Protein AF-A0A2P4YLP7-F1 (afdb_monomer_lite)

Structure (mmCIF, N/CA/C/O backbone):
data_AF-A0A2P4YLP7-F1
#
_entry.id   AF-A0A2P4YLP7-F1
#
loop_
_atom_site.group_PDB
_atom_site.id
_atom_site.type_symbol
_atom_site.label_atom_id
_atom_site.label_alt_id
_atom_site.label_comp_id
_atom_site.label_asym_id
_atom_site.label_entity_id
_atom_site.label_seq_id
_atom_site.pdbx_PDB_ins_code
_atom_site.Cartn_x
_atom_site.Cartn_y
_atom_site.Cartn_z
_atom_site.occupancy
_atom_site.B_iso_or_equiv
_atom_site.auth_seq_id
_atom_site.auth_comp_id
_atom_site.auth_asym_id
_atom_site.auth_atom_id
_atom_site.pdbx_PDB_model_num
ATOM 1 N N . MET A 1 1 ? -19.459 24.178 24.112 1.00 40.03 1 MET A N 1
ATOM 2 C CA . MET A 1 1 ? -19.740 24.256 22.656 1.00 40.03 1 MET A CA 1
ATOM 3 C C . MET A 1 1 ? -18.778 25.191 21.904 1.00 40.03 1 MET A C 1
ATOM 5 O O . MET A 1 1 ? -17.962 24.708 21.128 1.00 40.03 1 MET A O 1
ATOM 9 N N . THR A 1 2 ? -18.791 26.507 22.143 1.00 37.97 2 THR A N 1
ATOM 10 C CA . THR A 1 2 ? -17.991 27.512 21.397 1.00 37.97 2 THR A CA 1
ATOM 11 C C . THR A 1 2 ? -16.474 27.406 21.594 1.00 37.97 2 THR A C 1
ATOM 13 O O . THR A 1 2 ? -15.724 27.592 20.638 1.00 37.97 2 THR A O 1
ATOM 16 N N . LEU A 1 3 ? -16.001 27.043 22.791 1.00 30.91 3 LEU A N 1
ATOM 17 C CA . LEU A 1 3 ? -14.569 26.846 23.063 1.00 30.91 3 LEU A CA 1
ATOM 18 C C . LEU A 1 3 ? -14.007 25.616 22.324 1.00 30.91 3 LEU A C 1
ATOM 20 O O . LEU A 1 3 ? -12.950 25.696 21.702 1.00 30.91 3 LEU A O 1
ATOM 24 N N . LEU A 1 4 ? -14.764 24.510 22.305 1.00 38.56 4 LEU A N 1
ATOM 25 C CA . LEU A 1 4 ? -14.400 23.274 21.602 1.00 38.56 4 LEU A CA 1
ATOM 26 C C . LEU A 1 4 ? -14.321 23.509 20.085 1.00 38.56 4 LEU A C 1
ATOM 28 O O . LEU A 1 4 ? -13.333 23.154 19.451 1.00 38.56 4 LEU A O 1
ATOM 32 N N . ALA A 1 5 ? -15.305 24.220 19.520 1.00 44.72 5 ALA A N 1
ATOM 33 C CA . ALA A 1 5 ? -15.317 24.605 18.107 1.00 44.72 5 ALA A CA 1
ATOM 34 C C . ALA A 1 5 ? -14.184 25.584 17.726 1.00 44.72 5 ALA A C 1
ATOM 36 O O . ALA A 1 5 ? -13.808 25.677 16.552 1.00 44.72 5 ALA A O 1
ATOM 37 N N . THR A 1 6 ? -13.648 26.334 18.694 1.00 41.00 6 THR A N 1
ATOM 38 C CA . THR A 1 6 ? -12.513 27.252 18.500 1.00 41.00 6 THR A CA 1
ATOM 39 C C . THR A 1 6 ? -11.175 26.506 18.575 1.00 41.00 6 THR A C 1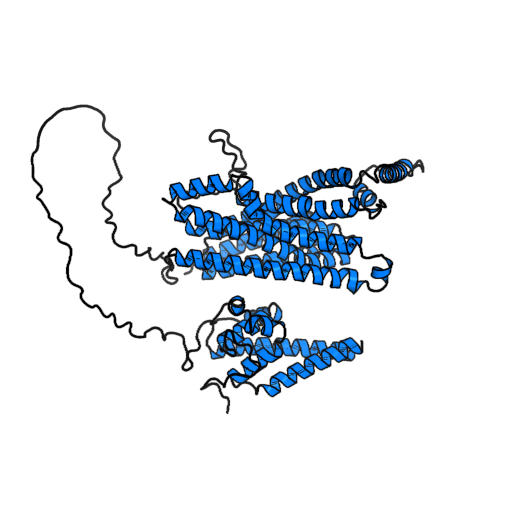
ATOM 41 O O . THR A 1 6 ? -10.332 26.694 17.698 1.00 41.00 6 THR A O 1
ATOM 44 N N . LEU A 1 7 ? -11.008 25.585 19.533 1.00 38.47 7 LEU A N 1
ATOM 45 C CA . LEU A 1 7 ? -9.829 24.711 19.643 1.00 38.47 7 LEU A CA 1
ATOM 46 C C . LEU A 1 7 ? -9.700 23.767 18.435 1.00 38.47 7 LEU A C 1
ATOM 48 O O . LEU A 1 7 ? -8.624 23.632 17.852 1.00 38.47 7 LEU A O 1
ATOM 52 N N . GLN A 1 8 ? -10.822 23.215 17.968 1.00 48.97 8 GLN A N 1
ATOM 53 C CA . GLN A 1 8 ? -10.882 22.345 16.791 1.00 48.97 8 GLN A CA 1
ATOM 54 C C . GLN A 1 8 ? -10.522 23.091 15.490 1.00 48.97 8 GLN A C 1
ATOM 56 O O . GLN A 1 8 ? -9.858 22.540 14.609 1.00 48.97 8 GLN A O 1
ATOM 61 N N . ARG A 1 9 ? -10.879 24.382 15.389 1.00 55.72 9 ARG A N 1
ATOM 62 C CA . ARG A 1 9 ? -10.437 25.268 14.296 1.00 55.72 9 ARG A CA 1
ATOM 63 C C . ARG A 1 9 ? -8.947 25.600 14.369 1.00 55.72 9 ARG A C 1
ATOM 65 O O . ARG A 1 9 ? -8.321 25.768 13.323 1.00 55.72 9 ARG A O 1
ATOM 72 N N . TYR A 1 10 ? -8.381 25.696 15.569 1.00 48.25 10 TYR A N 1
ATOM 73 C CA . TYR A 1 10 ? -6.971 26.028 15.764 1.00 48.25 10 TYR A CA 1
ATOM 74 C C . TYR A 1 10 ? -6.051 24.877 15.326 1.00 48.25 10 TYR A C 1
ATOM 76 O O . TYR A 1 10 ? -5.113 25.096 14.561 1.00 48.25 10 TYR A O 1
ATOM 84 N N . SER A 1 11 ? -6.399 23.643 15.704 1.00 58.81 11 SER A N 1
ATOM 85 C CA . SER A 1 11 ? -5.712 22.410 15.292 1.00 58.81 11 SER A CA 1
ATOM 86 C C . SER A 1 11 ? -5.705 22.237 13.766 1.00 58.81 11 SER A C 1
ATOM 88 O O . SER A 1 11 ? -4.642 22.155 13.150 1.00 58.81 11 SER A O 1
ATOM 90 N N . SER A 1 12 ? -6.874 22.308 13.115 1.00 61.22 12 SER A N 1
ATOM 91 C CA . SER A 1 12 ? -6.985 22.154 11.655 1.00 61.22 12 SER A CA 1
ATOM 92 C C . SER A 1 12 ? -6.167 23.195 10.871 1.00 61.22 12 SER A C 1
ATOM 94 O O . SER A 1 12 ? -5.523 22.853 9.876 1.00 61.22 12 SER A O 1
ATOM 96 N N . ARG A 1 13 ? -6.115 24.450 11.346 1.00 68.62 13 ARG A N 1
ATOM 97 C CA . ARG A 1 13 ? -5.306 25.514 10.728 1.00 68.62 13 ARG A CA 1
ATOM 98 C C . ARG A 1 13 ? -3.809 25.247 10.836 1.00 68.62 13 ARG A C 1
ATOM 100 O O . ARG A 1 13 ? -3.103 25.460 9.857 1.00 68.62 13 ARG A O 1
ATOM 107 N N . GLN A 1 14 ? -3.321 24.757 11.975 1.00 66.19 14 GLN A N 1
ATOM 108 C CA . GLN A 1 14 ? -1.901 24.432 12.125 1.00 66.19 14 GLN A CA 1
ATOM 109 C C . GLN A 1 14 ? -1.471 23.285 11.199 1.00 66.19 14 GLN A C 1
ATOM 111 O O . GLN A 1 14 ? -0.403 23.370 10.598 1.00 66.19 14 GLN A O 1
ATOM 116 N N . TYR A 1 15 ? -2.322 22.273 10.994 1.00 63.59 15 TYR A N 1
ATOM 117 C CA . TYR A 1 15 ? -2.045 21.192 10.039 1.00 63.59 15 TYR A CA 1
ATOM 118 C C . TYR A 1 15 ? -2.042 21.664 8.589 1.00 63.59 15 TYR A C 1
ATOM 120 O O . TYR A 1 15 ? -1.117 21.342 7.843 1.00 63.59 15 TYR A O 1
ATOM 128 N N . ALA A 1 16 ? -3.048 22.448 8.193 1.00 70.38 16 ALA A N 1
ATOM 129 C CA . ALA A 1 16 ? -3.103 23.025 6.856 1.00 70.38 16 ALA A CA 1
ATOM 130 C C . ALA A 1 16 ? -1.876 23.908 6.589 1.00 70.38 16 ALA A C 1
ATOM 132 O O . ALA A 1 16 ? -1.252 23.782 5.540 1.00 70.38 16 ALA A O 1
ATOM 133 N N . MET A 1 17 ? -1.474 24.729 7.565 1.00 70.88 17 MET A N 1
ATOM 134 C CA . MET A 1 17 ? -0.272 25.555 7.466 1.00 70.88 17 MET A CA 1
ATOM 135 C C . MET A 1 17 ? 1.005 24.719 7.410 1.00 70.88 17 MET A C 1
ATOM 137 O O . MET A 1 17 ? 1.876 25.027 6.610 1.00 70.88 17 MET A O 1
ATOM 141 N N . ALA A 1 18 ? 1.127 23.644 8.188 1.00 66.56 18 ALA A N 1
ATOM 142 C CA . ALA A 1 18 ? 2.305 22.783 8.143 1.00 66.56 18 ALA A CA 1
ATOM 143 C C . ALA A 1 18 ? 2.440 22.045 6.799 1.00 66.56 18 ALA A C 1
ATOM 145 O O . ALA A 1 18 ? 3.536 21.976 6.247 1.00 66.56 18 ALA A O 1
ATOM 146 N N . LEU A 1 19 ? 1.333 21.547 6.237 1.00 66.81 19 LEU A N 1
ATOM 147 C CA . LEU A 1 19 ? 1.300 20.938 4.901 1.00 66.81 19 LEU A CA 1
ATOM 148 C C . LEU A 1 19 ? 1.576 21.959 3.797 1.00 66.81 19 LEU A C 1
ATOM 150 O O . LEU A 1 19 ? 2.290 21.652 2.842 1.00 66.81 19 LEU A O 1
ATOM 154 N N . LEU A 1 20 ? 1.052 23.174 3.939 1.00 71.69 20 LEU A N 1
ATOM 155 C CA . LEU A 1 20 ? 1.299 24.273 3.015 1.00 71.69 20 LEU A CA 1
ATOM 156 C C . LEU A 1 20 ? 2.765 24.710 3.069 1.00 71.69 20 LEU A C 1
ATOM 158 O O . LEU A 1 20 ? 3.380 24.828 2.019 1.00 71.69 20 LEU A O 1
ATOM 162 N N . VAL A 1 21 ? 3.353 24.857 4.259 1.00 70.75 21 VAL A N 1
ATOM 163 C CA . VAL A 1 21 ? 4.778 25.170 4.456 1.00 70.75 21 VAL A CA 1
ATOM 164 C C . VAL A 1 21 ? 5.664 24.045 3.931 1.00 70.75 21 VAL A C 1
ATOM 166 O O . VAL A 1 21 ? 6.662 24.327 3.282 1.00 70.75 21 VAL A O 1
ATOM 169 N N . PHE A 1 22 ? 5.299 22.780 4.145 1.00 69.81 22 PHE A N 1
ATOM 170 C CA . PHE A 1 22 ? 6.021 21.637 3.582 1.00 69.81 22 PHE A CA 1
ATOM 171 C C . PHE A 1 22 ? 5.955 21.622 2.048 1.00 69.81 22 PHE A C 1
ATOM 173 O O . PHE A 1 22 ? 6.973 21.440 1.384 1.00 69.81 22 PHE A O 1
ATOM 180 N N . SER A 1 23 ? 4.779 21.891 1.476 1.00 66.81 23 SER A N 1
ATOM 181 C CA . SER A 1 23 ? 4.594 21.999 0.024 1.00 66.81 23 SER A CA 1
ATOM 182 C C . SER A 1 23 ? 5.355 23.192 -0.553 1.00 66.81 23 SER A C 1
ATOM 184 O O . SER A 1 23 ? 5.984 23.059 -1.596 1.00 66.81 23 SER A O 1
ATOM 186 N N . LEU A 1 24 ? 5.364 24.334 0.144 1.00 69.69 24 LEU A N 1
ATOM 187 C CA . LEU A 1 24 ? 6.155 25.512 -0.213 1.00 69.69 24 LEU A CA 1
ATOM 188 C C . LEU A 1 24 ? 7.651 25.239 -0.101 1.00 69.69 24 LEU A C 1
ATOM 190 O O . LEU A 1 24 ? 8.385 25.626 -0.991 1.00 69.69 24 LEU A O 1
ATOM 194 N N . PHE A 1 25 ? 8.111 24.543 0.935 1.00 71.75 25 PHE A N 1
ATOM 195 C CA . PHE A 1 25 ? 9.509 24.145 1.084 1.00 71.75 25 PHE A CA 1
ATOM 196 C C . PHE A 1 25 ? 9.959 23.263 -0.087 1.00 71.75 25 PHE A C 1
ATOM 198 O O . PHE A 1 25 ? 10.986 23.528 -0.707 1.00 71.75 25 PHE A O 1
ATOM 205 N N . LEU A 1 26 ? 9.151 22.267 -0.456 1.00 64.31 26 LEU A N 1
ATOM 206 C CA . LEU A 1 26 ? 9.416 21.422 -1.620 1.00 64.31 26 LEU A CA 1
ATOM 207 C C . LEU A 1 26 ? 9.331 22.205 -2.942 1.00 64.31 26 LEU A C 1
ATOM 209 O O . LEU A 1 26 ? 10.111 21.947 -3.856 1.00 64.31 26 LEU A O 1
ATOM 213 N N . ALA A 1 27 ? 8.433 23.188 -3.032 1.00 64.00 27 ALA A N 1
ATOM 214 C CA . ALA A 1 27 ? 8.314 24.086 -4.179 1.00 64.00 27 ALA A CA 1
ATOM 215 C C . ALA A 1 27 ? 9.422 25.148 -4.249 1.00 64.00 27 ALA A C 1
ATOM 217 O O . ALA A 1 27 ? 9.698 25.638 -5.329 1.00 64.00 27 ALA A O 1
ATOM 218 N N . ILE A 1 28 ? 10.065 25.502 -3.134 1.00 65.44 28 ILE A N 1
ATOM 219 C CA . ILE A 1 28 ? 11.239 26.388 -3.093 1.00 65.44 28 ILE A CA 1
ATOM 220 C C . ILE A 1 28 ? 12.489 25.612 -3.531 1.00 65.44 28 ILE A C 1
ATOM 222 O O . ILE A 1 28 ? 13.374 26.171 -4.171 1.00 65.44 28 ILE A O 1
ATOM 226 N N . ILE A 1 29 ? 12.547 24.311 -3.229 1.00 62.66 29 ILE A N 1
ATOM 227 C CA . ILE A 1 29 ? 13.614 23.411 -3.691 1.00 62.66 29 ILE A CA 1
ATOM 228 C C . ILE A 1 29 ? 13.438 23.034 -5.177 1.00 62.66 29 ILE A C 1
ATOM 230 O O . ILE A 1 29 ? 14.417 22.721 -5.855 1.00 62.66 29 ILE A O 1
ATOM 234 N N . GLY A 1 30 ? 12.210 23.066 -5.706 1.00 56.38 30 GLY A N 1
ATOM 235 C CA . GLY A 1 30 ? 11.883 22.702 -7.087 1.00 56.38 30 GLY A CA 1
ATOM 236 C C . GLY A 1 30 ? 11.562 23.894 -7.996 1.00 56.38 30 GLY A C 1
ATOM 237 O O . GLY A 1 30 ? 11.069 24.925 -7.568 1.00 56.38 30 GLY A O 1
ATOM 238 N N . GLN A 1 31 ? 11.770 23.749 -9.305 1.00 72.12 31 GLN A N 1
ATOM 239 C CA . GLN A 1 31 ? 11.147 24.650 -10.286 1.00 72.12 31 GLN A CA 1
ATOM 240 C C . GLN A 1 31 ? 9.612 24.592 -10.142 1.00 72.12 31 GLN A C 1
ATOM 242 O O . GLN A 1 31 ? 9.082 23.523 -9.856 1.00 72.12 31 GLN A O 1
ATOM 247 N N . ILE A 1 32 ? 8.878 25.681 -10.422 1.00 75.38 32 ILE A N 1
ATOM 248 C CA . ILE A 1 32 ? 7.391 25.748 -10.381 1.00 75.38 32 ILE A CA 1
ATOM 249 C C . ILE A 1 32 ? 6.717 24.551 -11.082 1.00 75.38 32 ILE A C 1
ATOM 251 O O . ILE A 1 32 ? 5.667 24.073 -10.655 1.00 75.38 32 ILE A O 1
ATOM 255 N N . GLN A 1 33 ? 7.361 24.006 -12.117 1.00 76.44 33 GLN A N 1
ATOM 256 C CA . GLN A 1 33 ? 6.935 22.809 -12.848 1.00 76.44 33 GLN A CA 1
ATOM 257 C C . GLN A 1 33 ? 6.807 21.547 -11.977 1.00 76.44 33 GLN A C 1
ATOM 259 O O . GLN A 1 33 ? 6.192 20.579 -12.394 1.00 76.44 33 GLN A O 1
ATOM 264 N N . VAL A 1 34 ? 7.371 21.523 -10.773 1.00 81.81 34 VAL A N 1
ATOM 265 C CA . VAL A 1 34 ? 7.334 20.386 -9.848 1.00 81.81 34 VAL A CA 1
ATOM 266 C C . VAL A 1 34 ? 6.050 20.365 -9.005 1.00 81.81 34 VAL A C 1
ATOM 268 O O . VAL A 1 34 ? 5.662 19.306 -8.515 1.00 81.81 34 VAL A O 1
ATOM 271 N N . LEU A 1 35 ? 5.336 21.491 -8.881 1.00 84.31 35 LEU A N 1
ATOM 272 C CA . LEU A 1 35 ? 4.122 21.596 -8.059 1.00 84.31 35 LEU A CA 1
ATOM 273 C C . LEU A 1 35 ? 3.062 20.518 -8.364 1.00 84.31 35 LEU A C 1
ATOM 275 O O . LEU A 1 35 ? 2.576 19.908 -7.411 1.00 84.31 35 LEU A O 1
ATOM 279 N N . PRO A 1 36 ? 2.726 20.200 -9.633 1.00 87.56 36 PRO A N 1
ATOM 280 C CA . PRO A 1 36 ? 1.746 19.152 -9.920 1.00 87.56 36 PRO A CA 1
ATOM 281 C C . PRO A 1 36 ? 2.220 17.755 -9.491 1.00 87.56 36 PRO A C 1
ATOM 283 O O . PRO A 1 36 ? 1.418 16.951 -9.023 1.00 87.56 36 PRO A O 1
ATOM 286 N N . VAL A 1 37 ? 3.526 17.477 -9.584 1.00 87.50 37 VAL A N 1
ATOM 287 C CA . VAL A 1 37 ? 4.128 16.212 -9.123 1.00 87.50 37 VAL A CA 1
ATOM 288 C C . VAL A 1 37 ? 3.967 16.091 -7.606 1.00 87.50 37 VAL A C 1
ATOM 290 O O . VAL A 1 37 ? 3.495 15.074 -7.106 1.00 87.50 37 VAL A O 1
ATOM 293 N N . LEU A 1 38 ? 4.284 17.159 -6.870 1.00 85.31 38 LEU A N 1
ATOM 294 C CA . LEU A 1 38 ? 4.134 17.200 -5.412 1.00 85.31 38 LEU A CA 1
ATOM 295 C C . LEU A 1 38 ? 2.672 17.115 -4.972 1.00 85.31 38 LEU A C 1
ATOM 297 O O . LEU A 1 38 ? 2.370 16.494 -3.954 1.00 85.31 38 LEU A O 1
ATOM 301 N N . PHE A 1 39 ? 1.751 17.700 -5.736 1.00 87.38 39 PHE A N 1
ATOM 302 C CA . PHE A 1 39 ? 0.320 17.582 -5.476 1.00 87.38 39 PHE A CA 1
ATOM 303 C C . PHE A 1 39 ? -0.145 16.119 -5.562 1.00 87.38 39 PHE A C 1
ATOM 305 O O . PHE A 1 39 ? -0.780 15.616 -4.637 1.00 87.38 39 PHE A O 1
ATOM 312 N N . VAL A 1 40 ? 0.250 15.396 -6.616 1.00 89.44 40 VAL A N 1
ATOM 313 C CA . VAL A 1 40 ? -0.066 13.963 -6.766 1.00 89.44 40 VAL A CA 1
ATOM 314 C C . VAL A 1 40 ? 0.525 13.127 -5.625 1.00 89.44 40 VAL A C 1
ATOM 316 O O . VAL A 1 40 ? -0.134 12.219 -5.117 1.00 89.44 40 VAL A O 1
ATOM 319 N N . LEU A 1 41 ? 1.751 13.435 -5.195 1.00 88.00 41 LEU A N 1
ATOM 320 C CA . LEU A 1 41 ? 2.435 12.716 -4.114 1.00 88.00 41 LEU A CA 1
ATOM 321 C C . LEU A 1 41 ? 1.879 13.037 -2.721 1.00 88.00 41 LEU A C 1
ATOM 323 O O . LEU A 1 41 ? 1.944 12.206 -1.817 1.00 88.00 41 LEU A O 1
ATOM 327 N N . SER A 1 42 ? 1.324 14.234 -2.535 1.00 84.31 42 SER A N 1
ATOM 328 C CA . SER A 1 42 ? 0.729 14.661 -1.266 1.00 84.31 42 SER A CA 1
ATOM 329 C C . SER A 1 42 ? -0.731 14.234 -1.119 1.00 84.31 42 SER A C 1
ATOM 331 O O . SER A 1 42 ? -1.214 14.141 0.008 1.00 84.31 42 SER A O 1
ATOM 333 N N . LEU A 1 43 ? -1.435 13.900 -2.206 1.00 87.25 43 LEU A N 1
ATOM 334 C CA . LEU A 1 43 ? -2.836 13.472 -2.151 1.00 87.25 43 LEU A CA 1
ATOM 335 C C . LEU A 1 43 ? -3.079 12.295 -1.176 1.00 87.25 43 LEU A C 1
ATOM 337 O O . LEU A 1 43 ? -3.974 12.424 -0.335 1.00 87.25 43 LEU A O 1
ATOM 341 N N . PRO A 1 44 ? -2.290 11.196 -1.173 1.00 83.19 44 PRO A N 1
ATOM 342 C CA . PRO A 1 44 ? -2.445 10.132 -0.177 1.00 83.19 44 PRO A CA 1
ATOM 343 C C . PRO A 1 44 ? -2.269 10.623 1.266 1.00 83.19 44 PRO A C 1
ATOM 345 O O . PRO A 1 44 ? -2.974 10.168 2.166 1.00 83.19 44 PRO A O 1
ATOM 348 N N . VAL A 1 45 ? -1.364 11.581 1.488 1.00 78.44 45 VAL A N 1
ATOM 349 C CA . VAL A 1 45 ? -1.108 12.191 2.800 1.00 78.44 45 VAL A CA 1
ATOM 350 C C . VAL A 1 45 ? -2.323 12.983 3.259 1.00 78.44 45 VAL A C 1
ATOM 352 O O . VAL A 1 45 ? -2.797 12.781 4.376 1.00 78.44 45 VAL A O 1
ATOM 355 N N . PHE A 1 46 ? -2.870 13.835 2.389 1.00 80.88 46 PHE A N 1
ATOM 356 C CA . PHE A 1 46 ? -4.075 14.607 2.680 1.00 80.88 46 PHE A CA 1
ATOM 357 C C . PHE A 1 46 ? -5.261 13.701 3.001 1.00 80.88 46 PHE A C 1
ATOM 359 O O . PHE A 1 46 ? -5.915 13.901 4.023 1.00 80.88 46 PHE A O 1
ATOM 366 N N . LEU A 1 47 ? -5.511 12.679 2.178 1.00 81.56 47 LEU A N 1
ATOM 367 C CA . LEU A 1 47 ? -6.598 11.723 2.403 1.00 81.56 47 LEU A CA 1
ATOM 368 C C . LEU A 1 47 ? -6.426 10.972 3.726 1.00 81.56 47 LEU A C 1
ATOM 370 O O . LEU A 1 47 ? -7.385 10.811 4.480 1.00 81.56 47 LEU A O 1
ATOM 374 N N . PHE A 1 48 ? -5.199 10.556 4.038 1.00 76.50 48 PHE A N 1
ATOM 375 C CA . PHE A 1 48 ? -4.895 9.856 5.275 1.00 76.50 48 PHE A CA 1
ATOM 376 C C . PHE A 1 48 ? -5.081 10.742 6.511 1.00 76.50 48 PHE A C 1
ATOM 378 O O . PHE A 1 48 ? -5.776 10.341 7.442 1.00 76.50 48 PHE A O 1
ATOM 385 N N . PHE A 1 49 ? -4.517 11.953 6.535 1.00 72.88 49 PHE A N 1
ATOM 386 C CA . PHE A 1 49 ? -4.691 12.868 7.668 1.00 72.88 49 PHE A CA 1
ATOM 387 C C . PHE A 1 49 ? -6.138 13.335 7.810 1.00 72.88 49 PHE A C 1
ATOM 389 O O . PHE A 1 49 ? -6.632 13.436 8.930 1.00 72.88 49 PHE A O 1
ATOM 396 N N . HIS A 1 50 ? -6.845 13.550 6.700 1.00 79.38 50 HIS A N 1
ATOM 397 C CA . HIS A 1 50 ? -8.276 13.825 6.726 1.00 79.38 50 HIS A CA 1
ATOM 398 C C . HIS A 1 50 ? -9.053 12.667 7.367 1.00 79.38 50 HIS A C 1
ATOM 400 O O . HIS A 1 50 ? -9.898 12.888 8.233 1.00 79.38 50 HIS A O 1
ATOM 406 N N . TRP A 1 51 ? -8.723 11.424 7.008 1.00 78.12 51 TRP A N 1
ATOM 407 C CA . TRP A 1 51 ? -9.307 10.239 7.630 1.00 78.12 51 TRP A CA 1
ATOM 408 C C . TRP A 1 51 ? -8.974 10.140 9.127 1.00 78.12 51 TRP A C 1
ATOM 410 O O . TRP A 1 51 ? -9.882 9.925 9.927 1.00 78.12 51 TRP A O 1
ATOM 420 N N . VAL A 1 52 ? -7.717 10.363 9.537 1.00 66.12 52 VAL A N 1
ATOM 421 C CA . VAL A 1 52 ? -7.309 10.390 10.959 1.00 66.12 52 VAL A CA 1
ATOM 422 C C . VAL A 1 52 ? -8.070 11.470 11.730 1.00 66.12 52 VAL A C 1
ATOM 424 O O . VAL A 1 52 ? -8.528 11.219 12.843 1.00 66.12 52 VAL A O 1
ATOM 427 N N . PHE A 1 53 ? -8.260 12.647 11.136 1.00 69.25 53 PHE A N 1
ATOM 428 C CA . PHE A 1 53 ? -9.021 13.736 11.741 1.00 69.25 53 PHE A CA 1
ATOM 429 C C . PHE A 1 53 ? -10.509 13.387 11.894 1.00 69.25 53 PHE A C 1
ATOM 431 O O . PHE A 1 53 ? -11.099 13.644 12.940 1.00 69.25 53 PHE A O 1
ATOM 438 N N . ARG A 1 54 ? -11.127 12.719 10.911 1.00 72.81 54 ARG A N 1
ATOM 439 C CA . ARG A 1 54 ? -12.497 12.198 11.080 1.00 72.81 54 ARG A CA 1
ATOM 440 C C . ARG A 1 54 ? -12.562 11.143 12.187 1.00 72.81 54 ARG A C 1
ATOM 442 O O . ARG A 1 54 ? -13.483 11.158 12.993 1.00 72.81 54 ARG A O 1
ATOM 449 N N . GLN A 1 55 ? -11.561 10.269 12.289 1.00 62.88 55 GLN A N 1
ATOM 450 C CA . GLN A 1 55 ? -11.475 9.292 13.381 1.00 62.88 55 GLN A CA 1
ATOM 451 C C . GLN A 1 55 ? -11.308 9.955 14.756 1.00 62.88 55 GLN A C 1
ATOM 453 O O . GLN A 1 55 ? -11.850 9.454 15.740 1.00 62.88 55 GLN A O 1
ATOM 458 N N . GLN A 1 56 ? -10.609 11.095 14.841 1.00 66.62 56 GLN A N 1
ATOM 459 C CA . GLN A 1 56 ? -10.520 11.887 16.072 1.00 66.62 56 GLN A CA 1
ATOM 460 C C . GLN A 1 56 ? -11.905 12.301 16.568 1.00 66.62 56 GLN A C 1
ATOM 462 O O . GLN A 1 56 ? -12.174 12.170 17.760 1.00 66.62 56 GLN A O 1
ATOM 467 N N . GLN A 1 57 ? -12.772 12.760 15.663 1.00 68.75 57 GLN A N 1
ATOM 468 C CA . GLN A 1 57 ? -14.128 13.183 16.013 1.00 68.75 57 GLN A CA 1
ATOM 469 C C . GLN A 1 57 ? -14.967 12.033 16.588 1.00 68.75 57 GLN A C 1
ATOM 471 O O . GLN A 1 57 ? -15.820 12.279 17.431 1.00 68.75 57 GLN A O 1
ATOM 476 N N . HIS A 1 58 ? -14.701 10.789 16.180 1.00 63.34 58 HIS A N 1
ATOM 477 C CA . HIS A 1 58 ? -15.449 9.618 16.645 1.00 63.34 58 HIS A CA 1
ATOM 478 C C . HIS A 1 58 ? -14.866 8.945 17.896 1.00 63.34 58 HIS A C 1
ATOM 480 O O . HIS A 1 58 ? -15.625 8.410 18.697 1.00 63.34 58 HIS A O 1
ATOM 486 N N . HIS A 1 59 ? -13.541 8.949 18.075 1.00 61.06 59 HIS A N 1
ATOM 487 C CA . HIS A 1 59 ? -12.869 8.177 19.134 1.00 61.06 59 HIS A CA 1
ATOM 488 C C . HIS A 1 59 ? -12.160 9.028 20.197 1.00 61.06 59 HIS A C 1
ATOM 490 O O . HIS A 1 59 ? -11.459 8.474 21.042 1.00 61.06 59 HIS A O 1
ATOM 496 N N . GLY A 1 60 ? -12.300 10.358 20.159 1.00 66.69 60 GLY A N 1
ATOM 497 C CA . GLY A 1 60 ? -11.731 11.245 21.177 1.00 66.69 60 GLY A CA 1
ATOM 498 C C . GLY A 1 60 ? -10.198 11.276 21.187 1.00 66.69 60 GLY A C 1
ATOM 499 O O . GLY A 1 60 ? -9.589 11.342 22.253 1.00 66.69 60 GLY A O 1
ATOM 500 N N . VAL A 1 61 ? -9.560 11.203 20.011 1.00 70.19 61 VAL A N 1
ATOM 501 C CA . VAL A 1 61 ? -8.090 11.304 19.898 1.00 70.19 61 VAL A CA 1
ATOM 502 C C . VAL A 1 61 ? -7.635 12.672 20.417 1.00 70.19 61 VAL A C 1
ATOM 504 O O . VAL A 1 61 ? -8.178 13.712 20.045 1.00 70.19 61 VAL A O 1
ATOM 507 N N . THR A 1 62 ? -6.636 12.685 21.293 1.00 76.44 62 THR A N 1
ATOM 508 C CA . THR A 1 62 ? -6.153 13.925 21.918 1.00 76.44 62 THR A CA 1
ATOM 509 C C . THR A 1 62 ? -5.256 14.711 20.959 1.00 76.44 62 THR A C 1
ATOM 511 O O . THR A 1 62 ? -4.510 14.118 20.180 1.00 76.44 62 THR A O 1
ATOM 514 N N . ASP A 1 63 ? -5.244 16.047 21.043 1.00 75.38 63 ASP A N 1
ATOM 515 C CA . ASP A 1 63 ? -4.373 16.888 20.197 1.00 75.38 63 ASP A CA 1
ATOM 516 C C . ASP A 1 63 ? -2.889 16.507 20.322 1.00 75.38 63 ASP A C 1
ATOM 518 O O . ASP A 1 63 ? -2.143 16.514 19.342 1.00 75.38 63 ASP A O 1
ATOM 522 N N . ARG A 1 64 ? -2.480 16.072 21.520 1.00 75.12 64 ARG A N 1
ATOM 523 C CA . ARG A 1 64 ? -1.133 15.567 21.800 1.00 75.12 64 ARG A CA 1
ATOM 524 C C . ARG A 1 64 ? -0.790 14.314 20.995 1.00 75.12 64 ARG A C 1
ATOM 526 O O . ARG A 1 64 ? 0.355 14.154 20.576 1.00 75.12 64 ARG A O 1
ATOM 533 N N . GLU A 1 65 ? -1.741 13.405 20.797 1.00 76.94 65 GLU A N 1
ATOM 534 C CA . GLU A 1 65 ? -1.515 12.222 19.965 1.00 76.94 65 GLU A CA 1
ATOM 535 C C . GLU A 1 65 ? -1.311 12.632 18.511 1.00 76.94 65 GLU A C 1
ATOM 537 O O . GLU A 1 65 ? -0.382 12.145 17.877 1.00 76.94 65 GLU A O 1
ATOM 542 N N . ILE A 1 66 ? -2.104 13.569 17.993 1.00 76.75 66 ILE A N 1
ATOM 543 C CA . ILE A 1 66 ? -1.961 14.032 16.606 1.00 76.75 66 ILE A CA 1
ATOM 544 C C . ILE A 1 66 ? -0.633 14.758 16.409 1.00 76.75 66 ILE A C 1
ATOM 546 O O . ILE A 1 66 ? 0.068 14.496 15.434 1.00 76.75 66 ILE A O 1
ATOM 550 N N . GLU A 1 67 ? -0.220 15.576 17.377 1.00 77.31 67 GLU A N 1
ATOM 551 C CA . GLU A 1 67 ? 1.101 16.199 17.367 1.00 77.31 67 GLU A CA 1
ATOM 552 C C . GLU A 1 67 ? 2.215 15.140 17.298 1.00 77.31 67 GLU A C 1
ATOM 554 O O . GLU A 1 67 ? 3.155 15.259 16.512 1.00 77.31 67 GLU A O 1
ATOM 559 N N . GLN A 1 68 ? 2.105 14.056 18.071 1.00 80.56 68 GLN A N 1
ATOM 560 C CA . GLN A 1 68 ? 3.063 12.950 18.012 1.00 80.56 68 GLN A CA 1
ATOM 561 C C . GLN A 1 68 ? 3.034 12.216 16.672 1.00 80.56 68 GLN A C 1
ATOM 563 O O . GLN A 1 68 ? 4.089 11.845 16.155 1.00 80.56 68 GLN A O 1
ATOM 568 N N . LEU A 1 69 ? 1.851 12.002 16.103 1.00 82.50 69 LEU A N 1
ATOM 569 C CA . LEU A 1 69 ? 1.685 11.399 14.785 1.00 82.50 69 LEU A CA 1
ATOM 570 C C . LEU A 1 69 ? 2.332 12.263 13.696 1.00 82.50 69 LEU A C 1
ATOM 572 O O . LEU A 1 69 ? 3.062 11.741 12.854 1.00 82.50 69 LEU A O 1
ATOM 576 N N . PHE A 1 70 ? 2.163 13.581 13.773 1.00 81.00 70 PHE A N 1
ATOM 577 C CA . PHE A 1 70 ? 2.786 14.540 12.870 1.00 81.00 70 PHE A CA 1
ATOM 578 C C . PHE A 1 70 ? 4.307 14.606 13.032 1.00 81.00 70 PHE A C 1
ATOM 580 O O . PHE A 1 70 ? 5.039 14.509 12.049 1.00 81.00 70 PHE A O 1
ATOM 587 N N . ARG A 1 71 ? 4.817 14.665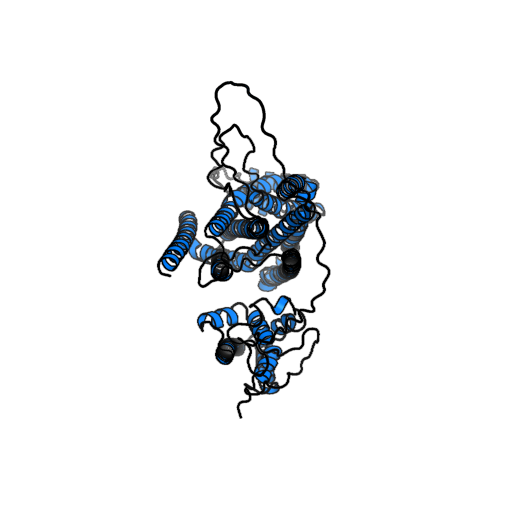 14.269 1.00 82.44 71 ARG A N 1
ATOM 588 C CA . ARG A 1 71 ? 6.262 14.569 14.538 1.00 82.44 71 ARG A CA 1
ATOM 589 C C . ARG A 1 71 ? 6.843 13.260 13.998 1.00 82.44 71 ARG A C 1
ATOM 591 O O . ARG A 1 71 ? 7.931 13.262 13.432 1.00 82.44 71 ARG A O 1
ATOM 598 N N . THR A 1 72 ? 6.116 12.149 14.123 1.00 86.19 72 THR A N 1
ATOM 599 C CA . THR A 1 72 ? 6.558 10.854 13.583 1.00 86.19 72 THR A CA 1
ATOM 600 C C . THR A 1 72 ? 6.565 10.856 12.055 1.00 86.19 72 THR A C 1
ATOM 602 O O . THR A 1 72 ? 7.507 10.343 11.457 1.00 86.19 72 THR A O 1
ATOM 605 N N . PHE A 1 73 ? 5.569 11.483 11.421 1.00 87.12 73 PHE A N 1
ATOM 606 C CA . PHE A 1 73 ? 5.552 11.713 9.975 1.00 87.12 73 PHE A CA 1
ATOM 607 C C . PHE A 1 73 ? 6.773 12.520 9.515 1.00 87.12 73 PHE A C 1
ATOM 609 O O . PHE A 1 73 ? 7.476 12.079 8.611 1.00 87.12 73 PHE A O 1
ATOM 616 N N . LEU A 1 74 ? 7.091 13.640 10.174 1.00 83.94 74 LEU A N 1
ATOM 617 C CA . LEU A 1 74 ? 8.281 14.440 9.853 1.00 83.94 74 LEU A CA 1
ATOM 618 C C . LEU A 1 74 ? 9.583 13.658 10.072 1.00 83.94 74 LEU A C 1
ATOM 620 O O . LEU A 1 74 ? 10.497 13.737 9.253 1.00 83.94 74 LEU A O 1
ATOM 624 N N . GLY A 1 75 ? 9.664 12.870 11.148 1.00 84.75 75 GLY A N 1
ATOM 625 C CA . GLY A 1 75 ? 10.788 11.966 11.387 1.00 84.75 75 GLY A CA 1
ATOM 626 C C . GLY A 1 75 ? 10.963 10.969 10.240 1.00 84.75 75 GLY A C 1
ATOM 627 O O . GLY A 1 75 ? 12.074 10.791 9.749 1.00 84.75 75 GLY A O 1
ATOM 628 N N . GLY A 1 76 ? 9.859 10.391 9.763 1.00 87.62 76 GLY A N 1
ATOM 629 C CA . GLY A 1 76 ? 9.814 9.561 8.562 1.00 87.62 76 GLY A CA 1
ATOM 630 C C . GLY A 1 76 ? 10.315 10.275 7.313 1.00 87.62 76 GLY A C 1
ATOM 631 O O . GLY A 1 76 ? 11.217 9.788 6.641 1.00 87.62 76 GLY A O 1
ATOM 632 N N . ALA A 1 77 ? 9.762 11.452 7.034 1.00 85.06 77 ALA A N 1
ATOM 633 C CA . ALA A 1 77 ? 10.081 12.226 5.843 1.00 85.06 77 ALA A CA 1
ATOM 634 C C . ALA A 1 77 ? 11.562 12.619 5.786 1.00 85.06 77 ALA A C 1
ATOM 636 O O . ALA A 1 77 ? 12.228 12.375 4.784 1.00 85.06 77 ALA A O 1
ATOM 637 N N . PHE A 1 78 ? 12.109 13.186 6.857 1.00 86.19 78 PHE A N 1
ATOM 638 C CA . PHE A 1 78 ? 13.444 13.780 6.801 1.00 86.19 78 PHE A CA 1
ATOM 639 C C . PHE A 1 78 ? 14.537 12.856 7.337 1.00 86.19 78 PHE A C 1
ATOM 641 O O . PHE A 1 78 ? 15.541 12.630 6.666 1.00 86.19 78 PHE A O 1
ATOM 648 N N . ILE A 1 79 ? 14.352 12.306 8.539 1.00 87.94 79 ILE A N 1
ATOM 649 C CA . ILE A 1 79 ? 15.413 11.563 9.233 1.00 87.94 79 ILE A CA 1
ATOM 650 C C . ILE A 1 79 ? 15.570 10.172 8.623 1.00 87.94 79 ILE A C 1
ATOM 652 O O . ILE A 1 79 ? 16.683 9.775 8.284 1.00 87.94 79 ILE A O 1
ATOM 656 N N . ILE A 1 80 ? 14.466 9.434 8.466 1.00 91.44 80 ILE A N 1
ATOM 657 C CA . ILE A 1 80 ? 14.513 8.064 7.933 1.00 91.44 80 ILE A CA 1
ATOM 658 C C . ILE A 1 80 ? 15.014 8.082 6.498 1.00 91.44 80 ILE A C 1
ATOM 660 O O . ILE A 1 80 ? 15.907 7.308 6.181 1.00 91.44 80 ILE A O 1
ATOM 664 N N . THR A 1 81 ? 14.513 8.991 5.661 1.00 89.50 81 THR A N 1
ATOM 665 C CA . THR A 1 81 ? 14.954 9.108 4.264 1.00 89.50 81 THR A CA 1
ATOM 666 C C . THR A 1 81 ? 16.448 9.401 4.157 1.00 89.50 81 THR A C 1
ATOM 668 O O . THR A 1 81 ? 17.145 8.725 3.406 1.00 89.50 81 THR A O 1
ATOM 671 N N . ALA A 1 82 ? 16.974 10.347 4.944 1.00 86.06 82 ALA A N 1
ATOM 672 C CA . ALA A 1 82 ? 18.404 10.656 4.932 1.00 86.06 82 ALA A CA 1
ATOM 673 C C . ALA A 1 82 ? 19.259 9.455 5.375 1.00 86.06 82 ALA A C 1
ATOM 675 O O . ALA A 1 82 ? 20.246 9.118 4.721 1.00 86.06 82 ALA A O 1
ATOM 676 N N . LEU A 1 83 ? 18.867 8.774 6.457 1.00 90.31 83 LEU A N 1
ATOM 677 C CA . LEU A 1 83 ? 19.581 7.591 6.950 1.00 90.31 83 LEU A CA 1
ATOM 678 C C . LEU A 1 83 ? 19.486 6.406 5.983 1.00 90.31 83 LEU A C 1
ATOM 680 O O . LEU A 1 83 ? 20.478 5.708 5.782 1.00 90.31 83 LEU A O 1
ATOM 684 N N . ALA A 1 84 ? 18.322 6.190 5.370 1.00 91.81 84 ALA A N 1
ATOM 685 C CA . ALA A 1 84 ? 18.120 5.153 4.367 1.00 91.81 84 ALA A CA 1
ATOM 686 C C . ALA A 1 84 ? 19.007 5.412 3.150 1.00 91.81 84 ALA A C 1
ATOM 688 O O . ALA A 1 84 ? 19.702 4.504 2.713 1.00 91.81 84 ALA A O 1
ATOM 689 N N . MET A 1 85 ? 19.084 6.659 2.678 1.00 87.56 85 MET A N 1
ATOM 690 C CA . MET A 1 85 ? 19.960 7.034 1.570 1.00 87.56 85 MET A CA 1
ATOM 691 C C . MET A 1 85 ? 21.434 6.748 1.892 1.00 87.56 85 MET A C 1
ATOM 693 O O . MET A 1 85 ? 22.134 6.165 1.071 1.00 87.56 85 MET A O 1
ATOM 697 N N . VAL A 1 86 ? 21.910 7.072 3.101 1.00 85.25 86 VAL A N 1
ATOM 698 C CA . VAL A 1 86 ? 23.277 6.716 3.535 1.00 85.25 86 VAL A CA 1
ATOM 699 C C . VAL A 1 86 ? 23.474 5.196 3.564 1.00 85.25 86 VAL A C 1
ATOM 701 O O . VAL A 1 86 ? 24.483 4.694 3.066 1.00 85.25 86 VAL A O 1
ATOM 704 N N . GLY A 1 87 ? 22.509 4.448 4.106 1.00 87.56 87 GLY A N 1
ATOM 705 C CA . GLY A 1 87 ? 22.541 2.983 4.128 1.00 87.56 87 GLY A CA 1
ATOM 706 C C . GLY A 1 87 ? 22.593 2.373 2.725 1.00 87.56 87 GLY A C 1
ATOM 707 O O . GLY A 1 87 ? 23.416 1.504 2.456 1.00 87.56 87 GLY A O 1
ATOM 708 N N . GLN A 1 88 ? 21.780 2.875 1.799 1.00 88.69 88 GLN A N 1
ATOM 709 C CA . GLN A 1 88 ? 21.732 2.414 0.412 1.00 88.69 88 GLN A CA 1
ATOM 710 C C . GLN A 1 88 ? 23.019 2.751 -0.351 1.00 88.69 88 GLN A C 1
ATOM 712 O O . GLN A 1 88 ? 23.570 1.893 -1.042 1.00 88.69 88 GLN A O 1
ATOM 717 N N . MET A 1 89 ? 23.550 3.964 -0.170 1.00 85.62 89 MET A N 1
ATOM 718 C CA . MET A 1 89 ? 24.792 4.412 -0.811 1.00 85.62 89 MET A CA 1
ATOM 719 C C . MET A 1 89 ? 26.039 3.685 -0.296 1.00 85.62 89 MET A C 1
ATOM 721 O O . MET A 1 89 ? 27.056 3.670 -0.983 1.00 85.62 89 MET A O 1
ATOM 725 N N . THR A 1 90 ? 25.976 3.079 0.891 1.00 84.69 90 THR A N 1
ATOM 726 C CA . THR A 1 90 ? 27.081 2.297 1.465 1.00 84.69 90 THR A CA 1
ATOM 727 C C . THR A 1 90 ? 26.939 0.808 1.161 1.00 84.69 90 THR A C 1
ATOM 729 O O . THR A 1 90 ? 27.870 0.196 0.640 1.00 84.69 90 THR A O 1
ATOM 732 N N . LEU A 1 91 ? 25.772 0.216 1.426 1.00 88.75 91 LEU A N 1
ATOM 733 C CA . LEU A 1 91 ? 25.541 -1.219 1.246 1.00 88.75 91 LEU A CA 1
ATOM 734 C C . LEU A 1 91 ? 25.390 -1.626 -0.221 1.00 88.75 91 LEU A C 1
ATOM 736 O O . LEU A 1 91 ? 25.833 -2.713 -0.580 1.00 88.75 91 LEU A O 1
ATOM 740 N N . GLY A 1 92 ? 24.807 -0.777 -1.071 1.00 88.69 92 GLY A N 1
ATOM 741 C CA . GLY A 1 92 ? 24.624 -1.069 -2.495 1.00 88.69 92 GLY A CA 1
ATOM 742 C C . GLY A 1 92 ? 25.949 -1.360 -3.213 1.00 88.69 92 GLY A C 1
ATOM 743 O O . GLY A 1 92 ? 26.091 -2.440 -3.785 1.00 88.69 92 GLY A O 1
ATOM 744 N N . PRO A 1 93 ? 26.954 -0.464 -3.146 1.00 87.56 93 PRO A N 1
ATOM 745 C CA . PRO A 1 93 ? 28.266 -0.708 -3.745 1.00 87.56 93 PRO A CA 1
ATOM 746 C C . PRO A 1 93 ? 29.010 -1.906 -3.147 1.00 87.56 93 PRO A C 1
ATOM 748 O O . PRO A 1 93 ? 29.645 -2.652 -3.888 1.00 87.56 93 PRO A O 1
ATOM 751 N N . LEU A 1 94 ? 28.917 -2.122 -1.829 1.00 87.25 94 LEU A N 1
ATOM 752 C CA . LEU A 1 94 ? 29.525 -3.290 -1.180 1.00 87.25 94 LEU A CA 1
ATOM 753 C C . LEU A 1 94 ? 28.906 -4.593 -1.691 1.00 87.25 94 LEU A C 1
ATOM 755 O O . LEU A 1 94 ? 29.624 -5.529 -2.034 1.00 87.25 94 LEU A O 1
ATOM 759 N N . LEU A 1 95 ? 27.578 -4.637 -1.794 1.00 91.38 95 LEU A N 1
ATOM 760 C CA . LEU A 1 95 ? 26.864 -5.780 -2.342 1.00 91.38 95 LEU A CA 1
ATOM 761 C C . LEU A 1 95 ? 27.215 -5.997 -3.819 1.00 91.38 95 LEU A C 1
ATOM 763 O O . LEU A 1 95 ? 27.455 -7.129 -4.221 1.00 91.38 95 LEU A O 1
ATOM 767 N N . ALA A 1 96 ? 27.311 -4.928 -4.613 1.00 90.50 96 ALA A N 1
ATOM 768 C CA . ALA A 1 96 ? 27.739 -5.007 -6.007 1.00 90.50 96 ALA A CA 1
ATOM 769 C C . ALA A 1 96 ? 29.158 -5.586 -6.130 1.00 90.50 96 ALA A C 1
ATOM 771 O O . ALA A 1 96 ? 29.386 -6.474 -6.945 1.00 90.50 96 ALA A O 1
ATOM 772 N N . ALA A 1 97 ? 30.097 -5.138 -5.291 1.00 89.44 97 ALA A N 1
ATOM 773 C CA . ALA A 1 97 ? 31.471 -5.639 -5.288 1.00 89.44 97 ALA A CA 1
ATOM 774 C C . ALA A 1 97 ? 31.557 -7.134 -4.935 1.00 89.44 97 ALA A C 1
ATOM 776 O O . ALA A 1 97 ? 32.386 -7.847 -5.496 1.00 89.44 97 ALA A O 1
ATOM 777 N N . LEU A 1 98 ? 30.693 -7.613 -4.033 1.00 92.88 98 LEU A N 1
ATOM 778 C CA . LEU A 1 98 ? 30.609 -9.030 -3.670 1.00 92.88 98 LEU A CA 1
ATOM 779 C C . LEU A 1 98 ? 29.949 -9.869 -4.771 1.00 92.88 98 LEU A C 1
ATOM 781 O O . LEU A 1 98 ? 30.433 -10.948 -5.102 1.00 92.88 98 LEU A O 1
ATOM 785 N N . CYS A 1 99 ? 28.841 -9.387 -5.332 1.00 94.06 99 CYS A N 1
ATOM 786 C CA . CYS A 1 99 ? 28.028 -10.147 -6.276 1.00 94.06 99 CYS A CA 1
ATOM 787 C C . CYS A 1 99 ? 28.577 -10.150 -7.707 1.00 94.06 99 CYS A C 1
ATOM 789 O O . CYS A 1 99 ? 28.330 -11.110 -8.425 1.00 94.06 99 CYS A O 1
ATOM 791 N N . PHE A 1 100 ? 29.313 -9.114 -8.117 1.00 95.12 100 PHE A N 1
ATOM 792 C CA . PHE A 1 100 ? 29.926 -9.009 -9.448 1.00 95.12 100 PHE A CA 1
ATOM 793 C C . PHE A 1 100 ? 31.416 -9.355 -9.448 1.00 95.12 100 PHE A C 1
ATOM 795 O O . PHE A 1 100 ? 32.164 -8.898 -10.315 1.00 95.12 100 PHE A O 1
ATOM 802 N N . PHE A 1 101 ? 31.870 -10.138 -8.468 1.00 93.94 101 PHE A N 1
ATOM 803 C CA . PHE A 1 101 ? 33.272 -10.538 -8.370 1.00 93.94 101 PHE A CA 1
ATOM 804 C C . PHE A 1 101 ? 33.739 -11.318 -9.613 1.00 93.94 101 PHE A C 1
ATOM 806 O O . PHE A 1 101 ? 34.857 -11.117 -10.079 1.00 93.94 101 PHE A O 1
ATOM 813 N N . ASP A 1 102 ? 32.857 -12.135 -10.195 1.00 91.94 102 ASP A N 1
ATOM 814 C CA . ASP A 1 102 ? 33.066 -12.881 -11.444 1.00 91.94 102 ASP A CA 1
ATOM 815 C C . ASP A 1 102 ? 33.204 -11.979 -12.683 1.00 91.94 102 ASP A C 1
ATOM 817 O O . ASP A 1 102 ? 33.850 -12.359 -13.655 1.00 91.94 102 ASP A O 1
ATOM 821 N N . GLN A 1 103 ? 32.627 -10.774 -12.651 1.00 94.31 103 GLN A N 1
ATOM 822 C CA . GLN A 1 103 ? 32.622 -9.816 -13.764 1.00 94.31 103 GLN A CA 1
ATOM 823 C C . GLN A 1 103 ? 33.550 -8.614 -13.544 1.00 94.31 103 GLN A C 1
ATOM 825 O O . GLN A 1 103 ? 33.523 -7.656 -14.326 1.00 94.31 103 GLN A O 1
ATOM 830 N N . ARG A 1 104 ? 34.375 -8.642 -12.491 1.00 94.12 104 ARG A N 1
ATOM 831 C CA . ARG A 1 104 ? 35.198 -7.505 -12.066 1.00 94.12 104 ARG A CA 1
ATOM 832 C C . ARG A 1 104 ? 36.050 -6.937 -13.201 1.00 94.12 104 ARG A C 1
ATOM 834 O O . ARG A 1 104 ? 36.012 -5.730 -13.421 1.00 94.12 104 ARG A O 1
ATOM 841 N N . ASP A 1 105 ? 36.762 -7.781 -13.943 1.00 95.81 105 ASP A N 1
ATOM 842 C CA . ASP A 1 105 ? 37.681 -7.329 -14.998 1.00 95.81 105 ASP A CA 1
ATOM 843 C C . ASP A 1 105 ? 36.945 -6.657 -16.168 1.00 95.81 105 ASP A C 1
ATOM 845 O O . ASP A 1 105 ? 37.406 -5.645 -16.709 1.00 95.81 105 ASP A O 1
ATOM 849 N N . SER A 1 106 ? 35.764 -7.171 -16.531 1.00 94.00 106 SER A N 1
ATOM 850 C CA . SER A 1 106 ? 34.898 -6.573 -17.558 1.00 94.00 106 SER A CA 1
ATOM 851 C C . SER A 1 106 ? 34.393 -5.200 -17.114 1.00 94.00 106 SER A C 1
ATOM 853 O O . SER A 1 106 ? 34.504 -4.221 -17.858 1.00 94.00 106 SER A O 1
ATOM 855 N N . ILE A 1 107 ? 33.903 -5.101 -15.875 1.00 92.25 107 ILE A N 1
ATOM 856 C CA . ILE A 1 107 ? 33.415 -3.847 -15.290 1.00 92.25 107 ILE A CA 1
ATOM 857 C C . ILE A 1 107 ? 34.555 -2.824 -15.182 1.00 92.25 107 ILE A C 1
ATOM 859 O O . ILE A 1 107 ? 34.390 -1.671 -15.584 1.00 92.25 107 ILE A O 1
ATOM 863 N N . GLU A 1 108 ? 35.732 -3.240 -14.712 1.00 92.94 108 GLU A N 1
ATOM 864 C CA . GLU A 1 108 ? 36.918 -2.389 -14.582 1.00 92.94 108 GLU A CA 1
ATOM 865 C C . GLU A 1 108 ? 37.395 -1.877 -15.949 1.00 92.94 108 GLU A C 1
ATOM 867 O O . GLU A 1 108 ? 37.745 -0.705 -16.098 1.00 92.94 108 GLU A O 1
ATOM 872 N N . THR A 1 109 ? 37.332 -2.721 -16.981 1.00 94.50 109 THR A N 1
ATOM 873 C CA . THR A 1 109 ? 37.658 -2.338 -18.361 1.00 94.50 109 THR A CA 1
ATOM 874 C C . THR A 1 109 ? 36.658 -1.324 -18.924 1.00 94.50 109 THR A C 1
ATOM 876 O O . THR A 1 109 ? 37.067 -0.334 -19.538 1.00 94.50 109 THR A O 1
ATOM 879 N N . GLN A 1 110 ? 35.355 -1.510 -18.682 1.00 91.88 110 GLN A N 1
ATOM 880 C CA . GLN A 1 110 ? 34.314 -0.556 -19.086 1.00 91.88 110 GLN A CA 1
ATOM 881 C C . GLN A 1 110 ? 34.467 0.796 -18.369 1.00 91.88 110 GLN A C 1
ATOM 883 O O . GLN A 1 110 ? 34.399 1.844 -19.018 1.00 91.88 110 GLN A O 1
ATOM 888 N N . LEU A 1 111 ? 34.746 0.781 -17.061 1.00 89.06 111 LEU A N 1
ATOM 889 C CA . LEU A 1 111 ? 35.032 1.980 -16.265 1.00 89.06 111 LEU A CA 1
ATOM 890 C C . LEU A 1 111 ? 36.275 2.709 -16.785 1.00 89.06 111 LEU A C 1
ATOM 892 O O . LEU A 1 111 ? 36.203 3.908 -17.053 1.00 89.06 111 LEU A O 1
ATOM 896 N N . ARG A 1 112 ? 37.391 1.999 -17.006 1.00 90.12 112 ARG A N 1
ATOM 897 C CA . ARG A 1 112 ? 38.617 2.582 -17.578 1.00 90.12 112 ARG A CA 1
ATOM 898 C C . ARG A 1 112 ? 38.360 3.229 -18.932 1.00 90.12 112 ARG A C 1
ATOM 900 O O . ARG A 1 112 ? 38.803 4.351 -19.156 1.00 90.12 112 ARG A O 1
ATOM 907 N N . LYS A 1 113 ? 37.617 2.564 -19.821 1.00 88.19 113 LYS A N 1
ATOM 908 C CA . LYS A 1 113 ? 37.257 3.126 -21.131 1.00 88.19 113 LYS A CA 1
ATOM 909 C C . LYS A 1 113 ? 36.441 4.411 -20.992 1.00 88.19 113 LYS A C 1
ATOM 911 O O . LYS A 1 113 ? 36.648 5.340 -21.765 1.00 88.19 113 LYS A O 1
ATOM 916 N N . TYR A 1 114 ? 35.546 4.485 -20.008 1.00 84.25 114 TYR A N 1
ATOM 917 C CA . TYR A 1 114 ? 34.757 5.687 -19.759 1.00 84.25 114 TYR A CA 1
ATOM 918 C C . TYR A 1 114 ? 35.616 6.851 -19.237 1.00 84.25 114 TYR A C 1
ATOM 920 O O . TYR A 1 114 ? 35.470 7.976 -19.713 1.00 84.25 114 TYR A O 1
ATOM 928 N N . PHE A 1 115 ? 36.528 6.588 -18.295 1.00 84.94 115 PHE A N 1
ATOM 929 C CA . PHE A 1 115 ? 37.403 7.620 -17.726 1.00 84.94 115 PHE A CA 1
ATOM 930 C C . PHE A 1 115 ? 38.499 8.082 -18.696 1.00 84.94 115 PHE A C 1
ATOM 932 O O . PHE A 1 115 ? 38.760 9.279 -18.784 1.00 84.94 115 PHE A O 1
ATOM 939 N N . ASN A 1 116 ? 39.090 7.167 -19.468 1.00 86.25 116 ASN A N 1
ATOM 940 C CA . ASN A 1 116 ? 40.191 7.477 -20.386 1.00 86.25 116 ASN A CA 1
ATOM 941 C C . ASN A 1 116 ? 39.710 7.916 -21.781 1.00 86.25 116 ASN A C 1
ATOM 943 O O . ASN A 1 116 ? 40.454 8.553 -22.517 1.00 86.25 116 ASN A O 1
ATOM 947 N N . GLY A 1 117 ? 38.473 7.584 -22.165 1.00 71.94 117 GLY A N 1
ATOM 948 C CA . GLY A 1 117 ? 37.922 7.850 -23.499 1.00 71.94 117 GLY A CA 1
ATOM 949 C C . GLY A 1 117 ? 37.502 9.298 -23.769 1.00 71.94 117 GLY A C 1
ATOM 950 O O . GLY A 1 117 ? 37.103 9.603 -24.886 1.00 71.94 117 GLY A O 1
ATOM 951 N N . SER A 1 118 ? 37.593 10.205 -22.791 1.00 63.09 118 SER A N 1
ATOM 952 C CA . SER A 1 118 ? 37.321 11.645 -22.980 1.00 63.09 118 SER A CA 1
ATOM 953 C C . SER A 1 118 ? 38.559 12.425 -23.460 1.00 63.09 118 SER A C 1
ATOM 955 O O . SER A 1 118 ? 38.755 13.570 -23.074 1.00 63.09 118 SER A O 1
ATOM 957 N N . GLY A 1 119 ? 39.405 11.791 -24.281 1.00 57.72 119 GLY A N 1
ATOM 958 C CA . GLY A 1 119 ? 40.701 12.298 -24.750 1.00 57.72 119 GLY A CA 1
ATOM 959 C C . GLY A 1 119 ? 40.664 13.390 -25.828 1.00 57.72 119 GLY A C 1
ATOM 960 O O . GLY A 1 119 ? 41.728 13.803 -26.280 1.00 57.72 119 GLY A O 1
ATOM 961 N N . ASP A 1 120 ? 39.494 13.900 -26.224 1.00 59.97 120 ASP A N 1
ATOM 962 C CA . ASP A 1 120 ? 39.446 15.188 -26.923 1.00 59.97 120 ASP A CA 1
ATOM 963 C C . ASP A 1 120 ? 39.850 16.248 -25.900 1.00 59.97 120 ASP A C 1
ATOM 965 O O . ASP A 1 120 ? 39.070 16.538 -24.999 1.00 59.97 120 ASP A O 1
ATOM 969 N N . GLY A 1 121 ? 41.072 16.782 -26.005 1.00 61.00 121 GLY A N 1
ATOM 970 C CA . GLY A 1 121 ? 41.784 17.618 -25.020 1.00 61.00 121 GLY A CA 1
ATOM 971 C C . GLY A 1 121 ? 41.125 18.931 -24.561 1.00 61.00 121 GLY A C 1
ATOM 972 O O . GLY A 1 121 ? 41.811 19.857 -24.138 1.00 61.00 121 GLY A O 1
ATOM 973 N N . ARG A 1 122 ? 39.800 19.047 -24.615 1.00 61.47 122 ARG A N 1
ATOM 974 C CA . ARG A 1 122 ? 39.018 20.035 -23.884 1.00 61.47 122 ARG A CA 1
ATOM 975 C C . ARG A 1 122 ? 38.729 19.484 -22.495 1.00 61.47 122 ARG A C 1
ATOM 977 O O . ARG A 1 122 ? 37.985 18.519 -22.347 1.00 61.47 122 ARG A O 1
ATOM 984 N N . ALA A 1 123 ? 39.300 20.129 -21.480 1.00 52.44 123 ALA A N 1
ATOM 985 C CA . ALA A 1 123 ? 38.989 19.871 -20.080 1.00 52.44 123 ALA A CA 1
ATOM 986 C C . ALA A 1 123 ? 37.463 19.835 -19.884 1.00 52.44 123 ALA A C 1
ATOM 988 O O . ALA A 1 123 ? 36.782 20.859 -19.971 1.00 52.44 123 ALA A O 1
ATOM 989 N N . ALA A 1 124 ? 36.911 18.638 -19.681 1.00 51.56 124 ALA A N 1
ATOM 990 C CA . ALA A 1 124 ? 35.492 18.484 -19.423 1.00 51.56 124 ALA A CA 1
ATOM 991 C C . ALA A 1 124 ? 35.174 19.154 -18.074 1.00 51.56 124 ALA A C 1
ATOM 993 O O . ALA A 1 124 ? 35.893 18.911 -17.100 1.00 51.56 124 ALA A O 1
ATOM 994 N N . PRO A 1 125 ? 34.122 19.986 -17.981 1.00 49.94 125 PRO A N 1
ATOM 995 C CA . PRO A 1 125 ? 33.794 20.678 -16.744 1.00 49.94 125 PRO A CA 1
ATOM 996 C C . PRO A 1 125 ? 33.553 19.656 -15.626 1.00 49.94 125 PRO A C 1
ATOM 998 O O . PRO A 1 125 ? 32.713 18.762 -15.747 1.00 49.94 125 PRO A O 1
ATOM 1001 N N . ALA A 1 126 ? 34.317 19.794 -14.542 1.00 49.03 126 ALA A N 1
ATOM 1002 C CA . ALA A 1 126 ? 34.420 18.855 -13.424 1.00 49.03 126 ALA A CA 1
ATOM 1003 C C . ALA A 1 126 ? 33.182 18.809 -12.501 1.00 49.03 126 ALA A C 1
ATOM 1005 O O . ALA A 1 126 ? 33.272 18.367 -11.356 1.00 49.03 126 ALA A O 1
ATOM 1006 N N . HIS A 1 127 ? 32.008 19.247 -12.955 1.00 47.56 127 HIS A N 1
ATOM 1007 C CA . HIS A 1 127 ? 30.843 19.373 -12.085 1.00 47.56 127 HIS A CA 1
ATOM 1008 C C . HIS A 1 127 ? 29.732 18.371 -12.389 1.00 47.56 127 HIS A C 1
ATOM 1010 O O . HIS A 1 127 ? 28.971 18.513 -13.338 1.00 47.56 127 HIS A O 1
ATOM 1016 N N . GLY A 1 128 ? 29.636 17.393 -11.481 1.00 49.91 128 GLY A N 1
ATOM 1017 C CA . GLY A 1 128 ? 28.373 16.944 -10.898 1.00 49.91 128 GLY A CA 1
ATOM 1018 C C . GLY A 1 128 ? 27.567 15.928 -11.706 1.00 49.91 128 GLY A C 1
ATOM 1019 O O . GLY A 1 128 ? 27.174 16.159 -12.838 1.00 49.91 128 GLY A O 1
ATOM 1020 N N . MET A 1 129 ? 27.233 14.805 -11.067 1.00 49.47 129 MET A N 1
ATOM 1021 C CA . MET A 1 129 ? 26.155 13.874 -11.455 1.00 49.47 129 MET A CA 1
ATOM 1022 C C . MET A 1 129 ? 26.380 12.890 -12.621 1.00 49.47 129 MET A C 1
ATOM 1024 O O . MET A 1 129 ? 25.472 12.113 -12.921 1.00 49.47 129 MET A O 1
ATOM 1028 N N . LYS A 1 130 ? 27.567 12.788 -13.237 1.00 60.81 130 LYS A N 1
ATOM 1029 C CA . LYS A 1 130 ? 27.796 11.745 -14.267 1.00 60.81 130 LYS A CA 1
ATOM 1030 C C . LYS A 1 130 ? 27.872 10.309 -13.726 1.00 60.81 130 LYS A C 1
ATOM 1032 O O . LYS A 1 130 ? 27.634 9.389 -14.500 1.00 60.81 130 LYS A O 1
ATOM 1037 N N . LEU A 1 131 ? 28.122 10.092 -12.430 1.00 61.41 131 LEU A N 1
ATOM 1038 C CA . LEU A 1 131 ? 28.308 8.741 -11.876 1.00 61.41 131 LEU A CA 1
ATOM 1039 C C . LEU A 1 131 ? 27.073 7.840 -12.044 1.00 61.41 131 LEU A C 1
ATOM 1041 O O . LEU A 1 131 ? 27.215 6.686 -12.427 1.00 61.41 131 LEU A O 1
ATOM 1045 N N . GLY A 1 132 ? 25.863 8.373 -11.849 1.00 63.75 132 GLY A N 1
ATOM 1046 C CA . GLY A 1 132 ? 24.633 7.597 -12.043 1.00 63.75 132 GLY A CA 1
ATOM 1047 C C . GLY A 1 132 ? 24.441 7.148 -13.495 1.00 63.75 132 GLY A C 1
ATOM 1048 O O . GLY A 1 132 ? 24.095 5.999 -13.746 1.00 63.75 132 GLY A O 1
ATOM 1049 N N . LYS A 1 133 ? 24.746 8.020 -14.467 1.00 67.50 133 LYS A N 1
ATOM 1050 C CA . LYS A 1 133 ? 24.701 7.664 -15.896 1.00 67.50 133 LYS A CA 1
ATOM 1051 C C . LYS A 1 133 ? 25.772 6.643 -16.277 1.00 67.50 133 LYS A C 1
ATOM 1053 O O . LYS A 1 133 ? 25.503 5.803 -17.124 1.00 67.50 133 LYS A O 1
ATOM 1058 N N . ILE A 1 134 ? 26.952 6.721 -15.657 1.00 74.56 134 ILE A N 1
ATOM 1059 C CA . ILE A 1 134 ? 28.035 5.744 -15.838 1.00 74.56 134 ILE A CA 1
ATOM 1060 C C . ILE A 1 134 ? 27.598 4.379 -15.317 1.00 74.56 134 ILE A C 1
ATOM 1062 O O . ILE A 1 134 ? 27.689 3.394 -16.033 1.00 74.56 134 ILE A O 1
ATOM 1066 N N . LEU A 1 135 ? 27.072 4.322 -14.093 1.00 71.81 135 LEU A N 1
ATOM 1067 C CA . LEU A 1 135 ? 26.613 3.069 -13.496 1.00 71.81 135 LEU A CA 1
ATOM 1068 C C . LEU A 1 135 ? 25.460 2.446 -14.296 1.00 71.81 135 LEU A C 1
ATOM 1070 O O . LEU A 1 135 ? 25.461 1.242 -14.520 1.00 71.81 135 LEU A O 1
ATOM 1074 N N . MET A 1 136 ? 24.529 3.264 -14.797 1.00 70.88 136 MET A N 1
ATOM 1075 C CA . MET A 1 136 ? 23.422 2.806 -15.648 1.00 70.88 136 MET A CA 1
ATOM 1076 C C . MET A 1 136 ? 23.855 2.374 -17.059 1.00 70.88 136 MET A C 1
ATOM 1078 O O . MET A 1 136 ? 23.089 1.698 -17.743 1.00 70.88 136 MET A O 1
ATOM 1082 N N . SER A 1 137 ? 25.042 2.778 -17.530 1.00 80.38 137 SER A N 1
ATOM 1083 C CA . SER A 1 137 ? 25.553 2.398 -18.853 1.00 80.38 137 SER A CA 1
ATOM 1084 C C . SER A 1 137 ? 26.453 1.163 -18.832 1.00 80.38 137 SER A C 1
ATOM 1086 O O . SER A 1 137 ? 26.775 0.644 -19.906 1.00 80.38 137 SER A O 1
ATOM 1088 N N . LEU A 1 138 ? 26.830 0.674 -17.644 1.00 86.75 138 LEU A N 1
ATOM 1089 C CA . LEU A 1 138 ? 27.596 -0.558 -17.499 1.00 86.75 138 LEU A CA 1
ATOM 1090 C C . LEU A 1 138 ? 26.785 -1.742 -18.024 1.00 86.75 138 LEU A C 1
ATOM 1092 O O . LEU A 1 138 ? 25.668 -2.017 -17.583 1.00 86.75 138 LEU A O 1
ATOM 1096 N N . LYS A 1 139 ? 27.371 -2.462 -18.980 1.00 90.19 139 LYS A N 1
ATOM 1097 C CA . LYS A 1 139 ? 26.833 -3.730 -19.464 1.00 90.19 139 LYS A CA 1
ATOM 1098 C C . LYS A 1 139 ? 27.277 -4.812 -18.495 1.00 90.19 139 LYS A C 1
ATOM 1100 O O . LYS A 1 139 ? 28.429 -5.239 -18.539 1.00 90.19 139 LYS A O 1
ATOM 1105 N N . VAL A 1 140 ? 26.366 -5.193 -17.611 1.00 92.50 140 VAL A N 1
ATOM 1106 C CA . VAL A 1 140 ? 26.542 -6.303 -16.675 1.00 92.50 140 VAL A CA 1
ATOM 1107 C C . VAL A 1 140 ? 25.831 -7.516 -17.258 1.00 92.50 140 VAL A C 1
ATOM 1109 O O . VAL A 1 140 ? 24.656 -7.433 -17.631 1.00 92.50 140 VAL A O 1
ATOM 1112 N N . ASP A 1 141 ? 26.544 -8.632 -17.360 1.00 93.50 141 ASP A N 1
ATOM 1113 C CA . ASP A 1 141 ? 25.962 -9.878 -17.837 1.00 93.50 141 ASP A CA 1
ATOM 1114 C C . ASP A 1 141 ? 25.011 -10.439 -16.775 1.00 93.50 141 ASP A C 1
ATOM 1116 O O . ASP A 1 141 ? 25.242 -10.317 -15.569 1.00 93.50 141 ASP A O 1
ATOM 1120 N N . LYS A 1 142 ? 23.915 -11.067 -17.209 1.00 94.62 142 LYS A N 1
ATOM 1121 C CA . LYS A 1 142 ? 22.889 -11.620 -16.308 1.00 94.62 142 LYS A CA 1
ATOM 1122 C C . LYS A 1 142 ? 23.340 -12.960 -15.705 1.00 94.62 142 LYS A C 1
ATOM 1124 O O . LYS A 1 142 ? 22.693 -13.983 -15.920 1.00 94.62 142 LYS A O 1
ATOM 1129 N N . THR A 1 143 ? 24.470 -12.971 -14.996 1.00 95.44 143 THR A N 1
ATOM 1130 C CA . THR A 1 143 ? 24.989 -14.153 -14.288 1.00 95.44 143 THR A CA 1
ATOM 1131 C C . THR A 1 143 ? 24.207 -14.408 -12.995 1.00 95.44 143 THR A C 1
ATOM 1133 O O . THR A 1 143 ? 23.359 -13.610 -12.591 1.00 95.44 143 THR A O 1
ATOM 1136 N N . LEU A 1 144 ? 24.488 -15.520 -12.306 1.00 94.50 144 LEU A N 1
ATOM 1137 C CA . LEU A 1 144 ? 23.923 -15.784 -10.976 1.00 94.50 144 LEU A CA 1
ATOM 1138 C C . LEU A 1 144 ? 24.207 -14.624 -10.004 1.00 94.50 144 LEU A C 1
ATOM 1140 O O . LEU A 1 144 ? 23.317 -14.220 -9.256 1.00 94.50 144 LEU A O 1
ATOM 1144 N N . GLY A 1 145 ? 25.414 -14.051 -10.070 1.00 94.44 145 GLY A N 1
ATOM 1145 C CA . GLY A 1 145 ? 25.817 -12.885 -9.285 1.00 94.44 145 GLY A CA 1
ATOM 1146 C C . GLY A 1 145 ? 24.882 -11.690 -9.472 1.00 94.44 145 GLY A C 1
ATOM 1147 O O . GLY A 1 145 ? 24.474 -11.069 -8.494 1.00 94.44 145 GLY A O 1
ATOM 1148 N N . TYR A 1 146 ? 24.426 -11.434 -10.701 1.00 95.00 146 TYR A N 1
ATOM 1149 C CA . TYR A 1 146 ? 23.457 -10.375 -10.992 1.00 95.00 146 TYR A CA 1
ATOM 1150 C C . TYR A 1 146 ? 22.113 -10.577 -10.289 1.00 95.00 146 TYR A C 1
ATOM 1152 O O . TYR A 1 146 ? 21.596 -9.650 -9.666 1.00 95.00 146 TYR A O 1
ATOM 1160 N N . PHE A 1 147 ? 21.553 -11.786 -10.315 1.00 95.44 147 PHE A N 1
ATOM 1161 C CA . PHE A 1 147 ? 20.286 -12.049 -9.627 1.00 95.44 147 PHE A CA 1
ATOM 1162 C C . PHE A 1 147 ? 20.436 -12.054 -8.100 1.00 95.44 147 PHE A C 1
ATOM 1164 O O . PHE A 1 147 ? 19.533 -11.590 -7.404 1.00 95.44 147 PHE A O 1
ATOM 1171 N N . LEU A 1 148 ? 21.583 -12.502 -7.573 1.00 94.75 148 LEU A N 1
ATOM 1172 C CA . LEU A 1 148 ? 21.915 -12.373 -6.150 1.00 94.75 148 LEU A CA 1
ATOM 1173 C C . LEU A 1 148 ? 22.053 -10.905 -5.728 1.00 94.75 148 LEU A C 1
ATOM 1175 O O . LEU A 1 148 ? 21.584 -10.537 -4.651 1.00 94.75 148 LEU A O 1
ATOM 1179 N N . PHE A 1 149 ? 22.630 -10.061 -6.586 1.00 95.12 149 PHE A N 1
ATOM 1180 C CA . PHE A 1 149 ? 22.700 -8.620 -6.368 1.00 95.12 149 PHE A CA 1
ATOM 1181 C C . PHE A 1 149 ? 21.301 -8.000 -6.299 1.00 95.12 149 PHE A C 1
ATOM 1183 O O . PHE A 1 149 ? 21.009 -7.291 -5.341 1.00 95.12 149 PHE A O 1
ATOM 1190 N N . LEU A 1 150 ? 20.411 -8.307 -7.253 1.00 95.06 150 LEU A N 1
ATOM 1191 C CA . LEU A 1 150 ? 19.025 -7.815 -7.228 1.00 95.06 150 LEU A CA 1
ATOM 1192 C C . LEU A 1 150 ? 18.271 -8.280 -5.976 1.00 95.06 150 LEU A C 1
ATOM 1194 O O . LEU A 1 150 ? 17.588 -7.481 -5.336 1.00 95.06 150 LEU A O 1
ATOM 1198 N N . PHE A 1 151 ? 18.439 -9.548 -5.590 1.00 96.50 151 PHE A N 1
ATOM 1199 C CA . PHE A 1 151 ? 17.849 -10.093 -4.370 1.00 96.50 151 PHE A CA 1
ATOM 1200 C C . PHE A 1 151 ? 18.354 -9.363 -3.119 1.00 96.50 151 PHE A C 1
ATOM 1202 O O . PHE A 1 151 ? 17.558 -8.956 -2.272 1.00 96.50 151 PHE A O 1
ATOM 1209 N N . GLY A 1 152 ? 19.668 -9.163 -2.998 1.00 94.75 152 GLY A N 1
ATOM 1210 C CA . GLY A 1 152 ? 20.246 -8.439 -1.870 1.00 94.75 152 GLY A CA 1
ATOM 1211 C C . GLY A 1 152 ? 19.845 -6.960 -1.861 1.00 94.75 152 GLY A C 1
ATOM 1212 O O . GLY A 1 152 ? 19.564 -6.416 -0.793 1.00 94.75 152 GLY A O 1
ATOM 1213 N N . LEU A 1 153 ? 19.733 -6.319 -3.028 1.00 94.31 153 LEU A N 1
ATOM 1214 C CA . LEU A 1 153 ? 19.263 -4.940 -3.139 1.00 94.31 153 LEU A CA 1
ATOM 1215 C C . LEU A 1 153 ? 17.819 -4.817 -2.629 1.00 94.31 153 LEU A C 1
ATOM 1217 O O . LEU A 1 153 ? 17.528 -3.923 -1.842 1.00 94.31 153 LEU A O 1
ATOM 1221 N N . ALA A 1 154 ? 16.948 -5.758 -3.000 1.00 94.88 154 ALA A N 1
ATOM 1222 C CA . ALA A 1 154 ? 15.555 -5.778 -2.563 1.00 94.88 154 ALA A CA 1
ATOM 1223 C C . ALA A 1 154 ? 15.399 -6.096 -1.066 1.00 94.88 154 ALA A C 1
ATOM 1225 O O . ALA A 1 154 ? 14.785 -5.338 -0.320 1.00 94.88 154 ALA A O 1
ATOM 1226 N N . PHE A 1 155 ? 15.954 -7.214 -0.589 1.00 96.75 155 PHE A N 1
ATOM 1227 C CA . PHE A 1 155 ? 15.672 -7.699 0.768 1.00 96.75 155 PHE A CA 1
ATOM 1228 C C . PHE A 1 155 ? 16.577 -7.101 1.847 1.00 96.75 155 PHE A C 1
ATOM 1230 O O . PHE A 1 155 ? 16.135 -6.923 2.982 1.00 96.75 155 PHE A O 1
ATOM 1237 N N . ILE A 1 156 ? 17.838 -6.806 1.526 1.00 93.25 156 ILE A N 1
ATOM 1238 C CA . ILE A 1 156 ? 18.809 -6.301 2.505 1.00 93.25 156 ILE A CA 1
ATOM 1239 C C . ILE A 1 156 ? 18.841 -4.777 2.454 1.00 93.25 156 ILE A C 1
ATOM 1241 O O . ILE A 1 156 ? 18.652 -4.125 3.477 1.00 93.25 156 ILE A O 1
ATOM 1245 N N . VAL A 1 157 ? 19.081 -4.210 1.273 1.00 91.00 157 VAL A N 1
ATOM 1246 C CA . VAL A 1 157 ? 19.372 -2.779 1.139 1.00 91.00 157 VAL A CA 1
ATOM 1247 C C . VAL A 1 157 ? 18.107 -1.926 1.208 1.00 91.00 157 VAL A C 1
ATOM 1249 O O . VAL A 1 157 ? 18.091 -0.961 1.965 1.00 91.00 157 VAL A O 1
ATOM 1252 N N . ALA A 1 158 ? 17.056 -2.280 0.469 1.00 90.69 158 ALA A N 1
ATOM 1253 C CA . ALA A 1 158 ? 15.778 -1.577 0.525 1.00 90.69 158 ALA A CA 1
ATOM 1254 C C . ALA A 1 158 ? 14.967 -2.034 1.748 1.00 90.69 158 ALA A C 1
ATOM 1256 O O . ALA A 1 158 ? 14.833 -1.304 2.730 1.00 90.69 158 ALA A O 1
ATOM 1257 N N . ALA A 1 159 ? 14.515 -3.288 1.770 1.00 94.00 159 ALA A N 1
ATOM 1258 C CA . ALA A 1 159 ? 13.554 -3.733 2.772 1.00 94.00 159 ALA A CA 1
ATOM 1259 C C . ALA A 1 159 ? 14.097 -3.745 4.214 1.00 94.00 159 ALA A C 1
ATOM 1261 O O . ALA A 1 159 ? 13.498 -3.139 5.104 1.00 94.00 159 ALA A O 1
ATOM 1262 N N . LEU A 1 160 ? 15.214 -4.429 4.490 1.00 95.31 160 LEU A N 1
ATOM 1263 C CA . LEU A 1 160 ? 15.699 -4.577 5.869 1.00 95.31 160 LEU A CA 1
ATOM 1264 C C . LEU A 1 160 ? 16.135 -3.242 6.481 1.00 95.31 160 LEU A C 1
ATOM 1266 O O . LEU A 1 160 ? 15.730 -2.942 7.606 1.00 95.31 160 LEU A O 1
ATOM 1270 N N . VAL A 1 161 ? 16.941 -2.449 5.768 1.00 95.25 161 VAL A N 1
ATOM 1271 C CA . VAL A 1 161 ? 17.414 -1.146 6.266 1.00 95.25 161 VAL A CA 1
ATOM 1272 C C . VAL A 1 161 ? 16.236 -0.221 6.537 1.00 95.25 161 VAL A C 1
ATOM 1274 O O . VAL A 1 161 ? 16.134 0.339 7.629 1.00 95.25 161 VAL A O 1
ATOM 1277 N N . GLU A 1 162 ? 15.317 -0.079 5.586 1.00 95.94 162 GLU A N 1
ATOM 1278 C CA . GLU A 1 162 ? 14.220 0.870 5.730 1.00 95.94 162 GLU A CA 1
ATOM 1279 C C . GLU A 1 162 ? 13.223 0.458 6.810 1.00 95.94 162 GLU A C 1
ATOM 1281 O O . GLU A 1 162 ? 12.825 1.292 7.625 1.00 95.94 162 GLU A O 1
ATOM 1286 N N . GLU A 1 163 ? 12.825 -0.816 6.868 1.00 96.50 163 GLU A N 1
ATOM 1287 C CA . GLU A 1 163 ? 11.915 -1.289 7.917 1.00 96.50 163 GLU A CA 1
ATOM 1288 C C . GLU A 1 163 ? 12.560 -1.216 9.305 1.00 96.50 163 GLU A C 1
ATOM 1290 O O . GLU A 1 163 ? 11.889 -0.877 10.288 1.00 96.50 163 GLU A O 1
ATOM 1295 N N . PHE A 1 164 ? 13.872 -1.451 9.400 1.00 95.50 164 PHE A N 1
ATOM 1296 C CA . PHE A 1 164 ? 14.608 -1.269 10.646 1.00 95.50 164 PHE A CA 1
ATOM 1297 C C . PHE A 1 164 ? 14.652 0.201 11.079 1.00 95.50 164 PHE A C 1
ATOM 1299 O O . PHE A 1 164 ? 14.401 0.493 12.250 1.00 95.50 164 PHE A O 1
ATOM 1306 N N . LEU A 1 165 ? 14.917 1.137 10.162 1.00 94.50 165 LEU A N 1
ATOM 1307 C CA . LEU A 1 165 ? 14.923 2.571 10.466 1.00 94.50 165 LEU A CA 1
ATOM 1308 C C . LEU A 1 165 ? 13.528 3.075 10.870 1.00 94.50 165 LEU A C 1
ATOM 1310 O O . LEU A 1 165 ? 13.411 3.822 11.845 1.00 94.50 165 LEU A O 1
ATOM 1314 N N . LYS A 1 166 ? 12.463 2.608 10.199 1.00 93.81 166 LYS A N 1
ATOM 1315 C CA . LYS A 1 166 ? 11.060 2.861 10.586 1.00 93.81 166 LYS A CA 1
ATOM 1316 C C . LYS A 1 166 ? 10.798 2.396 12.013 1.00 93.81 166 LYS A C 1
ATOM 1318 O O . LYS A 1 166 ? 10.333 3.180 12.840 1.00 93.81 166 LYS A O 1
ATOM 1323 N N . TYR A 1 167 ? 11.148 1.147 12.324 1.00 92.69 167 TYR A N 1
ATOM 1324 C CA . TYR A 1 167 ? 11.044 0.604 13.680 1.00 92.69 167 TYR A CA 1
ATOM 1325 C C . TYR A 1 167 ? 11.843 1.432 14.702 1.00 92.69 167 TYR A C 1
ATOM 1327 O O . TYR A 1 167 ? 11.337 1.751 15.779 1.00 92.69 167 TYR A O 1
ATOM 1335 N N . TRP A 1 168 ? 13.075 1.820 14.365 1.00 89.88 168 TRP A N 1
ATOM 1336 C CA . TRP A 1 168 ? 13.966 2.564 15.254 1.00 89.88 168 TRP A CA 1
ATOM 1337 C C . TRP A 1 168 ? 13.431 3.958 15.608 1.00 89.88 168 TRP A C 1
ATOM 1339 O O . TRP A 1 168 ? 13.451 4.336 16.785 1.00 89.88 168 TRP A O 1
ATOM 1349 N N . VAL A 1 169 ? 12.897 4.698 14.629 1.00 85.81 169 VAL A N 1
ATOM 1350 C CA . VAL A 1 169 ? 12.294 6.020 14.869 1.00 85.81 169 VAL A CA 1
ATOM 1351 C C . VAL A 1 169 ? 11.106 5.916 15.818 1.00 85.81 169 VAL A C 1
ATOM 1353 O O . VAL A 1 169 ? 11.004 6.697 16.764 1.00 85.81 169 VAL A O 1
ATOM 1356 N N . VAL A 1 170 ? 10.247 4.911 15.645 1.00 83.62 170 VAL A N 1
ATOM 1357 C CA . VAL A 1 170 ? 9.083 4.737 16.523 1.00 83.62 170 VAL A CA 1
ATOM 1358 C C . VAL A 1 170 ? 9.453 4.201 17.895 1.00 83.62 170 VAL A C 1
ATOM 1360 O O . VAL A 1 170 ? 8.813 4.573 18.883 1.00 83.62 170 VAL A O 1
ATOM 1363 N N . GLN A 1 171 ? 10.506 3.392 18.017 1.00 83.38 171 GLN A N 1
ATOM 1364 C CA . GLN A 1 171 ? 11.005 2.975 19.327 1.00 83.38 171 GLN A CA 1
ATOM 1365 C C . GLN A 1 171 ? 11.532 4.174 20.146 1.00 83.38 171 GLN A C 1
ATOM 1367 O O . GLN A 1 171 ? 11.579 4.102 21.375 1.00 83.38 171 GLN A O 1
ATOM 1372 N N . GLY A 1 172 ? 11.865 5.302 19.504 1.00 67.00 172 GLY A N 1
ATOM 1373 C CA . GLY A 1 172 ? 12.310 6.521 20.186 1.00 67.00 172 GLY A CA 1
ATOM 1374 C C . GLY A 1 172 ? 13.706 6.389 20.803 1.00 67.00 172 GLY A C 1
ATOM 1375 O O . GLY A 1 172 ? 14.070 7.139 21.709 1.00 67.00 172 GLY A O 1
ATOM 1376 N N . THR A 1 173 ? 14.513 5.439 20.325 1.00 48.44 173 THR A N 1
ATOM 1377 C CA . THR A 1 173 ? 15.875 5.176 20.819 1.00 48.44 173 THR A CA 1
ATOM 1378 C C . THR A 1 173 ? 16.888 6.276 20.502 1.00 48.44 173 THR A C 1
ATOM 1380 O O . THR A 1 173 ? 18.023 6.189 20.955 1.00 48.44 173 THR A O 1
ATOM 1383 N N . CYS A 1 174 ? 16.483 7.354 19.825 1.00 40.50 174 CYS A N 1
ATOM 1384 C CA . CYS A 1 174 ? 17.289 8.571 19.706 1.00 40.50 174 CYS A CA 1
ATOM 1385 C C . CYS A 1 174 ? 17.357 9.385 21.017 1.00 40.50 174 CYS A C 1
ATOM 1387 O O . CYS A 1 174 ? 18.081 10.373 21.109 1.00 40.50 174 CYS A O 1
ATOM 1389 N N . CYS A 1 175 ? 16.632 8.970 22.061 1.00 38.72 175 CYS A N 1
ATOM 1390 C CA . CYS A 1 175 ? 16.863 9.451 23.416 1.00 38.72 175 CYS A CA 1
ATOM 1391 C C . CYS A 1 175 ? 18.097 8.735 24.005 1.00 38.72 175 CYS A C 1
ATOM 1393 O O . CYS A 1 175 ? 17.969 7.726 24.703 1.00 38.72 175 CYS A O 1
ATOM 1395 N N . CYS A 1 176 ? 19.292 9.264 23.711 1.00 37.94 176 CYS A N 1
ATOM 1396 C CA . CYS A 1 176 ? 20.545 8.911 24.376 1.00 37.94 176 CYS A CA 1
ATOM 1397 C C . CYS A 1 176 ? 20.311 8.839 25.890 1.00 37.94 176 CYS A C 1
ATOM 1399 O O . CYS A 1 176 ? 20.000 9.833 26.549 1.00 37.94 176 CYS A O 1
ATOM 1401 N N . ARG A 1 177 ? 20.412 7.626 26.435 1.00 38.53 177 ARG A N 1
ATOM 1402 C CA . ARG A 1 177 ? 20.176 7.286 27.841 1.00 38.53 177 ARG A CA 1
ATOM 1403 C C . ARG A 1 177 ? 21.377 7.689 28.698 1.00 38.53 177 ARG A C 1
ATOM 1405 O O . ARG A 1 177 ? 21.878 6.878 29.465 1.00 38.53 177 ARG A O 1
ATOM 1412 N N . SER A 1 178 ? 21.844 8.927 28.562 1.00 42.06 178 SER A N 1
ATOM 1413 C CA . SER A 1 178 ? 22.770 9.507 29.525 1.00 42.06 178 SER A CA 1
ATOM 1414 C C . SER A 1 178 ? 21.971 10.423 30.450 1.00 42.06 178 SER A C 1
ATOM 1416 O O . SER A 1 178 ? 21.455 11.444 29.993 1.00 42.06 178 SER A O 1
ATOM 1418 N N . PRO A 1 179 ? 21.822 10.086 31.743 1.00 48.25 179 PRO A N 1
ATOM 1419 C CA . PRO A 1 179 ? 21.195 10.972 32.720 1.00 48.25 179 PRO A CA 1
ATOM 1420 C C . PRO A 1 179 ? 21.967 12.284 32.923 1.00 48.25 179 PRO A C 1
ATOM 1422 O O . PRO A 1 179 ? 21.443 13.183 33.571 1.00 48.25 179 PRO A O 1
ATOM 1425 N N . ARG A 1 180 ? 23.200 12.391 32.398 1.00 52.91 180 ARG A N 1
ATOM 1426 C CA . ARG A 1 180 ? 24.141 13.471 32.726 1.00 52.91 180 ARG A CA 1
ATOM 1427 C C . ARG A 1 180 ? 24.641 14.311 31.551 1.00 52.91 180 ARG A C 1
ATOM 1429 O O . ARG A 1 180 ? 25.234 15.347 31.810 1.00 52.91 180 ARG A O 1
ATOM 1436 N N . SER A 1 181 ? 24.391 13.946 30.290 1.00 46.94 181 SER A N 1
ATOM 1437 C CA . SER A 1 181 ? 24.756 14.814 29.160 1.00 46.94 181 SER A CA 1
ATOM 1438 C C . SER A 1 181 ? 23.512 15.355 28.464 1.00 46.94 181 SER A C 1
ATOM 1440 O O . SER A 1 181 ? 22.695 14.612 27.916 1.00 46.94 181 SER A O 1
ATOM 1442 N N . GLY A 1 182 ? 23.346 16.677 28.521 1.00 42.78 182 GLY A N 1
ATOM 1443 C CA . GLY A 1 182 ? 22.323 17.406 27.784 1.00 42.78 182 GLY A CA 1
ATOM 1444 C C . GLY A 1 182 ? 22.543 17.260 26.282 1.00 42.78 182 GLY A C 1
ATOM 1445 O O . GLY A 1 182 ? 23.199 18.083 25.662 1.00 42.78 182 GLY A O 1
ATOM 1446 N N . CYS A 1 183 ? 22.014 16.198 25.679 1.00 42.09 183 CYS A N 1
ATOM 1447 C CA . CYS A 1 183 ? 21.947 16.098 24.229 1.00 42.09 183 CYS A CA 1
ATOM 1448 C C . CYS A 1 183 ? 20.779 16.971 23.738 1.00 42.09 183 CYS A C 1
ATOM 1450 O O . CYS A 1 183 ? 19.614 16.701 24.052 1.00 42.09 183 CYS A O 1
ATOM 1452 N N . CYS A 1 184 ? 21.097 18.023 22.977 1.00 42.59 184 CYS A N 1
ATOM 1453 C CA . CYS A 1 184 ? 20.185 19.094 22.552 1.00 42.59 184 CYS A CA 1
ATOM 1454 C C . CYS A 1 184 ? 18.977 18.638 21.705 1.00 42.59 184 CYS A C 1
ATOM 1456 O O . CYS A 1 184 ? 18.038 19.405 21.514 1.00 42.59 184 CYS A O 1
ATOM 1458 N N . ILE A 1 185 ? 18.935 17.385 21.237 1.00 52.44 185 ILE A N 1
ATOM 1459 C CA . ILE A 1 185 ? 17.858 16.873 20.364 1.00 52.44 185 ILE A CA 1
ATOM 1460 C C . ILE A 1 185 ? 16.637 16.366 21.167 1.00 52.44 185 ILE A C 1
ATOM 1462 O O . ILE A 1 185 ? 15.602 16.000 20.610 1.00 52.44 185 ILE A O 1
ATOM 1466 N N . ARG A 1 186 ? 16.691 16.394 22.507 1.00 46.16 186 ARG A N 1
ATOM 1467 C CA . ARG A 1 186 ? 15.613 15.871 23.366 1.00 46.16 186 ARG A CA 1
ATOM 1468 C C . ARG A 1 186 ? 14.275 16.614 23.212 1.00 46.16 186 ARG A C 1
ATOM 1470 O O . ARG A 1 186 ? 13.229 15.982 23.356 1.00 46.16 186 ARG A O 1
ATOM 1477 N N . ASN A 1 187 ? 14.297 17.908 22.876 1.00 50.50 187 ASN A N 1
ATOM 1478 C CA . ASN A 1 187 ? 13.085 18.734 22.784 1.00 50.50 187 ASN A CA 1
ATOM 1479 C C . ASN A 1 187 ? 12.254 18.494 21.514 1.00 50.50 187 ASN A C 1
ATOM 1481 O O . ASN A 1 187 ? 11.038 18.699 21.538 1.00 50.50 187 ASN A O 1
ATOM 1485 N N . LEU A 1 188 ? 12.858 18.011 20.422 1.00 52.94 188 LEU A N 1
ATOM 1486 C CA . LEU A 1 188 ? 12.128 17.885 19.158 1.00 52.94 188 LEU A CA 1
ATOM 1487 C C . LEU A 1 188 ? 11.246 16.621 19.090 1.00 52.94 188 LEU A C 1
ATOM 1489 O O . LEU A 1 188 ? 10.170 16.670 18.496 1.00 52.94 188 LEU A O 1
ATOM 1493 N N . PHE A 1 189 ? 11.622 15.510 19.746 1.00 50.84 189 PHE A N 1
ATOM 1494 C CA . PHE A 1 189 ? 10.936 14.216 19.534 1.00 50.84 189 PHE A CA 1
ATOM 1495 C C . PHE A 1 189 ? 10.609 13.374 20.783 1.00 50.84 189 PHE A C 1
ATOM 1497 O O . PHE A 1 189 ? 9.829 12.430 20.672 1.00 50.84 189 PHE A O 1
ATOM 1504 N N . CYS A 1 190 ? 11.128 13.683 21.979 1.00 46.59 190 CYS A N 1
ATOM 1505 C CA . CYS A 1 190 ? 10.858 12.871 23.176 1.00 46.59 190 CYS A CA 1
ATOM 1506 C C . CYS A 1 190 ? 9.805 13.524 24.089 1.00 46.59 190 CYS A C 1
ATOM 1508 O O . CYS A 1 190 ? 10.127 14.260 25.021 1.00 46.59 190 CYS A O 1
ATOM 1510 N N . CYS A 1 191 ? 8.526 13.197 23.882 1.00 47.41 191 CYS A N 1
ATOM 1511 C CA . CYS A 1 191 ? 7.466 13.560 24.824 1.00 47.41 191 CYS A CA 1
ATOM 1512 C C . CYS A 1 191 ? 7.575 12.710 26.101 1.00 47.41 191 CYS A C 1
ATOM 1514 O O . CYS A 1 191 ? 7.144 11.558 26.129 1.00 47.41 191 CYS A O 1
ATOM 1516 N N . LYS A 1 192 ? 8.097 13.283 27.191 1.00 48.47 192 LYS A N 1
ATOM 1517 C CA . LYS A 1 192 ? 7.959 12.705 28.536 1.00 48.47 192 LYS A CA 1
ATOM 1518 C C . LYS A 1 192 ? 6.480 12.836 28.940 1.00 48.47 192 LYS A C 1
ATOM 1520 O O . LYS A 1 192 ? 6.043 13.892 29.388 1.00 48.47 192 LYS A O 1
ATOM 1525 N N . SER A 1 193 ? 5.661 11.814 28.690 1.00 47.28 193 SER A N 1
ATOM 1526 C CA . SER A 1 193 ? 4.318 11.762 29.278 1.00 47.28 193 SER A CA 1
ATOM 1527 C C . SER A 1 193 ? 4.481 11.327 30.725 1.00 47.28 193 SER A C 1
ATOM 1529 O O . SER A 1 193 ? 4.888 10.196 30.965 1.00 47.28 193 SER A O 1
ATOM 1531 N N . LYS A 1 194 ? 4.273 12.246 31.675 1.00 47.38 194 LYS A N 1
ATOM 1532 C CA . LYS A 1 194 ? 4.428 11.926 33.097 1.00 47.38 194 LYS A CA 1
ATOM 1533 C C . LYS A 1 194 ? 3.312 10.994 33.598 1.00 47.38 194 LYS A C 1
ATOM 1535 O O . LYS A 1 194 ? 3.645 10.100 34.352 1.00 47.38 194 LYS A O 1
ATOM 1540 N N . ASN A 1 195 ? 2.068 11.092 33.102 1.00 45.88 195 ASN A N 1
ATOM 1541 C CA . ASN A 1 195 ? 0.908 10.396 33.701 1.00 45.88 195 ASN A CA 1
ATOM 1542 C C . ASN A 1 195 ? -0.092 9.798 32.670 1.00 45.88 195 ASN A C 1
ATOM 1544 O O . ASN A 1 195 ? -1.302 9.863 32.859 1.00 45.88 195 ASN A O 1
ATOM 1548 N N . GLY A 1 196 ? 0.360 9.284 31.520 1.00 47.06 196 GLY A N 1
ATOM 1549 C CA . GLY A 1 196 ? -0.556 8.803 30.468 1.00 47.06 196 GLY A CA 1
ATOM 1550 C C . GLY A 1 196 ? -1.061 7.371 30.681 1.00 47.06 196 GLY A C 1
ATOM 1551 O O . GLY A 1 196 ? -0.249 6.452 30.744 1.00 47.06 196 GLY A O 1
ATOM 1552 N N . SER A 1 197 ? -2.384 7.173 30.696 1.00 46.53 197 SER A N 1
ATOM 1553 C CA . SER A 1 197 ? -3.038 5.855 30.716 1.00 46.53 197 SER A CA 1
ATOM 1554 C C . SER A 1 197 ? -2.540 4.947 29.577 1.00 46.53 197 SER A C 1
ATOM 1556 O O . SER A 1 197 ? -2.667 5.270 28.394 1.00 46.53 197 SER A O 1
ATOM 1558 N N . VAL A 1 198 ? -2.001 3.790 29.955 1.00 50.09 198 VAL A N 1
ATOM 1559 C CA . VAL A 1 198 ? -1.201 2.849 29.150 1.00 50.09 198 VAL A CA 1
ATOM 1560 C C . VAL A 1 198 ? -1.913 2.154 27.961 1.00 50.09 198 VAL A C 1
ATOM 1562 O O . VAL A 1 198 ? -1.225 1.861 26.982 1.00 50.09 198 VAL A O 1
ATOM 1565 N N . PRO A 1 199 ? -3.248 1.931 27.924 1.00 47.88 199 PRO A N 1
ATOM 1566 C CA . PRO A 1 199 ? -3.921 1.318 26.766 1.00 47.88 199 PRO A CA 1
ATOM 1567 C C . PRO A 1 199 ? -3.883 2.173 25.487 1.00 47.88 199 PRO A C 1
ATOM 1569 O O . PRO A 1 199 ? -3.925 1.640 24.379 1.00 47.88 199 PRO A O 1
ATOM 1572 N N . ALA A 1 200 ? -3.752 3.497 25.621 1.00 56.28 200 ALA A N 1
ATOM 1573 C CA . ALA A 1 200 ? -3.548 4.393 24.483 1.00 56.28 200 ALA A CA 1
ATOM 1574 C C . ALA A 1 200 ? -2.173 4.167 23.828 1.00 56.28 200 ALA A C 1
ATOM 1576 O O . ALA A 1 200 ? -2.000 4.404 22.637 1.00 56.28 200 ALA A O 1
ATOM 1577 N N . PHE A 1 201 ? -1.190 3.653 24.575 1.00 61.28 201 PHE A N 1
ATOM 1578 C CA . PHE A 1 201 ? 0.197 3.562 24.128 1.00 61.28 201 PHE A CA 1
ATOM 1579 C C . PHE A 1 201 ? 0.424 2.514 23.026 1.00 61.28 201 PHE A C 1
ATOM 1581 O O . PHE A 1 201 ? 1.190 2.776 22.100 1.00 61.28 201 PHE A O 1
ATOM 1588 N N . SER A 1 202 ? -0.234 1.349 23.076 1.00 63.16 202 SER A N 1
ATOM 1589 C CA . SER A 1 202 ? -0.087 0.290 22.058 1.00 63.16 202 SER A CA 1
ATOM 1590 C C . SER A 1 202 ? -0.697 0.704 20.713 1.00 63.16 202 SER A C 1
ATOM 1592 O O . SER A 1 202 ? -0.032 0.624 19.676 1.00 63.16 202 SER A O 1
ATOM 1594 N N . VAL A 1 203 ? -1.922 1.234 20.740 1.00 68.62 203 VAL A N 1
ATOM 1595 C CA . VAL A 1 203 ? -2.625 1.771 19.563 1.00 68.62 203 VAL A CA 1
ATOM 1596 C C . VAL A 1 203 ? -1.869 2.964 18.983 1.00 68.62 203 VAL A C 1
ATOM 1598 O O . VAL A 1 203 ? -1.670 3.060 17.771 1.00 68.62 203 VAL A O 1
ATOM 1601 N N . LEU A 1 204 ? -1.378 3.857 19.842 1.00 73.50 204 LEU A N 1
ATOM 1602 C CA . LEU A 1 204 ? -0.570 4.998 19.434 1.00 73.50 204 LEU A CA 1
ATOM 1603 C C . LEU A 1 204 ? 0.732 4.556 18.763 1.00 73.50 204 LEU A C 1
ATOM 1605 O O . LEU A 1 204 ? 1.087 5.111 17.729 1.00 73.50 204 LEU A O 1
ATOM 1609 N N . LYS A 1 205 ? 1.426 3.540 19.286 1.00 75.44 205 LYS A N 1
ATOM 1610 C CA . LYS A 1 205 ? 2.660 3.006 18.685 1.00 75.44 205 LYS A CA 1
ATOM 1611 C C . LYS A 1 205 ? 2.425 2.412 17.299 1.00 75.44 205 LYS A C 1
ATOM 1613 O O . LYS A 1 205 ? 3.209 2.660 16.383 1.00 75.44 205 LYS A O 1
ATOM 1618 N N . GLN A 1 206 ? 1.321 1.692 17.119 1.00 79.44 206 GLN A N 1
ATOM 1619 C CA . GLN A 1 206 ? 0.905 1.219 15.802 1.00 79.44 206 GLN A CA 1
ATOM 1620 C C . GLN A 1 206 ? 0.637 2.391 14.843 1.00 79.44 206 GLN A C 1
ATOM 1622 O O . GLN A 1 206 ? 1.097 2.376 13.698 1.00 79.44 206 GLN A O 1
ATOM 1627 N N . ARG A 1 207 ? -0.088 3.421 15.300 1.00 78.69 207 ARG A N 1
ATOM 1628 C CA . ARG A 1 207 ? -0.376 4.616 14.494 1.00 78.69 207 ARG A CA 1
ATOM 1629 C C . ARG A 1 207 ? 0.912 5.366 14.145 1.00 78.69 207 ARG A C 1
ATOM 1631 O O . ARG A 1 207 ? 1.105 5.681 12.975 1.00 78.69 207 ARG A O 1
ATOM 1638 N N . GLN A 1 208 ? 1.821 5.565 15.098 1.00 80.31 208 GLN A N 1
ATOM 1639 C CA . GLN A 1 208 ? 3.134 6.188 14.895 1.00 80.31 208 GLN A CA 1
ATOM 1640 C C . GLN A 1 208 ? 3.920 5.487 13.777 1.00 80.31 208 GLN A C 1
ATOM 1642 O O . GLN A 1 208 ? 4.383 6.153 12.855 1.00 80.31 208 GLN A O 1
ATOM 1647 N N . GLN A 1 209 ? 3.983 4.150 13.779 1.00 84.44 209 GLN A N 1
ATOM 1648 C CA . GLN A 1 209 ? 4.686 3.389 12.734 1.00 84.44 209 GLN A CA 1
ATOM 1649 C C . GLN A 1 209 ? 4.118 3.628 11.335 1.00 84.44 209 GLN A C 1
ATOM 1651 O O . GLN A 1 209 ? 4.883 3.816 10.390 1.00 84.44 209 GLN A O 1
ATOM 1656 N N . ARG A 1 210 ? 2.790 3.702 11.195 1.00 81.88 210 ARG A N 1
ATOM 1657 C CA . ARG A 1 210 ? 2.165 4.047 9.908 1.00 81.88 210 ARG A CA 1
ATOM 1658 C C . ARG A 1 210 ? 2.510 5.465 9.453 1.00 81.88 210 ARG A C 1
ATOM 1660 O O . ARG A 1 210 ? 2.743 5.665 8.268 1.00 81.88 210 ARG A O 1
ATOM 1667 N N . HIS A 1 211 ? 2.575 6.427 10.373 1.00 83.75 211 HIS A N 1
ATOM 1668 C CA . HIS A 1 211 ? 2.876 7.823 10.035 1.00 83.75 211 HIS A CA 1
ATOM 1669 C C . HIS A 1 211 ? 4.339 8.015 9.647 1.00 83.75 211 HIS A C 1
ATOM 1671 O O . HIS A 1 211 ? 4.618 8.690 8.661 1.00 83.75 211 HIS A O 1
ATOM 1677 N N . GLY A 1 212 ? 5.265 7.377 10.368 1.00 84.44 212 GLY A N 1
ATOM 1678 C CA . GLY A 1 212 ? 6.679 7.370 9.994 1.00 84.44 212 GLY A CA 1
ATOM 1679 C C . GLY A 1 212 ? 6.898 6.730 8.625 1.00 84.44 212 GLY A C 1
ATOM 1680 O O . GLY A 1 212 ? 7.616 7.279 7.795 1.00 84.44 212 GLY A O 1
ATOM 1681 N N . ALA A 1 213 ? 6.215 5.617 8.345 1.00 90.12 213 ALA A N 1
ATOM 1682 C CA . ALA A 1 213 ? 6.285 4.972 7.038 1.00 90.12 213 ALA A CA 1
ATOM 1683 C C . ALA A 1 213 ? 5.666 5.822 5.912 1.00 90.12 213 ALA A C 1
ATOM 1685 O O . ALA A 1 213 ? 6.223 5.873 4.818 1.00 90.12 213 ALA A O 1
ATOM 1686 N N . LEU A 1 214 ? 4.557 6.521 6.180 1.00 90.25 214 LEU A N 1
ATOM 1687 C CA . LEU A 1 214 ? 3.939 7.445 5.226 1.00 90.25 214 LEU A CA 1
ATOM 1688 C C . LEU A 1 214 ? 4.868 8.624 4.906 1.00 90.25 214 LEU A C 1
ATOM 1690 O O . LEU A 1 214 ? 5.070 8.934 3.738 1.00 90.25 214 LEU A O 1
ATOM 1694 N N . GLY A 1 215 ? 5.464 9.249 5.926 1.00 88.25 215 GLY A N 1
ATOM 1695 C CA . GLY A 1 215 ? 6.418 10.343 5.734 1.00 88.25 215 GLY A CA 1
ATOM 1696 C C . GLY A 1 215 ? 7.625 9.916 4.904 1.00 88.25 215 GLY A C 1
ATOM 1697 O O . GLY A 1 215 ? 7.983 10.601 3.948 1.00 88.25 215 GLY A O 1
ATOM 1698 N N . PHE A 1 216 ? 8.196 8.752 5.224 1.00 92.88 216 PHE A N 1
ATOM 1699 C CA . PHE A 1 216 ? 9.286 8.154 4.453 1.00 92.88 216 PHE A CA 1
ATOM 1700 C C . PHE A 1 216 ? 8.897 7.954 2.980 1.00 92.88 216 PHE A C 1
ATOM 1702 O O . PHE A 1 216 ? 9.585 8.449 2.090 1.00 92.88 216 PHE A O 1
ATOM 1709 N N . SER A 1 217 ? 7.746 7.321 2.723 1.00 94.06 217 SER A N 1
ATOM 1710 C CA . SER A 1 217 ? 7.273 7.059 1.360 1.00 94.06 217 SER A CA 1
ATOM 1711 C C . SER A 1 217 ? 7.096 8.330 0.533 1.00 94.06 217 SER A C 1
ATOM 1713 O O . SER A 1 217 ? 7.439 8.343 -0.644 1.00 94.06 217 SER A O 1
ATOM 1715 N N . VAL A 1 218 ? 6.580 9.410 1.124 1.00 89.81 218 VAL A N 1
ATOM 1716 C CA . VAL A 1 218 ? 6.390 10.684 0.412 1.00 89.81 218 VAL A CA 1
ATOM 1717 C C . VAL A 1 218 ? 7.719 11.221 -0.100 1.00 89.81 218 VAL A C 1
ATOM 1719 O O . VAL A 1 218 ? 7.816 11.626 -1.258 1.00 89.81 218 VAL A O 1
ATOM 1722 N N . MET A 1 219 ? 8.746 11.214 0.747 1.00 90.25 219 MET A N 1
ATOM 1723 C CA . MET A 1 219 ? 10.053 11.758 0.388 1.00 90.25 219 MET A CA 1
ATOM 1724 C C . MET A 1 219 ? 10.798 10.860 -0.591 1.00 90.25 219 MET A C 1
ATOM 1726 O O . MET A 1 219 ? 11.370 11.360 -1.559 1.00 90.25 219 MET A O 1
ATOM 1730 N N . GLU A 1 220 ? 10.716 9.547 -0.409 1.00 93.00 220 GLU A N 1
ATOM 1731 C CA . GLU A 1 220 ? 11.257 8.581 -1.359 1.00 93.00 220 GLU A CA 1
ATOM 1732 C C . GLU A 1 220 ? 10.586 8.720 -2.738 1.00 93.00 220 GLU A C 1
ATOM 1734 O O . GLU A 1 220 ? 11.255 8.889 -3.758 1.00 93.00 220 GLU A O 1
ATOM 1739 N N . ASN A 1 221 ? 9.251 8.756 -2.782 1.00 93.56 221 ASN A N 1
ATOM 1740 C CA . ASN A 1 221 ? 8.494 8.911 -4.024 1.00 93.56 221 ASN A CA 1
ATOM 1741 C C . ASN A 1 221 ? 8.757 10.255 -4.696 1.00 93.56 221 ASN A C 1
ATOM 1743 O O . ASN A 1 221 ? 8.803 10.323 -5.926 1.00 93.56 221 ASN A O 1
ATOM 1747 N N . THR A 1 222 ? 8.974 11.306 -3.905 1.00 89.88 222 THR A N 1
ATOM 1748 C CA . THR A 1 222 ? 9.406 12.610 -4.410 1.00 89.88 222 THR A CA 1
ATOM 1749 C C . THR A 1 222 ? 10.765 12.489 -5.085 1.00 89.88 222 THR A C 1
ATOM 1751 O O . THR A 1 222 ? 10.891 12.897 -6.235 1.00 89.88 222 THR A O 1
ATOM 1754 N N . ALA A 1 223 ? 11.755 11.862 -4.444 1.00 89.44 223 ALA A N 1
ATOM 1755 C CA . ALA A 1 223 ? 13.078 11.676 -5.035 1.00 89.44 223 ALA A CA 1
ATOM 1756 C C . ALA A 1 223 ? 13.007 10.928 -6.379 1.00 89.44 223 ALA A C 1
ATOM 1758 O O . ALA A 1 223 ? 13.492 11.444 -7.388 1.00 89.44 223 ALA A O 1
ATOM 1759 N N . TYR A 1 224 ? 12.318 9.782 -6.434 1.00 91.06 224 TYR A N 1
ATOM 1760 C CA . TYR A 1 224 ? 12.152 9.020 -7.679 1.00 91.06 224 TYR A CA 1
ATOM 1761 C C . TYR A 1 224 ? 11.432 9.815 -8.772 1.00 91.06 224 TYR A C 1
ATOM 1763 O O . TYR A 1 224 ? 11.873 9.830 -9.921 1.00 91.06 224 TYR A O 1
ATOM 1771 N N . SER A 1 225 ? 10.352 10.513 -8.420 1.00 91.56 225 SER A N 1
ATOM 1772 C CA . SER A 1 225 ? 9.582 11.298 -9.389 1.00 91.56 225 SER A CA 1
ATOM 1773 C C . SER A 1 225 ? 10.378 12.491 -9.911 1.00 91.56 225 SER A C 1
ATOM 1775 O O . SER A 1 225 ? 10.243 12.848 -11.072 1.00 91.56 225 SER A O 1
ATOM 1777 N N . LEU A 1 226 ? 11.239 13.106 -9.097 1.00 88.75 226 LEU A N 1
ATOM 1778 C CA . LEU A 1 226 ? 12.087 14.218 -9.537 1.00 88.75 226 LEU A CA 1
ATOM 1779 C C . LEU A 1 226 ? 13.275 13.770 -10.390 1.00 88.75 226 LEU A C 1
ATOM 1781 O O . LEU A 1 226 ? 13.732 14.550 -11.228 1.00 88.75 226 LEU A O 1
ATOM 1785 N N . MET A 1 227 ? 13.739 12.531 -10.211 1.00 87.38 227 MET A N 1
ATOM 1786 C CA . MET A 1 227 ? 14.803 11.928 -11.018 1.00 87.38 227 MET A CA 1
ATOM 1787 C C . MET A 1 227 ? 14.349 11.512 -12.426 1.00 87.38 227 MET A C 1
ATOM 1789 O O . MET A 1 227 ? 15.201 11.268 -13.282 1.00 87.38 227 MET A O 1
ATOM 1793 N N . ALA A 1 228 ? 13.041 11.455 -12.695 1.00 88.38 228 ALA A N 1
ATOM 1794 C CA . ALA A 1 228 ? 12.522 11.187 -14.034 1.00 88.38 228 ALA A CA 1
ATOM 1795 C C . ALA A 1 228 ? 12.892 12.302 -15.035 1.00 88.38 228 ALA A C 1
ATOM 1797 O O . ALA A 1 228 ? 12.930 13.492 -14.711 1.00 88.38 228 ALA A O 1
ATOM 1798 N N . ALA A 1 229 ? 13.180 11.896 -16.276 1.00 88.38 229 ALA A N 1
ATOM 1799 C CA . ALA A 1 229 ? 13.810 12.754 -17.278 1.00 88.38 229 ALA A CA 1
ATOM 1800 C C . ALA A 1 229 ? 12.878 13.852 -17.811 1.00 88.38 229 ALA A C 1
ATOM 1802 O O . ALA A 1 229 ? 13.288 15.008 -17.925 1.00 88.38 229 ALA A O 1
ATOM 1803 N N . THR A 1 230 ? 11.631 13.505 -18.137 1.00 90.19 230 THR A N 1
ATOM 1804 C CA . THR A 1 230 ? 10.648 14.445 -18.694 1.00 90.19 230 THR A CA 1
ATOM 1805 C C . THR A 1 230 ? 9.543 14.733 -17.691 1.00 90.19 230 THR A C 1
ATOM 1807 O O . THR A 1 230 ? 9.220 13.884 -16.869 1.00 90.19 230 THR A O 1
ATOM 1810 N N . PHE A 1 231 ? 8.911 15.909 -17.766 1.00 89.56 231 PHE A N 1
ATOM 1811 C CA . PHE A 1 231 ? 7.794 16.260 -16.877 1.00 89.56 231 PHE A CA 1
ATOM 1812 C C . PHE A 1 231 ? 6.659 15.219 -16.900 1.00 89.56 231 PHE A C 1
ATOM 1814 O O . PHE A 1 231 ? 6.132 14.868 -15.845 1.00 89.56 231 PHE A O 1
ATOM 1821 N N . ARG A 1 232 ? 6.338 14.674 -18.082 1.00 89.62 232 ARG A N 1
ATOM 1822 C CA . ARG A 1 232 ? 5.363 13.584 -18.237 1.00 89.62 232 ARG A CA 1
ATOM 1823 C C . ARG A 1 232 ? 5.770 12.361 -17.416 1.00 89.62 232 ARG A C 1
ATOM 1825 O O . ARG A 1 232 ? 4.955 11.867 -16.645 1.00 89.62 232 ARG A O 1
ATOM 1832 N N . ASP A 1 233 ? 7.028 11.936 -17.518 1.00 88.56 233 ASP A N 1
ATOM 1833 C CA . ASP A 1 233 ? 7.545 10.793 -16.759 1.00 88.56 233 ASP A CA 1
ATOM 1834 C C . ASP A 1 233 ? 7.561 11.074 -15.250 1.00 88.56 233 ASP A C 1
ATOM 1836 O O . ASP A 1 233 ? 7.317 10.163 -14.463 1.00 88.56 233 ASP A O 1
ATOM 1840 N N . LYS A 1 234 ? 7.795 12.327 -14.823 1.00 91.25 234 LYS A N 1
ATOM 1841 C CA . LYS A 1 234 ? 7.713 12.719 -13.403 1.00 91.25 234 LYS A CA 1
ATOM 1842 C C . LYS A 1 234 ? 6.300 12.531 -12.856 1.00 91.25 234 LYS A C 1
ATOM 1844 O O . LYS A 1 234 ? 6.137 11.972 -11.776 1.00 91.25 234 LYS A O 1
ATOM 1849 N N . ILE A 1 235 ? 5.287 12.978 -13.601 1.00 92.44 235 ILE A N 1
ATOM 1850 C CA . ILE A 1 235 ? 3.876 12.817 -13.222 1.00 92.44 235 ILE A CA 1
ATOM 1851 C C . ILE A 1 235 ? 3.475 11.344 -13.247 1.00 92.44 235 ILE A C 1
ATOM 1853 O O . ILE A 1 235 ? 2.872 10.867 -12.292 1.00 92.44 235 ILE A O 1
ATOM 1857 N N . GLU A 1 236 ? 3.839 10.611 -14.298 1.00 90.31 236 GLU A N 1
ATOM 1858 C CA . GLU A 1 236 ? 3.540 9.182 -14.428 1.00 90.31 236 GLU A CA 1
ATOM 1859 C C . GLU A 1 236 ? 4.172 8.381 -13.278 1.00 90.31 236 GLU A C 1
ATOM 1861 O O . GLU A 1 236 ? 3.484 7.618 -12.601 1.00 90.31 236 GLU A O 1
ATOM 1866 N N . THR A 1 237 ? 5.445 8.649 -12.966 1.00 91.12 237 THR A N 1
ATOM 1867 C CA . THR A 1 237 ? 6.151 8.054 -11.821 1.00 91.12 237 THR A CA 1
ATOM 1868 C C . THR A 1 237 ? 5.472 8.413 -10.502 1.00 91.12 237 THR A C 1
ATOM 1870 O O . THR A 1 237 ? 5.251 7.530 -9.675 1.00 91.12 237 THR A O 1
ATOM 1873 N N . ALA A 1 238 ? 5.089 9.678 -10.306 1.00 93.69 238 ALA A N 1
ATOM 1874 C CA . ALA A 1 238 ? 4.395 10.109 -9.097 1.00 93.69 238 ALA A CA 1
ATOM 1875 C C . ALA A 1 238 ? 3.050 9.401 -8.920 1.00 93.69 238 ALA A C 1
ATOM 1877 O O . ALA A 1 238 ? 2.765 8.919 -7.828 1.00 93.69 238 ALA A O 1
ATOM 1878 N N . ILE A 1 239 ? 2.249 9.279 -9.983 1.00 92.31 239 ILE A N 1
ATOM 1879 C CA . ILE A 1 239 ? 0.963 8.573 -9.941 1.00 92.31 239 ILE A CA 1
ATOM 1880 C C . ILE A 1 239 ? 1.192 7.105 -9.585 1.00 92.31 239 ILE A C 1
ATOM 1882 O O . ILE A 1 239 ? 0.620 6.624 -8.607 1.00 92.31 239 ILE A O 1
ATOM 1886 N N . ILE A 1 240 ? 2.055 6.409 -10.334 1.00 91.44 240 ILE A N 1
ATOM 1887 C CA . ILE A 1 240 ? 2.321 4.979 -10.137 1.00 91.44 240 ILE A CA 1
ATOM 1888 C C . ILE A 1 240 ? 2.845 4.716 -8.721 1.00 91.44 240 ILE A C 1
ATOM 1890 O O . ILE A 1 240 ? 2.392 3.783 -8.056 1.00 91.44 240 ILE A O 1
ATOM 1894 N N . ARG A 1 241 ? 3.758 5.545 -8.209 1.00 93.50 241 ARG A N 1
ATOM 1895 C CA . ARG A 1 241 ? 4.306 5.374 -6.857 1.00 93.50 241 ARG A CA 1
ATOM 1896 C C . ARG A 1 241 ? 3.302 5.731 -5.760 1.00 93.50 241 ARG A C 1
ATOM 1898 O O . ARG A 1 241 ? 3.243 5.013 -4.762 1.00 93.50 241 ARG A O 1
ATOM 1905 N N . SER A 1 242 ? 2.463 6.750 -5.956 1.00 92.25 242 SER A N 1
ATOM 1906 C CA . SER A 1 242 ? 1.358 7.072 -5.041 1.00 92.25 242 SER A CA 1
ATOM 1907 C C . SER A 1 242 ? 0.358 5.921 -4.902 1.00 92.25 242 SER A C 1
ATOM 1909 O O . SER A 1 242 ? -0.138 5.685 -3.802 1.00 92.25 242 SER A O 1
ATOM 1911 N N . ILE A 1 243 ? 0.065 5.184 -5.982 1.00 91.94 243 ILE A N 1
ATOM 1912 C CA . ILE A 1 243 ? -0.895 4.063 -5.946 1.00 91.94 243 ILE A CA 1
ATOM 1913 C C . ILE A 1 243 ? -0.280 2.724 -5.518 1.00 91.94 243 ILE A C 1
ATOM 1915 O O . ILE A 1 243 ? -1.020 1.821 -5.136 1.00 91.94 243 ILE A O 1
ATOM 1919 N N . SER A 1 244 ? 1.046 2.568 -5.584 1.00 94.25 244 SER A N 1
ATOM 1920 C CA . SER A 1 244 ? 1.718 1.290 -5.298 1.00 94.25 244 SER A CA 1
ATOM 1921 C C . SER A 1 244 ? 2.661 1.375 -4.096 1.00 94.25 244 SER A C 1
ATOM 1923 O O . SER A 1 244 ? 2.385 0.784 -3.051 1.00 94.25 244 SER A O 1
ATOM 1925 N N . SER A 1 245 ? 3.736 2.156 -4.203 1.00 95.06 245 SER A N 1
ATOM 1926 C CA . SER A 1 245 ? 4.740 2.322 -3.146 1.00 95.06 245 SER A CA 1
ATOM 1927 C C . SER A 1 245 ? 4.135 2.916 -1.870 1.00 95.06 245 SER A C 1
ATOM 1929 O O . SER A 1 245 ? 4.324 2.351 -0.796 1.00 95.06 245 SER A O 1
ATOM 1931 N N . THR A 1 246 ? 3.339 3.991 -1.930 1.00 94.19 246 THR A N 1
ATOM 1932 C CA . THR A 1 246 ? 2.773 4.571 -0.693 1.00 94.19 246 THR A CA 1
ATOM 1933 C C . THR A 1 246 ? 1.928 3.577 0.112 1.00 94.19 246 THR A C 1
ATOM 1935 O O . THR A 1 246 ? 2.199 3.407 1.308 1.00 94.19 246 THR A O 1
ATOM 1938 N N . PRO A 1 247 ? 0.982 2.837 -0.498 1.00 93.56 247 PRO A N 1
ATOM 1939 C CA . PRO A 1 247 ? 0.312 1.730 0.174 1.00 93.56 247 PRO A CA 1
ATOM 1940 C C . PRO A 1 247 ? 1.270 0.677 0.732 1.00 93.56 247 PRO A C 1
ATOM 1942 O O . PRO A 1 247 ? 1.075 0.258 1.873 1.00 93.56 247 PRO A O 1
ATOM 1945 N N . LEU A 1 248 ? 2.312 0.283 -0.010 1.00 95.81 248 LEU A N 1
ATOM 1946 C CA . LEU A 1 248 ? 3.317 -0.677 0.457 1.00 95.81 248 LEU A CA 1
ATOM 1947 C C . LEU A 1 248 ? 3.951 -0.227 1.780 1.00 95.81 248 LEU A C 1
ATOM 1949 O O . LEU A 1 248 ? 3.872 -0.959 2.768 1.00 95.81 248 LEU A O 1
ATOM 1953 N N . HIS A 1 249 ? 4.514 0.985 1.848 1.00 95.69 249 HIS A N 1
ATOM 1954 C CA . HIS A 1 249 ? 5.149 1.471 3.080 1.00 95.69 249 HIS A CA 1
ATOM 1955 C C . HIS A 1 249 ? 4.138 1.589 4.223 1.00 95.69 249 HIS A C 1
ATOM 1957 O O . HIS A 1 249 ? 4.441 1.199 5.352 1.00 95.69 249 HIS A O 1
ATOM 1963 N N . CYS A 1 250 ? 2.920 2.071 3.960 1.00 93.69 250 CYS A N 1
ATOM 1964 C CA . CYS A 1 250 ? 1.874 2.138 4.980 1.00 93.69 250 CYS A CA 1
ATOM 1965 C C . CYS A 1 250 ? 1.470 0.750 5.505 1.00 93.69 250 CYS A C 1
ATOM 1967 O O . CYS A 1 250 ? 1.236 0.600 6.709 1.00 93.69 250 CYS A O 1
ATOM 1969 N N . ILE A 1 251 ? 1.407 -0.265 4.638 1.00 93.19 251 ILE A N 1
ATOM 1970 C CA . ILE A 1 251 ? 1.115 -1.651 5.016 1.00 93.19 251 ILE A CA 1
ATOM 1971 C C . ILE A 1 251 ? 2.270 -2.229 5.836 1.00 93.19 251 ILE A C 1
ATOM 1973 O O . ILE A 1 251 ? 2.027 -2.722 6.936 1.00 93.19 251 ILE A O 1
ATOM 1977 N N . CYS A 1 252 ? 3.514 -2.103 5.372 1.00 96.81 252 CYS A N 1
ATOM 1978 C CA . CYS A 1 252 ? 4.713 -2.553 6.086 1.00 96.81 252 CYS A CA 1
ATOM 1979 C C . CYS A 1 252 ? 4.840 -1.893 7.469 1.00 96.81 252 CYS A C 1
ATOM 1981 O O . CYS A 1 252 ? 4.983 -2.577 8.488 1.00 96.81 252 CYS A O 1
ATOM 1983 N N . GLY A 1 253 ? 4.648 -0.572 7.538 1.00 93.69 253 GLY A N 1
ATOM 1984 C CA . GLY A 1 253 ? 4.576 0.166 8.795 1.00 93.69 253 GLY A CA 1
ATOM 1985 C C . GLY A 1 253 ? 3.416 -0.303 9.679 1.00 93.69 253 GLY A C 1
ATOM 1986 O O . GLY A 1 253 ? 3.567 -0.471 10.887 1.00 93.69 253 GLY A O 1
ATOM 1987 N N . GLY A 1 254 ? 2.258 -0.601 9.092 1.00 91.31 254 GLY A N 1
ATOM 1988 C CA . GLY A 1 254 ? 1.129 -1.189 9.805 1.00 91.31 254 GLY A CA 1
ATOM 1989 C C . GLY A 1 254 ? 1.447 -2.556 10.413 1.00 91.31 254 GLY A C 1
ATOM 1990 O O . GLY A 1 254 ? 1.126 -2.778 11.579 1.00 91.31 254 GLY A O 1
ATOM 1991 N N . ILE A 1 255 ? 2.084 -3.448 9.652 1.00 95.50 255 ILE A N 1
ATOM 1992 C CA . ILE A 1 255 ? 2.453 -4.803 10.081 1.00 95.50 255 ILE A CA 1
ATOM 1993 C C . ILE A 1 255 ? 3.427 -4.725 11.255 1.00 95.50 255 ILE A C 1
ATOM 1995 O O . ILE A 1 255 ? 3.171 -5.310 12.309 1.00 95.50 255 ILE A O 1
ATOM 1999 N N . THR A 1 256 ? 4.497 -3.943 11.105 1.00 95.38 256 THR A N 1
ATOM 2000 C CA . THR A 1 256 ? 5.485 -3.706 12.164 1.00 95.38 256 THR A CA 1
ATOM 2001 C C . THR A 1 256 ? 4.827 -3.110 13.413 1.00 95.38 256 THR A C 1
ATOM 2003 O O . THR A 1 256 ? 5.086 -3.558 14.531 1.00 95.38 256 THR A O 1
ATOM 2006 N N . GLY A 1 257 ? 3.913 -2.151 13.232 1.00 91.44 257 GLY A N 1
ATOM 2007 C CA . GLY A 1 257 ? 3.167 -1.515 14.315 1.00 91.44 257 GLY A CA 1
ATOM 2008 C C . GLY A 1 257 ? 2.285 -2.486 15.104 1.00 91.44 257 GLY A C 1
ATOM 2009 O O . GLY A 1 257 ? 2.343 -2.494 16.332 1.00 91.44 257 GLY A O 1
ATOM 2010 N N . VAL A 1 258 ? 1.510 -3.336 14.418 1.00 91.81 258 VAL A N 1
ATOM 2011 C CA . VAL A 1 258 ? 0.647 -4.347 15.061 1.00 91.81 258 VAL A CA 1
ATOM 2012 C C . VAL A 1 258 ? 1.489 -5.373 15.815 1.00 91.81 258 VAL A C 1
ATOM 2014 O O . VAL A 1 258 ? 1.208 -5.670 16.969 1.00 91.81 258 VAL A O 1
ATOM 2017 N N . ARG A 1 259 ? 2.573 -5.867 15.213 1.00 94.31 259 ARG A N 1
ATOM 2018 C CA . ARG A 1 259 ? 3.472 -6.849 15.844 1.00 94.31 259 ARG A CA 1
ATOM 2019 C C . ARG A 1 259 ? 4.141 -6.298 17.101 1.00 94.31 259 ARG A C 1
ATOM 2021 O O . ARG A 1 259 ? 4.278 -7.007 18.097 1.00 94.31 259 ARG A O 1
ATOM 2028 N N . MET A 1 260 ? 4.544 -5.031 17.068 1.00 91.31 260 MET A N 1
ATOM 2029 C CA . MET A 1 260 ? 5.064 -4.336 18.241 1.00 91.31 260 MET A CA 1
ATOM 2030 C C . MET A 1 260 ? 3.985 -4.196 19.327 1.00 91.31 260 MET A C 1
ATOM 2032 O O . MET A 1 260 ? 4.265 -4.476 20.490 1.00 91.31 260 MET A O 1
ATOM 2036 N N . ALA A 1 261 ? 2.756 -3.822 18.962 1.00 88.88 261 ALA A N 1
ATOM 2037 C CA . ALA A 1 261 ? 1.637 -3.715 19.897 1.00 88.88 261 ALA A CA 1
ATOM 2038 C C . ALA A 1 261 ? 1.261 -5.070 20.530 1.00 88.88 261 ALA A C 1
ATOM 2040 O O . ALA A 1 261 ? 1.131 -5.145 21.749 1.00 88.88 261 ALA A O 1
ATOM 2041 N N . GLU A 1 262 ? 1.191 -6.155 19.749 1.00 90.94 262 GLU A N 1
ATOM 2042 C CA . GLU A 1 262 ? 0.980 -7.525 20.245 1.00 90.94 262 GLU A CA 1
ATOM 2043 C C . GLU A 1 262 ? 2.027 -7.915 21.300 1.00 90.94 262 GLU A C 1
ATOM 2045 O O . GLU A 1 262 ? 1.692 -8.470 22.346 1.00 90.94 262 GLU A O 1
ATOM 2050 N N . ARG A 1 263 ? 3.307 -7.610 21.043 1.00 90.75 263 ARG A N 1
ATOM 2051 C CA . ARG A 1 263 ? 4.401 -7.901 21.981 1.00 90.75 263 ARG A CA 1
ATOM 2052 C C . ARG A 1 263 ? 4.280 -7.092 23.269 1.00 90.75 263 ARG A C 1
ATOM 2054 O O . ARG A 1 263 ? 4.483 -7.648 24.343 1.00 90.75 263 ARG A O 1
ATOM 2061 N N . LEU A 1 264 ? 3.929 -5.809 23.171 1.00 87.00 264 LEU A N 1
ATOM 2062 C CA . LEU A 1 264 ? 3.684 -4.962 24.342 1.00 87.00 264 LEU A CA 1
ATOM 2063 C C . LEU A 1 264 ? 2.515 -5.491 25.189 1.00 87.00 264 LEU A C 1
ATOM 2065 O O . LEU A 1 264 ? 2.614 -5.501 26.413 1.00 87.00 264 LEU A O 1
ATOM 2069 N N . LEU A 1 265 ? 1.441 -5.967 24.549 1.00 85.31 265 LEU A N 1
ATOM 2070 C CA . LEU A 1 265 ? 0.286 -6.558 25.233 1.00 85.31 265 LEU A CA 1
ATOM 2071 C C . LEU A 1 265 ? 0.641 -7.877 25.936 1.00 85.31 265 LEU A C 1
ATOM 2073 O O . LEU A 1 265 ? 0.232 -8.083 27.076 1.00 85.31 265 LEU A O 1
ATOM 2077 N N . ALA A 1 266 ? 1.446 -8.738 25.307 1.00 88.62 266 ALA A N 1
ATOM 2078 C CA . ALA A 1 266 ? 1.830 -10.034 25.874 1.00 88.62 266 ALA A CA 1
ATOM 2079 C C . ALA A 1 266 ? 2.603 -9.908 27.201 1.00 88.62 266 ALA A C 1
ATOM 2081 O O . ALA A 1 266 ? 2.330 -10.639 28.148 1.00 88.62 266 ALA A O 1
ATOM 2082 N N . HIS A 1 267 ? 3.528 -8.947 27.311 1.00 86.19 267 HIS A N 1
ATOM 2083 C CA . HIS A 1 267 ? 4.273 -8.707 28.560 1.00 86.19 267 HIS A CA 1
ATOM 2084 C C . HIS A 1 267 ? 3.410 -8.135 29.689 1.00 86.19 267 HIS A C 1
ATOM 2086 O O . HIS A 1 267 ? 3.806 -8.191 30.852 1.00 86.19 267 HIS A O 1
ATOM 2092 N N . ARG A 1 268 ? 2.232 -7.591 29.368 1.00 77.56 268 ARG A N 1
ATOM 2093 C CA . ARG A 1 268 ? 1.306 -7.045 30.365 1.00 77.56 268 ARG A CA 1
ATOM 2094 C C . ARG A 1 268 ? 0.490 -8.130 31.060 1.00 77.56 268 ARG A C 1
ATOM 2096 O O . ARG A 1 268 ? 0.188 -7.987 32.236 1.00 77.56 268 ARG A O 1
ATOM 2103 N N . GLN A 1 269 ? 0.171 -9.221 30.365 1.00 78.25 269 GLN A N 1
ATOM 2104 C CA . GLN A 1 269 ? -0.642 -10.310 30.919 1.00 78.25 269 GLN A CA 1
ATOM 2105 C C . GLN A 1 269 ? 0.058 -11.078 32.063 1.00 78.25 269 GLN A C 1
ATOM 2107 O O . GLN A 1 269 ? -0.583 -11.884 32.725 1.00 78.25 269 GLN A O 1
ATOM 2112 N N . GLY A 1 270 ? 1.350 -10.822 32.323 1.00 70.50 270 GLY A N 1
ATOM 2113 C CA . GLY A 1 270 ? 2.168 -11.565 33.289 1.00 70.50 270 GLY A CA 1
ATOM 2114 C C . GLY A 1 270 ? 2.575 -10.843 34.585 1.00 70.50 270 GLY A C 1
ATOM 2115 O O . GLY A 1 270 ? 3.428 -11.374 35.294 1.00 70.50 270 GLY A O 1
ATOM 2116 N N . GLY A 1 271 ? 2.061 -9.649 34.919 1.00 68.00 271 GLY A N 1
ATOM 2117 C CA . GLY A 1 271 ? 2.419 -8.995 36.193 1.00 68.00 271 GLY A CA 1
ATOM 2118 C C . GLY A 1 271 ? 1.991 -7.532 36.351 1.00 68.00 271 GLY A C 1
ATOM 2119 O O . GLY A 1 271 ? 1.264 -6.994 35.522 1.00 68.00 271 GLY A O 1
ATOM 2120 N N . SER A 1 272 ? 2.463 -6.878 37.425 1.00 73.00 272 SER A N 1
ATOM 2121 C CA . SER A 1 272 ? 2.176 -5.460 37.700 1.00 73.00 272 SER A CA 1
ATOM 2122 C C . SER A 1 272 ? 2.601 -4.550 36.540 1.00 73.00 272 SER A C 1
ATOM 2124 O O . SER A 1 272 ? 3.589 -4.807 35.848 1.00 73.00 272 SER A O 1
ATOM 2126 N N . GLU A 1 273 ? 1.866 -3.458 36.329 1.00 71.38 273 GLU A N 1
ATOM 2127 C CA . GLU A 1 273 ? 2.009 -2.572 35.163 1.00 71.38 273 GLU A CA 1
ATOM 2128 C C . GLU A 1 273 ? 3.440 -2.024 34.981 1.00 71.38 273 GLU A C 1
ATOM 2130 O O . GLU A 1 273 ? 4.002 -2.035 33.879 1.00 71.38 273 GLU A O 1
ATOM 2135 N N . GLN A 1 274 ? 4.089 -1.642 36.083 1.00 74.44 274 GLN A N 1
ATOM 2136 C CA . GLN A 1 274 ? 5.482 -1.182 36.107 1.00 74.44 274 GLN A CA 1
ATOM 2137 C C . GLN A 1 274 ? 6.478 -2.295 35.722 1.00 74.44 274 GLN A C 1
ATOM 2139 O O . GLN A 1 274 ? 7.499 -2.050 35.072 1.00 74.44 274 GLN A O 1
ATOM 2144 N N . ARG A 1 275 ? 6.197 -3.544 36.115 1.00 77.06 275 ARG A N 1
ATOM 2145 C CA . ARG A 1 275 ? 7.048 -4.701 35.811 1.00 77.06 275 ARG A CA 1
ATOM 2146 C C . ARG A 1 275 ? 6.899 -5.116 34.348 1.00 77.06 275 ARG A C 1
ATOM 2148 O O . ARG A 1 275 ? 7.909 -5.350 33.683 1.00 77.06 275 ARG A O 1
ATOM 2155 N N . GLY A 1 276 ? 5.669 -5.116 33.831 1.00 78.75 276 GLY A N 1
ATOM 2156 C CA . GLY A 1 276 ? 5.363 -5.442 32.436 1.00 78.75 276 GLY A CA 1
ATOM 2157 C C . GLY A 1 276 ? 6.007 -4.471 31.442 1.00 78.75 276 GLY A C 1
ATOM 2158 O O . GLY A 1 276 ? 6.596 -4.896 30.450 1.00 78.75 276 GLY A O 1
ATOM 2159 N N . THR A 1 277 ? 5.991 -3.166 31.728 1.00 76.44 277 THR A N 1
ATOM 2160 C CA . THR A 1 277 ? 6.597 -2.150 30.844 1.00 76.44 277 THR A CA 1
ATOM 2161 C C . THR A 1 277 ? 8.121 -2.272 30.744 1.00 76.44 277 THR A C 1
ATOM 2163 O O . THR A 1 277 ? 8.680 -2.198 29.645 1.00 76.44 277 THR A O 1
ATOM 2166 N N . ASN A 1 278 ? 8.811 -2.508 31.862 1.00 81.81 278 ASN A N 1
ATOM 2167 C CA . ASN A 1 278 ? 10.260 -2.720 31.867 1.00 81.81 278 ASN A CA 1
ATOM 2168 C C . ASN A 1 278 ? 10.655 -4.032 31.175 1.00 81.81 278 ASN A C 1
ATOM 2170 O O . ASN A 1 278 ? 11.605 -4.037 30.387 1.00 81.81 278 ASN A O 1
ATOM 2174 N N . ALA A 1 279 ? 9.905 -5.114 31.410 1.00 84.56 279 ALA A N 1
ATOM 2175 C CA . ALA A 1 279 ? 10.107 -6.393 30.733 1.00 84.56 279 ALA A CA 1
ATOM 2176 C C . ALA A 1 279 ? 9.919 -6.261 29.214 1.00 84.56 279 ALA A C 1
ATOM 2178 O O . ALA A 1 279 ? 10.791 -6.668 28.445 1.00 84.56 279 ALA A O 1
ATOM 2179 N N . ALA A 1 280 ? 8.852 -5.585 28.779 1.00 84.56 280 ALA A N 1
ATOM 2180 C CA . ALA A 1 280 ? 8.592 -5.334 27.369 1.00 84.56 280 ALA A CA 1
ATOM 2181 C C . ALA A 1 280 ? 9.696 -4.489 26.720 1.00 84.56 280 ALA A C 1
ATOM 2183 O O . ALA A 1 280 ? 10.140 -4.780 25.611 1.00 84.56 280 ALA A O 1
ATOM 2184 N N . LYS A 1 281 ? 10.197 -3.463 27.418 1.00 84.88 281 LYS A N 1
ATOM 2185 C CA . LYS A 1 281 ? 11.315 -2.643 26.934 1.00 84.88 281 LYS A CA 1
ATOM 2186 C C . LYS A 1 281 ? 12.607 -3.450 26.806 1.00 84.88 281 LYS A C 1
ATOM 2188 O O . LYS A 1 281 ? 13.331 -3.270 25.827 1.00 84.88 281 LYS A O 1
ATOM 2193 N N . ALA A 1 282 ? 12.900 -4.316 27.775 1.00 88.44 282 ALA A N 1
ATOM 2194 C CA . ALA A 1 282 ? 14.059 -5.199 27.727 1.00 88.44 282 ALA A CA 1
ATOM 2195 C C . ALA A 1 282 ? 13.951 -6.194 26.562 1.00 88.44 282 ALA A C 1
ATOM 2197 O O . ALA A 1 282 ? 14.919 -6.375 25.825 1.00 88.44 282 ALA A O 1
ATOM 2198 N N . ASP A 1 283 ? 12.769 -6.776 26.343 1.00 89.88 283 ASP A N 1
ATOM 2199 C CA . ASP A 1 283 ? 12.513 -7.694 25.232 1.00 89.88 283 ASP A CA 1
ATOM 2200 C C . ASP A 1 283 ? 12.623 -6.999 23.867 1.00 89.88 283 ASP A C 1
ATOM 2202 O O . ASP A 1 283 ? 13.378 -7.443 23.007 1.00 89.88 283 ASP A O 1
ATOM 2206 N N . LEU A 1 284 ? 11.988 -5.835 23.690 1.00 88.50 284 LEU A N 1
ATOM 2207 C CA . LEU A 1 284 ? 12.105 -5.014 22.474 1.00 88.50 284 LEU A CA 1
ATOM 2208 C C . LEU A 1 284 ? 13.527 -4.472 22.234 1.00 88.50 284 LEU A C 1
ATOM 2210 O O . LEU A 1 284 ? 13.842 -3.989 21.141 1.00 88.50 284 LEU A O 1
ATOM 2214 N N . GLY A 1 285 ? 14.393 -4.513 23.248 1.00 86.50 285 GLY A N 1
ATOM 2215 C CA . GLY A 1 285 ? 15.817 -4.217 23.129 1.00 86.50 285 GLY A CA 1
ATOM 2216 C C . GLY A 1 285 ? 16.611 -5.341 22.458 1.00 86.50 285 GLY A C 1
ATOM 2217 O O . GLY A 1 285 ? 17.612 -5.057 21.797 1.00 86.50 285 GLY A O 1
ATOM 2218 N N . ARG A 1 286 ? 16.154 -6.597 22.568 1.00 92.19 286 ARG A N 1
ATOM 2219 C CA . ARG A 1 286 ? 16.845 -7.775 22.027 1.00 92.19 286 ARG A CA 1
ATOM 2220 C C . ARG A 1 286 ? 16.776 -7.786 20.503 1.00 92.19 286 ARG A C 1
ATOM 2222 O O . ARG A 1 286 ? 15.696 -7.711 19.921 1.00 92.19 286 ARG A O 1
ATOM 2229 N N . TRP A 1 287 ? 17.925 -7.968 19.846 1.00 91.62 287 TRP A N 1
ATOM 2230 C CA . TRP A 1 287 ? 18.015 -8.037 18.380 1.00 91.62 287 TRP A CA 1
ATOM 2231 C C . TRP A 1 287 ? 17.050 -9.071 17.791 1.00 91.62 287 TRP A C 1
ATOM 2233 O O . TRP A 1 287 ? 16.318 -8.767 16.853 1.00 91.62 287 TRP A O 1
ATOM 2243 N N . ARG A 1 288 ? 17.001 -10.284 18.362 1.00 92.94 288 ARG A N 1
ATOM 2244 C CA . ARG A 1 288 ? 16.116 -11.364 17.887 1.00 92.94 288 ARG A CA 1
ATOM 2245 C C . ARG A 1 288 ? 14.646 -10.932 17.862 1.00 92.94 288 ARG A C 1
ATOM 2247 O O . ARG A 1 288 ? 13.944 -11.204 16.891 1.00 92.94 288 ARG A O 1
ATOM 2254 N N . THR A 1 289 ? 14.203 -10.213 18.890 1.00 92.62 289 THR A N 1
ATOM 2255 C CA . THR A 1 289 ? 12.836 -9.688 18.982 1.00 92.62 289 THR A CA 1
ATOM 2256 C C . THR A 1 289 ? 12.598 -8.597 17.940 1.00 92.62 289 THR A C 1
ATOM 2258 O O . THR A 1 289 ? 11.589 -8.651 17.241 1.00 92.62 289 THR A O 1
ATOM 2261 N N . LYS A 1 290 ? 13.548 -7.667 17.758 1.00 93.88 290 LYS A N 1
ATOM 2262 C CA . LYS A 1 290 ? 13.471 -6.628 16.714 1.00 93.88 290 LYS A CA 1
ATOM 2263 C C . LYS A 1 290 ? 13.300 -7.237 15.322 1.00 93.88 290 LYS A C 1
ATOM 2265 O O . LYS A 1 290 ? 12.356 -6.882 14.624 1.00 93.88 290 LYS A O 1
ATOM 2270 N N . ILE A 1 291 ? 14.145 -8.207 14.962 1.00 94.00 291 ILE A N 1
ATOM 2271 C CA . ILE A 1 291 ? 14.044 -8.921 13.680 1.00 94.00 291 ILE A CA 1
ATOM 2272 C C . ILE A 1 291 ? 12.702 -9.642 13.565 1.00 94.00 291 ILE A C 1
ATOM 2274 O O . ILE A 1 291 ? 12.018 -9.480 12.566 1.00 94.00 291 ILE A O 1
ATOM 2278 N N . SER A 1 292 ? 12.259 -10.363 14.598 1.00 95.62 292 SER A N 1
ATOM 2279 C CA . SER A 1 292 ? 10.960 -11.060 14.584 1.00 95.62 292 SER A CA 1
ATOM 2280 C C . SER A 1 292 ? 9.752 -10.126 14.388 1.00 95.62 292 SER A C 1
ATOM 2282 O O . SER A 1 292 ? 8.709 -10.557 13.880 1.00 95.62 292 SER A O 1
ATOM 2284 N N . ILE A 1 293 ? 9.864 -8.863 14.807 1.00 95.25 293 ILE A N 1
ATOM 2285 C CA . ILE A 1 293 ? 8.824 -7.845 14.626 1.00 95.25 293 ILE A CA 1
ATOM 2286 C C . ILE A 1 293 ? 8.822 -7.320 13.188 1.00 95.25 293 ILE A C 1
ATOM 2288 O O . ILE A 1 293 ? 7.754 -7.286 12.580 1.00 95.25 293 ILE A O 1
ATOM 2292 N N . ILE A 1 294 ? 9.987 -6.947 12.647 1.00 96.75 294 ILE A N 1
ATOM 2293 C CA . ILE A 1 294 ? 10.083 -6.324 11.314 1.00 96.75 294 ILE A CA 1
ATOM 2294 C C . ILE A 1 294 ? 10.076 -7.337 10.165 1.00 96.75 294 ILE A C 1
ATOM 2296 O O . ILE A 1 294 ? 9.701 -6.987 9.054 1.00 96.75 294 ILE A O 1
ATOM 2300 N N . PHE A 1 295 ? 10.459 -8.594 10.407 1.00 96.75 295 PHE A N 1
ATOM 2301 C CA . PHE A 1 295 ? 10.672 -9.597 9.359 1.00 96.75 295 PHE A CA 1
ATOM 2302 C C . PHE A 1 295 ? 9.484 -9.772 8.396 1.00 96.75 295 PHE A C 1
ATOM 2304 O O . PHE A 1 295 ? 9.720 -9.776 7.191 1.00 96.75 295 PHE A O 1
ATOM 2311 N N . PRO A 1 296 ? 8.212 -9.832 8.845 1.00 97.50 296 PRO A N 1
ATOM 2312 C CA . PRO A 1 296 ? 7.089 -9.909 7.911 1.00 97.50 296 PRO A CA 1
ATOM 2313 C C . PRO A 1 296 ? 6.975 -8.681 6.994 1.00 97.50 296 PRO A C 1
ATOM 2315 O O . PRO A 1 296 ? 6.646 -8.831 5.823 1.00 97.50 296 PRO A O 1
ATOM 2318 N N . ALA A 1 297 ? 7.270 -7.479 7.500 1.00 97.19 297 ALA A N 1
ATOM 2319 C CA . ALA A 1 297 ? 7.292 -6.264 6.688 1.00 97.19 297 ALA A CA 1
ATOM 2320 C C . ALA A 1 297 ? 8.469 -6.275 5.698 1.00 97.19 297 ALA A C 1
ATOM 2322 O O . ALA A 1 297 ? 8.280 -5.940 4.534 1.00 97.19 297 ALA A O 1
ATOM 2323 N N . VAL A 1 298 ? 9.647 -6.747 6.129 1.00 97.69 298 VAL A N 1
ATOM 2324 C CA . VAL A 1 298 ? 10.822 -6.933 5.257 1.00 97.69 298 VAL A CA 1
ATOM 2325 C C . VAL A 1 298 ? 10.518 -7.909 4.122 1.00 97.69 298 VAL A C 1
ATOM 2327 O O . VAL A 1 298 ? 10.879 -7.643 2.982 1.00 97.69 298 VAL A O 1
ATOM 2330 N N . LEU A 1 299 ? 9.817 -9.012 4.400 1.00 97.31 299 LEU A N 1
ATOM 2331 C CA . LEU A 1 299 ? 9.424 -9.966 3.362 1.00 97.31 299 LEU A CA 1
ATOM 2332 C C . LEU A 1 299 ? 8.477 -9.346 2.335 1.00 97.31 299 LEU A C 1
ATOM 2334 O O . LEU A 1 299 ? 8.692 -9.511 1.138 1.00 97.31 299 LEU A O 1
ATOM 2338 N N . VAL A 1 300 ? 7.444 -8.634 2.791 1.00 97.44 300 VAL A N 1
ATOM 2339 C CA . VAL A 1 300 ? 6.475 -7.964 1.909 1.00 97.44 300 VAL A CA 1
ATOM 2340 C C . VAL A 1 300 ? 7.167 -6.926 1.030 1.00 97.44 300 VAL A C 1
ATOM 2342 O O . VAL A 1 300 ? 7.009 -6.946 -0.189 1.00 97.44 300 VAL A O 1
ATOM 2345 N N . HIS A 1 301 ? 7.963 -6.057 1.649 1.00 97.94 301 HIS A N 1
ATOM 2346 C CA . HIS A 1 301 ? 8.694 -4.996 0.970 1.00 97.94 301 HIS A CA 1
ATOM 2347 C C . HIS A 1 301 ? 9.709 -5.566 -0.028 1.00 97.94 301 HIS A C 1
ATOM 2349 O O . HIS A 1 301 ? 9.645 -5.264 -1.214 1.00 97.94 301 HIS A O 1
ATOM 2355 N N . GLY A 1 302 ? 10.574 -6.481 0.415 1.00 97.50 302 GLY A N 1
ATOM 2356 C CA . GLY A 1 302 ? 11.593 -7.079 -0.446 1.00 97.50 302 GLY A CA 1
ATOM 2357 C C . GLY A 1 302 ? 10.990 -7.882 -1.597 1.00 97.50 302 GLY A C 1
ATOM 2358 O O . GLY A 1 302 ? 11.518 -7.857 -2.701 1.00 97.50 302 GLY A O 1
ATOM 2359 N N . THR A 1 303 ? 9.843 -8.540 -1.391 1.00 98.00 303 THR A N 1
ATOM 2360 C CA . THR A 1 303 ? 9.133 -9.229 -2.484 1.00 98.00 303 THR A CA 1
ATOM 2361 C C . THR A 1 303 ? 8.615 -8.235 -3.520 1.00 98.00 303 THR A C 1
ATOM 2363 O O . THR A 1 303 ? 8.751 -8.483 -4.715 1.00 98.00 303 THR A O 1
ATOM 2366 N N . PHE A 1 304 ? 8.043 -7.112 -3.079 1.00 97.50 304 PHE A N 1
ATOM 2367 C CA . PHE A 1 304 ? 7.582 -6.053 -3.975 1.00 97.50 304 PHE A CA 1
ATOM 2368 C C . PHE A 1 304 ? 8.728 -5.523 -4.849 1.00 97.50 304 PHE A C 1
ATOM 2370 O O . PHE A 1 304 ? 8.604 -5.510 -6.075 1.00 97.50 304 PHE A O 1
ATOM 2377 N N . ASP A 1 305 ? 9.863 -5.174 -4.239 1.00 96.44 305 ASP A N 1
ATOM 2378 C CA . ASP A 1 305 ? 11.022 -4.647 -4.966 1.00 96.44 305 ASP A CA 1
ATOM 2379 C C . ASP A 1 305 ? 11.661 -5.698 -5.870 1.00 96.44 305 ASP A C 1
ATOM 2381 O O . ASP A 1 305 ? 12.004 -5.410 -7.016 1.00 96.44 305 ASP A O 1
ATOM 2385 N N . MET A 1 306 ? 11.772 -6.944 -5.399 1.00 96.62 306 MET A N 1
ATOM 2386 C CA . MET A 1 306 ? 12.336 -8.035 -6.190 1.00 96.62 306 MET A CA 1
ATOM 2387 C C . MET A 1 306 ? 11.509 -8.301 -7.448 1.00 96.62 306 MET A C 1
ATOM 2389 O O . MET A 1 306 ? 12.081 -8.523 -8.512 1.00 96.62 306 MET A O 1
ATOM 2393 N N . LEU A 1 307 ? 10.175 -8.246 -7.367 1.00 96.75 307 LEU A N 1
ATOM 2394 C CA . LEU A 1 307 ? 9.315 -8.388 -8.545 1.00 96.75 307 LEU A CA 1
ATOM 2395 C C . LEU A 1 307 ? 9.561 -7.263 -9.554 1.00 96.75 307 LEU A C 1
ATOM 2397 O O . LEU A 1 307 ? 9.700 -7.543 -10.745 1.00 96.75 307 LEU A O 1
ATOM 2401 N N . LEU A 1 308 ? 9.679 -6.013 -9.094 1.00 95.00 308 LEU A N 1
ATOM 2402 C CA . LEU A 1 308 ? 10.001 -4.881 -9.966 1.00 95.00 308 LEU A CA 1
ATOM 2403 C C . LEU A 1 308 ? 11.388 -5.026 -10.603 1.00 95.00 308 LEU A C 1
ATOM 2405 O O . LEU A 1 308 ? 11.525 -4.851 -11.815 1.00 95.00 308 LEU A O 1
ATOM 2409 N N . PHE A 1 309 ? 12.404 -5.400 -9.823 1.00 95.25 309 PHE A N 1
ATOM 2410 C CA . PHE A 1 309 ? 13.755 -5.640 -10.331 1.00 95.25 309 PHE A CA 1
ATOM 2411 C C . PHE A 1 309 ? 13.799 -6.786 -11.338 1.00 95.25 309 PHE A C 1
ATOM 2413 O O . PHE A 1 309 ? 14.443 -6.653 -12.376 1.00 95.25 309 PHE A O 1
ATOM 2420 N N . LEU A 1 310 ? 13.083 -7.882 -11.085 1.00 95.31 310 LEU A N 1
ATOM 2421 C CA . LEU A 1 310 ? 12.986 -8.997 -12.023 1.00 95.31 310 LEU A CA 1
ATOM 2422 C C . LEU A 1 310 ? 12.290 -8.590 -13.318 1.00 95.31 310 LEU A C 1
ATOM 2424 O O . LEU A 1 310 ? 12.782 -8.941 -14.386 1.00 95.31 310 LEU A O 1
ATOM 2428 N N . VAL A 1 311 ? 11.192 -7.830 -13.259 1.00 95.56 311 VAL A N 1
ATOM 2429 C CA . VAL A 1 311 ? 10.531 -7.344 -14.479 1.00 95.56 311 VAL A CA 1
ATOM 2430 C C . VAL A 1 311 ? 11.484 -6.456 -15.276 1.00 95.56 311 VAL A C 1
ATOM 2432 O O . VAL A 1 311 ? 11.676 -6.700 -16.464 1.00 95.56 311 VAL A O 1
ATOM 2435 N N . MET A 1 312 ? 12.161 -5.500 -14.631 1.00 92.50 312 MET A N 1
ATOM 2436 C CA . MET A 1 312 ? 13.150 -4.647 -15.303 1.00 92.50 312 MET A CA 1
ATOM 2437 C C . MET A 1 312 ? 14.328 -5.442 -15.883 1.00 92.50 312 MET A C 1
ATOM 2439 O O . MET A 1 312 ? 14.822 -5.121 -16.960 1.00 92.50 312 MET A O 1
ATOM 2443 N N . ALA A 1 313 ? 14.773 -6.495 -15.197 1.00 93.62 313 ALA A N 1
ATOM 2444 C CA . ALA A 1 313 ? 15.868 -7.340 -15.653 1.00 93.62 313 ALA A CA 1
ATOM 2445 C C . ALA A 1 313 ? 15.469 -8.275 -16.801 1.00 93.62 313 ALA A C 1
ATOM 2447 O O . ALA A 1 313 ? 16.290 -8.560 -17.674 1.00 93.62 313 ALA A O 1
ATOM 2448 N N . LEU A 1 314 ? 14.247 -8.806 -16.802 1.00 95.38 314 LEU A N 1
ATOM 2449 C CA . LEU A 1 314 ? 13.805 -9.837 -17.745 1.00 95.38 314 LEU A CA 1
ATOM 2450 C C . LEU A 1 314 ? 13.139 -9.256 -18.994 1.00 95.38 314 LEU A C 1
ATOM 2452 O O . LEU A 1 314 ? 13.270 -9.837 -20.072 1.00 95.38 314 LEU A O 1
ATOM 2456 N N . VAL A 1 315 ? 12.473 -8.104 -18.886 1.00 95.88 315 VAL A N 1
ATOM 2457 C CA . VAL A 1 315 ? 11.859 -7.434 -20.035 1.00 95.88 315 VAL A CA 1
ATOM 2458 C C . VAL A 1 315 ? 12.951 -6.909 -20.964 1.00 95.88 315 VAL A C 1
ATOM 2460 O O . VAL A 1 315 ? 13.788 -6.085 -20.605 1.00 95.88 315 VAL A O 1
ATOM 2463 N N . THR A 1 316 ? 12.951 -7.405 -22.198 1.00 95.06 316 THR A N 1
ATOM 2464 C CA . THR A 1 316 ? 13.875 -6.933 -23.233 1.00 95.06 316 THR A CA 1
ATOM 2465 C C . THR A 1 316 ? 13.329 -5.684 -23.921 1.00 95.06 316 THR A C 1
ATOM 2467 O O . THR A 1 316 ? 12.117 -5.528 -24.065 1.00 95.06 316 THR A O 1
ATOM 2470 N N . LYS A 1 317 ? 14.215 -4.846 -24.477 1.00 94.06 317 LYS A N 1
ATOM 2471 C CA . LYS A 1 317 ? 13.812 -3.688 -25.300 1.00 94.06 317 LYS A CA 1
ATOM 2472 C C . LYS A 1 317 ? 12.896 -4.075 -26.466 1.00 94.06 317 LYS A C 1
ATOM 2474 O O . LYS A 1 317 ? 12.033 -3.302 -26.854 1.00 94.06 317 LYS A O 1
ATOM 2479 N N . LYS A 1 318 ? 13.061 -5.280 -27.031 1.00 97.06 318 LYS A N 1
ATOM 2480 C CA . LYS A 1 318 ? 12.194 -5.785 -28.108 1.00 97.06 318 LYS A CA 1
ATOM 2481 C C . LYS A 1 318 ? 10.759 -6.005 -27.616 1.00 97.06 318 LYS A C 1
ATOM 2483 O O . LYS A 1 318 ? 9.826 -5.621 -28.310 1.00 97.06 318 LYS A O 1
ATOM 2488 N N . MET A 1 319 ? 10.593 -6.597 -26.432 1.00 96.62 319 MET A N 1
ATOM 2489 C CA . MET A 1 319 ? 9.282 -6.805 -25.801 1.00 96.62 319 MET A CA 1
ATOM 2490 C C . MET A 1 319 ? 8.627 -5.471 -25.437 1.00 96.62 319 MET A C 1
ATOM 2492 O O . MET A 1 319 ? 7.463 -5.244 -25.755 1.00 96.62 319 MET A O 1
ATOM 2496 N N . GLU A 1 320 ? 9.401 -4.571 -24.833 1.00 94.31 320 GLU A N 1
ATOM 2497 C CA . GLU A 1 320 ? 8.964 -3.222 -24.478 1.00 94.31 320 GLU A CA 1
ATOM 2498 C C . GLU A 1 320 ? 8.521 -2.417 -25.708 1.00 94.31 320 GLU A C 1
ATOM 2500 O O . GLU A 1 320 ? 7.463 -1.798 -25.685 1.00 94.31 320 GLU A O 1
ATOM 2505 N N . ASN A 1 321 ? 9.266 -2.484 -26.814 1.00 94.62 321 ASN A N 1
ATOM 2506 C CA . ASN A 1 321 ? 8.885 -1.821 -28.061 1.00 94.62 321 ASN A CA 1
ATOM 2507 C C . ASN A 1 321 ? 7.632 -2.439 -28.703 1.00 94.62 321 ASN A C 1
ATOM 2509 O O . ASN A 1 321 ? 6.870 -1.720 -29.342 1.00 94.62 321 ASN A O 1
ATOM 2513 N N . ALA A 1 322 ? 7.409 -3.749 -28.541 1.00 97.19 322 ALA A N 1
ATOM 2514 C CA . ALA A 1 322 ? 6.229 -4.428 -29.076 1.00 97.19 322 ALA A CA 1
ATOM 2515 C C . ALA A 1 322 ? 4.953 -4.083 -28.290 1.00 97.19 322 ALA A C 1
ATOM 2517 O O . ALA A 1 322 ? 3.910 -3.823 -28.884 1.00 97.19 322 ALA A O 1
ATOM 2518 N N . HIS A 1 323 ? 5.035 -4.051 -26.955 1.00 95.50 323 HIS A N 1
ATOM 2519 C CA . HIS A 1 323 ? 3.887 -3.809 -26.077 1.00 95.50 323 HIS A CA 1
ATOM 2520 C C . HIS A 1 323 ? 4.265 -2.926 -24.882 1.00 95.50 323 HIS A C 1
ATOM 2522 O O . HIS A 1 323 ? 4.255 -3.365 -23.729 1.00 95.50 323 HIS A O 1
ATOM 2528 N N . ARG A 1 324 ? 4.571 -1.653 -25.157 1.00 92.88 324 ARG A N 1
ATOM 2529 C CA . ARG A 1 324 ? 5.063 -0.694 -24.155 1.00 92.88 324 ARG A CA 1
ATOM 2530 C C . ARG A 1 324 ? 4.167 -0.606 -22.923 1.00 92.88 324 ARG A C 1
ATOM 2532 O O . ARG A 1 324 ? 4.640 -0.800 -21.809 1.00 92.88 324 ARG A O 1
ATOM 2539 N N . THR A 1 325 ? 2.869 -0.379 -23.121 1.00 90.88 325 THR A N 1
ATOM 2540 C CA . THR A 1 325 ? 1.898 -0.251 -22.022 1.00 90.88 325 THR A CA 1
ATOM 2541 C C . THR A 1 325 ? 1.829 -1.518 -21.172 1.00 90.88 325 THR A C 1
ATOM 2543 O O . THR A 1 325 ? 1.743 -1.438 -19.948 1.00 90.88 325 THR A O 1
ATOM 2546 N N . PHE A 1 326 ? 1.908 -2.695 -21.799 1.00 94.19 326 PHE A N 1
ATOM 2547 C CA . PHE A 1 326 ? 1.836 -3.957 -21.073 1.00 94.19 326 PHE A CA 1
ATOM 2548 C C . PHE A 1 326 ? 3.047 -4.144 -20.153 1.00 94.19 326 PHE A C 1
ATOM 2550 O O . PHE A 1 326 ? 2.874 -4.367 -18.959 1.00 94.19 326 PHE A O 1
ATOM 2557 N N . TYR A 1 327 ? 4.266 -4.007 -20.680 1.00 93.94 327 TYR A N 1
ATOM 2558 C CA . TYR A 1 327 ? 5.478 -4.290 -19.909 1.00 93.94 327 TYR A CA 1
ATOM 2559 C C . TYR A 1 327 ? 5.907 -3.159 -18.968 1.00 93.94 327 TYR A C 1
ATOM 2561 O O . TYR A 1 327 ? 6.487 -3.452 -17.926 1.00 93.94 327 TYR A O 1
ATOM 2569 N N . GLN A 1 328 ? 5.622 -1.893 -19.295 1.00 88.81 328 GLN A N 1
ATOM 2570 C CA . GLN A 1 328 ? 5.968 -0.759 -18.426 1.00 88.81 328 GLN A CA 1
ATOM 2571 C C . GLN A 1 328 ? 4.919 -0.493 -17.343 1.00 88.81 328 GLN A C 1
ATOM 2573 O O . GLN A 1 328 ? 5.275 -0.043 -16.258 1.00 88.81 328 GLN A O 1
ATOM 2578 N N . VAL A 1 329 ? 3.636 -0.754 -17.622 1.00 88.25 329 VAL A N 1
ATOM 2579 C CA . VAL A 1 329 ? 2.539 -0.372 -16.720 1.00 88.25 329 VAL A CA 1
ATOM 2580 C C . VAL A 1 329 ? 1.786 -1.597 -16.228 1.00 88.25 329 VAL A C 1
ATOM 2582 O O . VAL A 1 329 ? 1.779 -1.855 -15.028 1.00 88.25 329 VAL A O 1
ATOM 2585 N N . VAL A 1 330 ? 1.172 -2.380 -17.118 1.00 91.25 330 VAL A N 1
ATOM 2586 C CA . VAL A 1 330 ? 0.214 -3.424 -16.706 1.00 91.25 330 VAL A CA 1
ATOM 2587 C C . VAL A 1 330 ? 0.883 -4.530 -15.893 1.00 91.25 330 VAL A C 1
ATOM 2589 O O . VAL A 1 330 ? 0.416 -4.844 -14.802 1.00 91.25 330 VAL A O 1
ATOM 2592 N N . LEU A 1 331 ? 1.977 -5.105 -16.393 1.00 94.44 331 LEU A N 1
ATOM 2593 C CA . LEU A 1 331 ? 2.651 -6.240 -15.768 1.00 94.44 331 LEU A CA 1
ATOM 2594 C C . LEU A 1 331 ? 3.259 -5.881 -14.396 1.00 94.44 331 LEU A C 1
ATOM 2596 O O . LEU A 1 331 ? 2.925 -6.572 -13.430 1.00 94.44 331 LEU A O 1
ATOM 2600 N N . PRO A 1 332 ? 4.073 -4.811 -14.250 1.00 93.44 332 PRO A N 1
ATOM 2601 C CA . PRO A 1 332 ? 4.540 -4.364 -12.938 1.00 93.44 332 PRO A CA 1
ATOM 2602 C C . PRO A 1 332 ? 3.382 -4.075 -11.983 1.00 93.44 332 PRO A C 1
ATOM 2604 O O . PRO A 1 332 ? 3.381 -4.571 -10.859 1.00 93.44 332 PRO A O 1
ATOM 2607 N N . THR A 1 333 ? 2.364 -3.334 -12.442 1.00 90.50 333 THR A N 1
ATOM 2608 C CA . THR A 1 333 ? 1.214 -2.970 -11.603 1.00 90.50 333 THR A CA 1
ATOM 2609 C C . THR A 1 333 ? 0.483 -4.209 -11.107 1.00 90.50 333 THR A C 1
ATOM 2611 O O . THR A 1 333 ? 0.242 -4.317 -9.911 1.00 90.50 333 THR A O 1
ATOM 2614 N N . ALA A 1 334 ? 0.187 -5.173 -11.982 1.00 91.75 334 ALA A N 1
ATOM 2615 C CA . ALA A 1 334 ? -0.514 -6.397 -11.609 1.00 91.75 334 ALA A CA 1
ATOM 2616 C C . ALA A 1 334 ? 0.261 -7.205 -10.556 1.00 91.75 334 ALA A C 1
ATOM 2618 O O . ALA A 1 334 ? -0.312 -7.605 -9.542 1.00 91.75 334 ALA A O 1
ATOM 2619 N N . LEU A 1 335 ? 1.570 -7.397 -10.755 1.00 93.94 335 LEU A N 1
ATOM 2620 C CA . LEU A 1 335 ? 2.431 -8.116 -9.810 1.00 93.94 335 LEU A CA 1
ATOM 2621 C C . LEU A 1 335 ? 2.496 -7.406 -8.449 1.00 93.94 335 LEU A C 1
ATOM 2623 O O . LEU A 1 335 ? 2.290 -8.028 -7.405 1.00 93.94 335 LEU A O 1
ATOM 2627 N N . CYS A 1 336 ? 2.708 -6.091 -8.458 1.00 94.19 336 CYS A N 1
ATOM 2628 C CA . CYS A 1 336 ? 2.718 -5.260 -7.258 1.00 94.19 336 CYS A CA 1
ATOM 2629 C C . CYS A 1 336 ? 1.364 -5.262 -6.534 1.00 94.19 336 CYS A C 1
ATOM 2631 O O . CYS A 1 336 ? 1.325 -5.361 -5.307 1.00 94.19 336 CYS A O 1
ATOM 2633 N N . SER A 1 337 ? 0.249 -5.202 -7.267 1.00 92.12 337 SER A N 1
ATOM 2634 C CA . SER A 1 337 ? -1.101 -5.250 -6.700 1.00 92.12 337 SER A CA 1
ATOM 2635 C C . SER A 1 337 ? -1.367 -6.558 -5.964 1.00 92.12 337 SER A C 1
ATOM 2637 O O . SER A 1 337 ? -1.966 -6.518 -4.894 1.00 92.12 337 SER A O 1
ATOM 2639 N N . VAL A 1 338 ? -0.888 -7.703 -6.464 1.00 94.38 338 VAL A N 1
ATOM 2640 C CA . VAL A 1 338 ? -1.022 -8.991 -5.757 1.00 94.38 338 VAL A CA 1
ATOM 2641 C C . VAL A 1 338 ? -0.318 -8.944 -4.399 1.00 94.38 338 VAL A C 1
ATOM 2643 O O . VAL A 1 338 ? -0.919 -9.312 -3.385 1.00 94.38 338 VAL A O 1
ATOM 2646 N N . VAL A 1 339 ? 0.919 -8.433 -4.349 1.00 95.94 339 VAL A N 1
ATOM 2647 C CA . VAL A 1 339 ? 1.672 -8.293 -3.090 1.00 95.94 339 VAL A CA 1
ATOM 2648 C C . VAL A 1 339 ? 0.972 -7.325 -2.138 1.00 95.94 339 VAL A C 1
ATOM 2650 O O . VAL A 1 339 ? 0.779 -7.656 -0.966 1.00 95.94 339 VAL A O 1
ATOM 2653 N N . ILE A 1 340 ? 0.540 -6.159 -2.627 1.00 94.06 340 ILE A N 1
ATOM 2654 C CA . ILE A 1 340 ? -0.162 -5.148 -1.824 1.00 94.06 340 ILE A CA 1
ATOM 2655 C C . ILE A 1 340 ? -1.466 -5.716 -1.255 1.00 94.06 340 ILE A C 1
ATOM 2657 O O . ILE A 1 340 ? -1.696 -5.611 -0.052 1.00 94.06 340 ILE A O 1
ATOM 2661 N N . LEU A 1 341 ? -2.303 -6.349 -2.082 1.00 88.69 341 LEU A N 1
ATOM 2662 C CA . LEU A 1 341 ? -3.593 -6.899 -1.659 1.00 88.69 341 LEU A CA 1
ATOM 2663 C C . LEU A 1 341 ? -3.416 -8.032 -0.645 1.00 88.69 341 LEU A C 1
ATOM 2665 O O . LEU A 1 341 ? -4.048 -8.008 0.413 1.00 88.69 341 LEU A O 1
ATOM 2669 N N . GLY A 1 342 ? -2.518 -8.985 -0.914 1.00 92.31 342 GLY A N 1
ATOM 2670 C CA . GLY A 1 342 ? -2.222 -10.074 0.021 1.00 92.31 342 GLY A CA 1
ATOM 2671 C C . GLY A 1 342 ? -1.713 -9.556 1.370 1.00 92.31 342 GLY A C 1
ATOM 2672 O O . GLY A 1 342 ? -2.175 -9.983 2.432 1.00 92.31 342 GLY A O 1
ATOM 2673 N N . SER A 1 343 ? -0.826 -8.561 1.337 1.00 94.25 343 SER A N 1
ATOM 2674 C CA . SER A 1 343 ? -0.250 -7.951 2.541 1.00 94.25 343 SER A CA 1
ATOM 2675 C C . SER A 1 343 ? -1.259 -7.099 3.307 1.00 94.25 343 SER A C 1
ATOM 2677 O O . SER A 1 343 ? -1.259 -7.093 4.539 1.00 94.25 343 SER A O 1
ATOM 2679 N N . PHE A 1 344 ? -2.160 -6.415 2.602 1.00 90.50 344 PHE A N 1
ATOM 2680 C CA . PHE A 1 344 ? -3.260 -5.672 3.203 1.00 90.50 344 PHE A CA 1
ATOM 2681 C C . PHE A 1 344 ? -4.234 -6.605 3.930 1.00 90.50 344 PHE A C 1
ATOM 2683 O O . PHE A 1 344 ? -4.579 -6.348 5.085 1.00 90.50 344 PHE A O 1
ATOM 2690 N N . VAL A 1 345 ? -4.624 -7.723 3.305 1.00 86.94 345 VAL A N 1
ATOM 2691 C CA . VAL A 1 345 ? -5.465 -8.751 3.941 1.00 86.94 345 VAL A CA 1
ATOM 2692 C C . VAL A 1 345 ? -4.777 -9.313 5.187 1.00 86.94 345 VAL A C 1
ATOM 2694 O O . VAL A 1 345 ? -5.406 -9.411 6.245 1.00 86.94 345 VAL A O 1
ATOM 2697 N N . TYR A 1 346 ? -3.480 -9.623 5.100 1.00 92.25 346 TYR A N 1
ATOM 2698 C CA . TYR A 1 346 ? -2.689 -10.065 6.250 1.00 92.25 346 TYR A CA 1
ATOM 2699 C C . TYR A 1 346 ? -2.689 -9.028 7.385 1.00 92.25 346 TYR A C 1
ATOM 2701 O O . TYR A 1 346 ? -3.007 -9.363 8.530 1.00 92.25 346 TYR A O 1
ATOM 2709 N N . LEU A 1 347 ? -2.399 -7.760 7.074 1.00 91.38 347 LEU A N 1
ATOM 2710 C CA . LEU A 1 347 ? -2.415 -6.665 8.042 1.00 91.38 347 LEU A CA 1
ATOM 2711 C C . LEU A 1 347 ? -3.791 -6.505 8.695 1.00 91.38 347 LEU A C 1
ATOM 2713 O O . LEU A 1 347 ? -3.868 -6.364 9.914 1.00 91.38 347 LEU A O 1
ATOM 2717 N N . ARG A 1 348 ? -4.877 -6.533 7.914 1.00 87.12 348 ARG A N 1
ATOM 2718 C CA . ARG A 1 348 ? -6.239 -6.372 8.436 1.00 87.12 348 ARG A CA 1
ATOM 2719 C C . ARG A 1 348 ? -6.605 -7.501 9.394 1.00 87.12 348 ARG A C 1
ATOM 2721 O O . ARG A 1 348 ? -7.099 -7.215 10.479 1.00 87.12 348 ARG A O 1
ATOM 2728 N N . ARG A 1 349 ? -6.293 -8.754 9.042 1.00 87.50 349 ARG A N 1
ATOM 2729 C CA . ARG A 1 349 ? -6.508 -9.916 9.923 1.00 87.50 349 ARG A CA 1
ATOM 2730 C C . ARG A 1 349 ? -5.735 -9.787 11.233 1.00 87.50 349 ARG A C 1
ATOM 2732 O O . ARG A 1 349 ? -6.292 -10.033 12.298 1.00 87.50 349 ARG A O 1
ATOM 2739 N N . LYS A 1 350 ? -4.463 -9.378 11.170 1.00 90.19 350 LYS A N 1
ATOM 2740 C CA . LYS A 1 350 ? -3.637 -9.167 12.370 1.00 90.19 350 LYS A CA 1
ATOM 2741 C C . LYS A 1 350 ? -4.153 -8.028 13.239 1.00 90.19 350 LYS A C 1
ATOM 2743 O O . LYS A 1 350 ? -4.201 -8.174 14.455 1.00 90.19 350 LYS A O 1
ATOM 2748 N N . LEU A 1 351 ? -4.574 -6.928 12.622 1.00 85.25 351 LEU A N 1
ATOM 2749 C CA . LEU A 1 351 ? -5.178 -5.809 13.330 1.00 85.25 351 LEU A CA 1
ATOM 2750 C C . LEU A 1 351 ? -6.461 -6.233 14.053 1.00 85.25 351 LEU A C 1
ATOM 2752 O O . LEU A 1 351 ? -6.571 -5.998 15.248 1.00 85.25 351 LEU A O 1
ATOM 2756 N N . HIS A 1 352 ? -7.368 -6.924 13.364 1.00 83.25 352 HIS A N 1
ATOM 2757 C CA . HIS A 1 352 ? -8.616 -7.410 13.955 1.00 83.25 352 HIS A CA 1
ATOM 2758 C C . HIS A 1 352 ? -8.363 -8.392 15.113 1.00 83.25 352 HIS A C 1
ATOM 2760 O O . HIS A 1 352 ? -8.960 -8.283 16.176 1.00 83.25 352 HIS A O 1
ATOM 2766 N N . ALA A 1 353 ? -7.422 -9.330 14.954 1.00 87.00 353 ALA A N 1
ATOM 2767 C CA . ALA A 1 353 ? -7.053 -10.251 16.031 1.00 87.00 353 ALA A CA 1
ATOM 2768 C C . ALA A 1 353 ? -6.480 -9.523 17.261 1.00 87.00 353 ALA A C 1
ATOM 2770 O O . ALA A 1 353 ? -6.728 -9.927 18.396 1.00 87.00 353 ALA A O 1
ATOM 2771 N N . MET A 1 354 ? -5.711 -8.454 17.047 1.00 85.94 354 MET A N 1
ATOM 2772 C CA . MET A 1 354 ? -5.195 -7.613 18.125 1.00 85.94 354 MET A CA 1
ATOM 2773 C C . MET A 1 354 ? -6.314 -6.802 18.797 1.00 85.94 354 MET A C 1
ATOM 2775 O O . MET A 1 354 ? -6.341 -6.736 20.022 1.00 85.94 354 MET A O 1
ATOM 2779 N N . GLU A 1 355 ? -7.236 -6.226 18.020 1.00 82.31 355 GLU A N 1
ATOM 2780 C CA . GLU A 1 355 ? -8.418 -5.505 18.519 1.00 82.31 355 GLU A CA 1
ATOM 2781 C C . GLU A 1 355 ? -9.294 -6.417 19.391 1.00 82.31 355 GLU A C 1
ATOM 2783 O O . GLU A 1 355 ? -9.636 -6.040 20.509 1.00 82.31 355 GLU A O 1
ATOM 2788 N N . ASN A 1 356 ? -9.555 -7.652 18.955 1.00 84.69 356 ASN A N 1
ATOM 2789 C CA . ASN A 1 356 ? -10.300 -8.634 19.748 1.00 84.69 356 ASN A CA 1
ATOM 2790 C C . ASN A 1 356 ? -9.607 -8.953 21.076 1.00 84.69 356 ASN A C 1
ATOM 2792 O O . ASN A 1 356 ? -10.238 -8.881 22.125 1.00 84.69 356 ASN A O 1
ATOM 2796 N N . LYS A 1 357 ? -8.295 -9.221 21.053 1.00 83.75 357 LYS A N 1
ATOM 2797 C CA . LYS A 1 357 ? -7.518 -9.468 22.281 1.00 83.75 357 LYS A CA 1
ATOM 2798 C C . LYS A 1 357 ? -7.538 -8.280 23.230 1.00 83.75 357 LYS A C 1
ATOM 2800 O O . LYS A 1 357 ? -7.569 -8.453 24.444 1.00 83.75 357 LYS A O 1
ATOM 2805 N N . MET A 1 358 ? -7.482 -7.069 22.684 1.00 76.56 358 MET A N 1
ATOM 2806 C CA . MET A 1 358 ? -7.619 -5.859 23.480 1.00 76.56 358 MET A CA 1
ATOM 2807 C C . MET A 1 358 ? -8.997 -5.826 24.146 1.00 76.56 358 MET A C 1
ATOM 2809 O O . MET A 1 358 ? -9.061 -5.709 25.367 1.00 76.56 358 MET A O 1
ATOM 2813 N N . ASN A 1 359 ? -10.072 -6.038 23.389 1.00 7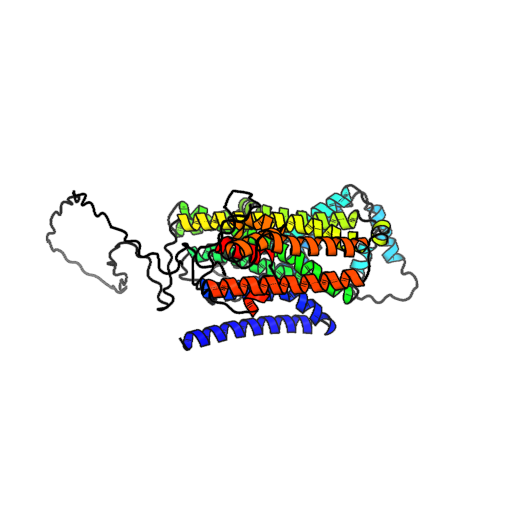8.75 359 ASN A N 1
ATOM 2814 C CA . ASN A 1 359 ? -11.437 -6.039 23.915 1.00 78.75 359 ASN A CA 1
ATOM 2815 C C . ASN A 1 359 ? -11.658 -7.116 24.995 1.00 78.75 359 ASN A C 1
ATOM 2817 O O . ASN A 1 359 ? -12.241 -6.818 26.036 1.00 78.75 359 ASN A O 1
ATOM 2821 N N . GLU A 1 360 ? -11.123 -8.328 24.806 1.00 81.12 360 GLU A N 1
ATOM 2822 C CA . GLU A 1 360 ? -11.188 -9.431 25.782 1.00 81.12 360 GLU A CA 1
ATOM 2823 C C . GLU A 1 360 ? -10.539 -9.076 27.125 1.00 81.12 360 GLU A C 1
ATOM 2825 O O . GLU A 1 360 ? -11.043 -9.446 28.185 1.00 81.12 360 GLU A O 1
ATOM 2830 N N . THR A 1 361 ? -9.446 -8.306 27.118 1.00 69.12 361 THR A N 1
ATOM 2831 C CA . THR A 1 361 ? -8.737 -7.906 28.348 1.00 69.12 361 THR A CA 1
ATOM 2832 C C . THR A 1 361 ? -9.457 -6.826 29.175 1.00 69.12 361 THR A C 1
ATOM 2834 O O . THR A 1 361 ? -8.815 -6.136 29.964 1.00 69.12 361 THR A O 1
ATOM 2837 N N . ARG A 1 362 ? -10.785 -6.685 29.017 1.00 55.78 362 ARG A N 1
ATOM 2838 C CA . ARG A 1 362 ? -11.627 -5.606 29.559 1.00 55.78 362 ARG A CA 1
ATOM 2839 C C . ARG A 1 362 ? -10.981 -4.242 29.337 1.00 55.78 362 ARG A C 1
ATOM 2841 O O . ARG A 1 362 ? -10.587 -3.552 30.278 1.00 55.78 362 ARG A O 1
ATOM 2848 N N . TYR A 1 363 ? -10.961 -3.794 28.083 1.00 51.44 363 TYR A N 1
ATOM 2849 C CA . TYR A 1 363 ? -11.149 -2.362 27.877 1.00 51.44 363 TYR A CA 1
ATOM 2850 C C . TYR A 1 363 ? -12.524 -2.039 28.469 1.00 51.44 363 TYR A C 1
ATOM 2852 O O . TYR A 1 363 ? -13.544 -2.225 27.813 1.00 51.44 363 TYR A O 1
ATOM 2860 N N . MET A 1 364 ? -12.569 -1.584 29.726 1.00 42.84 364 MET A N 1
ATOM 2861 C CA . MET A 1 364 ? -13.650 -0.693 30.112 1.00 42.84 364 MET A CA 1
ATOM 2862 C C . MET A 1 364 ? -13.622 0.402 29.061 1.00 42.84 364 MET A C 1
ATOM 2864 O O . MET A 1 364 ? -12.646 1.153 28.961 1.00 42.84 364 MET A O 1
ATOM 2868 N N . HIS A 1 365 ? -14.650 0.416 28.220 1.00 40.69 365 HIS A N 1
ATOM 2869 C CA . HIS A 1 365 ? -15.010 1.589 27.467 1.00 40.69 365 HIS A CA 1
ATOM 2870 C C . HIS A 1 365 ? -15.066 2.715 28.493 1.00 40.69 365 HIS A C 1
ATOM 2872 O O . HIS A 1 365 ? -16.046 2.864 29.214 1.00 40.69 365 HIS A O 1
ATOM 2878 N N . VAL A 1 366 ? -14.001 3.512 28.578 1.00 45.22 366 VAL A N 1
ATOM 2879 C CA . VAL A 1 366 ? -14.131 4.893 29.015 1.00 45.22 366 VAL A CA 1
ATOM 2880 C C . VAL A 1 366 ? -14.896 5.539 27.871 1.00 45.22 366 VAL A C 1
ATOM 2882 O O . VAL A 1 366 ? -14.313 6.147 26.974 1.00 45.22 366 VAL A O 1
ATOM 2885 N N . ALA A 1 367 ? -16.198 5.258 27.821 1.00 41.09 367 ALA A N 1
ATOM 2886 C CA . ALA A 1 367 ? -17.138 6.032 27.059 1.00 41.09 367 ALA A CA 1
ATOM 2887 C C . ALA A 1 367 ? -17.010 7.426 27.661 1.00 41.09 367 ALA A C 1
ATOM 2889 O O . ALA A 1 367 ? -17.392 7.683 28.802 1.00 41.09 367 ALA A O 1
ATOM 2890 N N . VAL A 1 368 ? -16.312 8.292 26.935 1.00 44.50 368 VAL A N 1
ATOM 2891 C CA . VAL A 1 368 ? -16.439 9.717 27.167 1.00 44.50 368 VAL A CA 1
ATOM 2892 C C . VAL A 1 368 ? -17.869 9.999 26.760 1.00 44.50 368 VAL A C 1
ATOM 2894 O O . VAL A 1 368 ? -18.217 9.811 25.594 1.00 44.50 368 VAL A O 1
ATOM 2897 N N . ASP A 1 369 ? -18.701 10.340 27.732 1.00 42.28 369 ASP A N 1
ATOM 2898 C CA . ASP A 1 369 ? -20.026 10.836 27.431 1.00 42.28 369 ASP A CA 1
ATOM 2899 C C . ASP A 1 369 ? -19.856 12.071 26.537 1.00 42.28 369 ASP A C 1
ATOM 2901 O O . ASP A 1 369 ? -19.187 13.048 26.891 1.00 42.28 369 ASP A O 1
ATOM 2905 N N . LEU A 1 370 ? -20.361 11.950 25.309 1.00 40.53 370 LEU A N 1
ATOM 2906 C CA . LEU A 1 370 ? -20.167 12.933 24.251 1.00 40.53 370 LEU A CA 1
ATOM 2907 C C . LEU A 1 370 ? -20.908 14.240 24.560 1.00 40.53 370 LEU A C 1
ATOM 2909 O O . LEU A 1 370 ? -20.540 15.272 23.998 1.00 40.53 370 LEU A O 1
ATOM 2913 N N . GLU A 1 371 ? -21.899 14.217 25.458 1.00 40.97 371 GLU A N 1
ATOM 2914 C CA . GLU A 1 371 ? -22.626 15.416 25.878 1.00 40.97 371 GLU A CA 1
ATOM 2915 C C . GLU A 1 371 ? -21.907 16.177 26.999 1.00 40.97 371 GLU A C 1
ATOM 2917 O O . GLU A 1 371 ? -21.827 17.407 26.940 1.00 40.97 371 GLU A O 1
ATOM 2922 N N . SER A 1 372 ? -21.314 15.483 27.979 1.00 51.00 372 SER A N 1
ATOM 2923 C CA . SER A 1 372 ? -20.621 16.134 29.105 1.00 51.00 372 SER A CA 1
ATOM 2924 C C . SER A 1 372 ? -19.127 16.384 28.875 1.00 51.00 372 SER A C 1
ATOM 2926 O O . SER A 1 372 ? -18.532 17.236 29.540 1.00 51.00 372 SER A O 1
ATOM 2928 N N . GLY A 1 373 ? -18.481 15.650 27.961 1.00 44.03 373 GLY A N 1
ATOM 2929 C CA . GLY A 1 373 ? -17.023 15.677 27.790 1.00 44.03 373 GLY A CA 1
ATOM 2930 C C . GLY A 1 373 ? -16.251 15.147 29.007 1.00 44.03 373 GLY A C 1
ATOM 2931 O O . GLY A 1 373 ? -15.021 15.248 29.057 1.00 44.03 373 GLY A O 1
ATOM 2932 N N . GLN A 1 374 ? -16.952 14.579 29.989 1.00 42.38 374 GLN A N 1
ATOM 2933 C CA . GLN A 1 374 ? -16.377 14.036 31.206 1.00 42.38 374 GLN A CA 1
ATOM 2934 C C . GLN A 1 374 ? -16.043 12.559 30.965 1.00 42.38 374 GLN A C 1
ATOM 2936 O O . GLN A 1 374 ? -16.847 11.791 30.434 1.00 42.38 374 GLN A O 1
ATOM 2941 N N . ARG A 1 375 ? -14.820 12.137 31.319 1.00 44.97 375 ARG A N 1
ATOM 2942 C CA . ARG A 1 375 ? -14.498 10.705 31.364 1.00 44.97 375 ARG A CA 1
ATOM 2943 C C . ARG A 1 375 ? -15.384 10.098 32.441 1.00 44.97 375 ARG A C 1
ATOM 2945 O O . ARG A 1 375 ? -15.125 10.341 33.618 1.00 44.97 375 ARG A O 1
ATOM 2952 N N . ILE A 1 376 ? -16.388 9.318 32.051 1.00 49.50 376 ILE A N 1
ATOM 2953 C CA . ILE A 1 376 ? -17.090 8.469 33.007 1.00 49.50 376 ILE A CA 1
ATOM 2954 C C . ILE A 1 376 ? -16.025 7.507 33.522 1.00 49.50 376 ILE A C 1
ATOM 2956 O O . ILE A 1 376 ? -15.447 6.723 32.762 1.00 49.50 376 ILE A O 1
ATOM 2960 N N . GLY A 1 377 ? -15.650 7.700 34.787 1.00 43.56 377 GLY A N 1
ATOM 2961 C CA . GLY A 1 377 ? -14.651 6.889 35.452 1.00 43.56 377 GLY A CA 1
ATOM 2962 C C . GLY A 1 377 ? -15.009 5.427 35.260 1.00 43.56 377 GLY A C 1
ATOM 2963 O O . GLY A 1 377 ? -16.176 5.049 35.347 1.00 43.56 377 GLY A O 1
ATOM 2964 N N . ALA A 1 378 ? -13.993 4.623 34.960 1.00 43.00 378 ALA A N 1
ATOM 2965 C CA . ALA A 1 378 ? -14.069 3.186 35.118 1.00 43.00 378 ALA A CA 1
ATOM 2966 C C . ALA A 1 378 ? -14.762 2.902 36.456 1.00 43.00 378 ALA A C 1
ATOM 2968 O O . ALA A 1 378 ? -14.198 3.214 37.504 1.00 43.00 378 ALA A O 1
ATOM 2969 N N . VAL A 1 379 ? -15.989 2.380 36.412 1.00 41.75 379 VAL A N 1
ATOM 2970 C CA . VAL A 1 379 ? -16.717 1.901 37.587 1.00 41.75 379 VAL A CA 1
ATOM 2971 C C . VAL A 1 379 ? -15.985 0.646 38.056 1.00 41.75 379 VAL A C 1
ATOM 2973 O O . VAL A 1 379 ? -16.399 -0.478 37.796 1.00 41.75 379 VAL A O 1
ATOM 2976 N N . ASN A 1 380 ? -14.810 0.827 38.651 1.00 43.16 380 ASN A N 1
ATOM 2977 C CA . ASN A 1 380 ? -14.156 -0.209 39.419 1.00 43.16 380 ASN A CA 1
ATOM 2978 C C . ASN A 1 380 ? -14.742 -0.134 40.820 1.00 43.16 380 ASN A C 1
ATOM 2980 O O . ASN A 1 380 ? -14.748 0.923 41.448 1.00 43.16 380 ASN A O 1
ATOM 2984 N N . GLY A 1 381 ? -15.278 -1.276 41.250 1.00 45.06 381 GLY A N 1
ATOM 2985 C CA . GLY A 1 381 ? -15.829 -1.483 42.577 1.00 45.06 381 GLY A CA 1
ATOM 2986 C C . GLY A 1 381 ? -14.890 -0.986 43.670 1.00 45.06 381 GLY A C 1
ATOM 2987 O O . GLY A 1 381 ? -13.669 -0.991 43.509 1.00 45.06 381 GLY A O 1
ATOM 2988 N N . GLY A 1 382 ? -15.518 -0.541 44.757 1.00 39.78 382 GLY A N 1
ATOM 2989 C CA . GLY A 1 382 ? -14.902 0.147 45.880 1.00 39.78 382 GLY A CA 1
ATOM 2990 C C . GLY A 1 382 ? -13.557 -0.432 46.297 1.00 39.78 382 GLY A C 1
ATOM 2991 O O . GLY A 1 382 ? -13.484 -1.463 46.957 1.00 39.78 382 GLY A O 1
ATOM 2992 N N . PHE A 1 383 ? -12.499 0.289 45.953 1.00 42.22 383 PHE A N 1
ATOM 2993 C CA . PHE A 1 383 ? -11.382 0.442 46.861 1.00 42.22 383 PHE A CA 1
ATOM 2994 C C . PHE A 1 383 ? -11.605 1.780 47.549 1.00 42.22 383 PHE A C 1
ATOM 2996 O O . PHE A 1 383 ? -11.638 2.821 46.900 1.00 42.22 383 PHE A O 1
ATOM 3003 N N . SER A 1 384 ? -11.882 1.703 48.844 1.00 40.16 384 SER A N 1
ATOM 3004 C CA . SER A 1 384 ? -11.981 2.835 49.751 1.00 40.16 384 SER A CA 1
ATOM 3005 C C . SER A 1 384 ? -10.701 3.665 49.672 1.00 40.16 384 SER A C 1
ATOM 3007 O O . SER A 1 384 ? -9.632 3.193 50.063 1.00 40.16 384 SER A O 1
ATOM 3009 N N . ASP A 1 385 ? -10.830 4.884 49.153 1.00 43.06 385 ASP A N 1
ATOM 3010 C CA . ASP A 1 385 ? -9.859 5.957 49.327 1.00 43.06 385 ASP A CA 1
ATOM 3011 C C . ASP A 1 385 ? -9.821 6.335 50.815 1.00 43.06 385 ASP A C 1
ATOM 3013 O O . ASP A 1 385 ? -10.618 7.137 51.291 1.00 43.06 385 ASP A O 1
ATOM 3017 N N . GLU A 1 386 ? -8.896 5.722 51.546 1.00 44.50 386 GLU A N 1
ATOM 3018 C CA . GLU A 1 386 ? -8.357 6.248 52.799 1.00 44.50 386 GLU A CA 1
ATOM 3019 C C . GLU A 1 386 ? -6.861 5.900 52.831 1.00 44.50 386 GLU A C 1
ATOM 3021 O O . GLU A 1 386 ? -6.414 4.914 53.412 1.00 44.50 386 GLU A O 1
ATOM 3026 N N . MET A 1 387 ? -6.073 6.670 52.082 1.00 40.91 387 MET A N 1
ATOM 3027 C CA . MET A 1 387 ? -4.640 6.819 52.330 1.00 40.91 387 MET A CA 1
ATOM 3028 C C . MET A 1 387 ? -4.282 8.288 52.144 1.00 40.91 387 MET A C 1
ATOM 3030 O O . MET A 1 387 ? -3.998 8.751 51.036 1.00 40.91 387 MET A O 1
ATOM 3034 N N . ASP A 1 388 ? -4.296 9.004 53.263 1.00 42.22 388 ASP A N 1
ATOM 3035 C CA . ASP A 1 388 ? -3.649 10.296 53.423 1.00 42.22 388 ASP A CA 1
ATOM 3036 C C . ASP A 1 388 ? -2.146 10.148 53.145 1.00 42.22 388 ASP A C 1
ATOM 3038 O O . ASP A 1 388 ? -1.382 9.609 53.944 1.00 42.22 388 ASP A O 1
ATOM 3042 N N . PHE A 1 389 ? -1.716 10.616 51.973 1.00 45.38 389 PHE A N 1
ATOM 3043 C CA . PHE A 1 389 ? -0.311 10.703 51.570 1.00 45.38 389 PHE A CA 1
ATOM 3044 C C . PHE A 1 389 ? 0.105 12.172 51.420 1.00 45.38 389 PHE A C 1
ATOM 3046 O O . PHE A 1 389 ? 0.572 12.613 50.371 1.00 45.38 389 PHE A O 1
ATOM 3053 N N . PHE A 1 390 ? -0.079 12.942 52.490 1.00 40.84 390 PHE A N 1
ATOM 3054 C CA . PHE A 1 390 ? 0.714 14.141 52.751 1.00 40.84 390 PHE A CA 1
ATOM 3055 C C . PHE A 1 390 ? 1.348 13.990 54.133 1.00 40.84 390 PHE A C 1
ATOM 3057 O O . PHE A 1 390 ? 0.910 14.583 55.113 1.00 40.84 390 PHE A O 1
ATOM 3064 N N . GLY A 1 391 ? 2.385 13.148 54.185 1.00 39.22 391 GLY A N 1
ATOM 3065 C CA . GLY A 1 391 ? 3.396 13.221 55.230 1.00 39.22 391 GLY A CA 1
ATOM 3066 C C . GLY A 1 391 ? 4.097 14.567 55.103 1.00 39.22 391 GLY A C 1
ATOM 3067 O O . GLY A 1 391 ? 4.740 14.857 54.094 1.00 39.22 391 GLY A O 1
ATOM 3068 N N . ASN A 1 392 ? 3.848 15.411 56.091 1.00 39.59 392 ASN A N 1
ATOM 3069 C CA . ASN A 1 392 ? 4.488 16.689 56.305 1.00 39.59 392 ASN A CA 1
ATOM 3070 C C . ASN A 1 392 ? 5.885 16.378 56.864 1.00 39.59 392 ASN A C 1
ATOM 3072 O O . ASN A 1 392 ? 5.999 15.994 58.022 1.00 39.59 392 ASN A O 1
ATOM 3076 N N . ASP A 1 393 ? 6.924 16.462 56.033 1.00 43.66 393 ASP A N 1
ATOM 3077 C CA . ASP A 1 393 ? 8.315 16.325 56.477 1.00 43.66 393 ASP A CA 1
ATOM 3078 C C . ASP A 1 393 ? 8.711 17.594 57.249 1.00 43.66 393 ASP A C 1
ATOM 3080 O O . ASP A 1 393 ? 9.216 18.551 56.667 1.00 43.66 393 ASP A O 1
ATOM 3084 N N . ASN A 1 394 ? 8.436 17.610 58.549 1.00 49.47 394 ASN A N 1
ATOM 3085 C CA . ASN A 1 394 ? 9.060 18.482 59.537 1.00 49.47 394 ASN A CA 1
ATOM 3086 C C . ASN A 1 394 ? 9.089 17.689 60.839 1.00 49.47 394 ASN A C 1
ATOM 3088 O O . ASN A 1 394 ? 8.043 17.586 61.458 1.00 49.47 394 ASN A O 1
ATOM 3092 N N . ASP A 1 395 ? 10.248 17.162 61.221 1.00 45.09 395 ASP A N 1
ATOM 3093 C CA . ASP A 1 395 ? 10.565 16.845 62.615 1.00 45.09 395 ASP A CA 1
ATOM 3094 C C . ASP A 1 395 ? 12.087 16.963 62.791 1.00 45.09 395 ASP A C 1
ATOM 3096 O O . ASP A 1 395 ? 12.866 16.126 62.326 1.00 45.09 395 ASP A O 1
ATOM 3100 N N . ASP A 1 396 ? 12.468 18.079 63.413 1.00 49.41 396 ASP A N 1
ATOM 3101 C CA . ASP A 1 396 ? 13.628 18.199 64.288 1.00 49.41 396 ASP A CA 1
ATOM 3102 C C . ASP A 1 396 ? 13.229 17.670 65.684 1.00 49.41 396 ASP A C 1
ATOM 3104 O O . ASP A 1 396 ? 12.097 17.877 66.116 1.00 49.41 396 ASP A O 1
ATOM 3108 N N . ASP A 1 397 ? 14.200 17.058 66.364 1.00 49.16 397 ASP A N 1
ATOM 3109 C CA . ASP A 1 397 ? 14.386 16.906 67.818 1.00 49.16 397 ASP A CA 1
ATOM 3110 C C . ASP A 1 397 ? 13.330 16.228 68.729 1.00 49.16 397 ASP A C 1
ATOM 3112 O O . ASP A 1 397 ? 12.223 16.701 68.966 1.00 49.16 397 ASP A O 1
ATOM 3116 N N . ASP A 1 398 ? 13.819 15.146 69.353 1.00 52.25 398 ASP A N 1
ATOM 3117 C CA . ASP A 1 398 ? 13.764 14.794 70.780 1.00 52.25 398 ASP A CA 1
ATOM 3118 C C . ASP A 1 398 ? 12.460 14.992 71.577 1.00 52.25 398 ASP A C 1
ATOM 3120 O O . ASP A 1 398 ? 12.105 16.097 71.981 1.00 52.25 398 ASP A O 1
ATOM 3124 N N . SER A 1 399 ? 11.854 13.883 72.018 1.00 47.38 399 SER A N 1
ATOM 3125 C CA . SER A 1 399 ? 11.762 13.508 73.447 1.00 47.38 399 SER A CA 1
ATOM 3126 C C . SER A 1 399 ? 10.852 12.294 73.679 1.00 47.38 399 SER A C 1
ATOM 3128 O O . SER A 1 399 ? 9.889 12.035 72.963 1.00 47.38 399 SER A O 1
ATOM 3130 N N . GLU A 1 400 ? 11.237 11.528 74.696 1.00 51.00 400 GLU A N 1
ATOM 3131 C CA . GLU A 1 400 ? 10.527 10.419 75.331 1.00 51.00 400 GLU A CA 1
ATOM 3132 C C . GLU A 1 400 ? 9.099 10.819 75.758 1.00 51.00 400 GLU A C 1
ATOM 3134 O O . GLU A 1 400 ? 8.913 11.937 76.226 1.00 51.00 400 GLU A O 1
ATOM 3139 N N . ASP A 1 401 ? 8.103 9.928 75.648 1.00 40.00 401 ASP A N 1
ATOM 3140 C CA . ASP A 1 401 ? 7.470 9.316 76.831 1.00 40.00 401 ASP A CA 1
ATOM 3141 C C . ASP A 1 401 ? 6.364 8.296 76.494 1.00 40.00 401 ASP A C 1
ATOM 3143 O O . ASP A 1 401 ? 5.805 8.236 75.397 1.00 40.00 401 ASP A O 1
ATOM 3147 N N . GLU A 1 402 ? 6.089 7.465 77.493 1.00 43.91 402 GLU A N 1
ATOM 3148 C CA . GLU A 1 402 ? 5.236 6.285 77.510 1.00 43.91 402 GLU A CA 1
ATOM 3149 C C . GLU A 1 402 ? 3.717 6.477 77.300 1.00 43.91 402 GLU A C 1
ATOM 3151 O O . GLU A 1 402 ? 3.091 7.458 77.690 1.00 43.91 402 GLU A O 1
ATOM 3156 N N . SER A 1 403 ? 3.108 5.342 76.927 1.00 44.53 403 SER A N 1
ATOM 3157 C CA . SER A 1 403 ? 1.790 4.849 77.363 1.00 44.53 403 SER A CA 1
ATOM 3158 C C . SER A 1 403 ? 0.528 5.508 76.791 1.00 44.53 403 SER A C 1
ATOM 3160 O O . SER A 1 403 ? 0.147 6.612 77.148 1.00 44.53 403 SER A O 1
ATOM 3162 N N . PHE A 1 404 ? -0.250 4.727 76.030 1.00 34.50 404 PHE A N 1
ATOM 3163 C CA . PHE A 1 404 ? -1.686 4.606 76.301 1.00 34.50 404 PHE A CA 1
ATOM 3164 C C . PHE A 1 404 ? -2.275 3.326 75.691 1.00 34.50 404 PHE A C 1
ATOM 3166 O O . PHE A 1 404 ? -2.206 3.064 74.493 1.00 34.50 404 PHE A O 1
ATOM 3173 N N . VAL A 1 405 ? -2.879 2.526 76.566 1.00 45.66 405 VAL A N 1
ATOM 3174 C CA . VAL A 1 405 ? -3.715 1.361 76.270 1.00 45.66 405 VAL A CA 1
ATOM 3175 C C . VAL A 1 405 ? -5.104 1.836 75.838 1.00 45.66 405 VAL A C 1
ATOM 3177 O O . VAL A 1 405 ? -5.703 2.638 76.552 1.00 45.66 405 VAL A O 1
ATOM 3180 N N . ARG A 1 406 ? -5.645 1.292 74.736 1.00 35.91 406 ARG A N 1
ATOM 3181 C CA . ARG A 1 406 ? -7.080 0.969 74.529 1.00 35.91 406 ARG A CA 1
ATOM 3182 C C . ARG A 1 406 ? -7.274 0.309 73.158 1.00 35.91 406 ARG A C 1
ATOM 3184 O O . ARG A 1 406 ? -6.969 0.886 72.127 1.00 35.91 406 ARG A O 1
ATOM 3191 N N . GLU A 1 407 ? -7.539 -0.993 73.129 1.00 41.88 407 GLU A N 1
ATOM 3192 C CA . GLU A 1 407 ? -8.896 -1.562 73.072 1.00 41.88 407 GLU A CA 1
ATOM 3193 C C . GLU A 1 407 ? -9.546 -1.374 71.689 1.00 41.88 407 GLU A C 1
ATOM 3195 O O . GLU A 1 407 ? -10.196 -0.372 71.412 1.00 41.88 407 GLU A O 1
ATOM 3200 N N . SER A 1 408 ? -9.406 -2.377 70.814 1.00 37.03 408 SER A N 1
ATOM 3201 C CA . SER A 1 408 ? -10.383 -2.578 69.744 1.00 37.03 408 SER A CA 1
ATOM 3202 C C . SER A 1 408 ? -10.601 -4.057 69.464 1.00 37.03 408 SER A C 1
ATOM 3204 O O . SER A 1 408 ? -9.674 -4.851 69.305 1.00 37.03 408 SER A O 1
ATOM 3206 N N . ALA A 1 409 ? -11.879 -4.402 69.507 1.00 38.03 409 ALA A N 1
ATOM 3207 C CA . ALA A 1 409 ? -12.431 -5.729 69.606 1.00 38.03 409 ALA A CA 1
ATOM 3208 C C . ALA A 1 409 ? -12.321 -6.548 68.314 1.00 38.03 409 ALA A C 1
ATOM 3210 O O . ALA A 1 409 ? -12.470 -6.045 67.200 1.00 38.03 409 ALA A O 1
ATOM 3211 N N . ASN A 1 410 ? -12.202 -7.860 68.523 1.00 42.25 410 ASN A N 1
ATOM 3212 C CA . ASN A 1 410 ? -12.635 -8.925 67.625 1.00 42.25 410 ASN A CA 1
ATOM 3213 C C . ASN A 1 410 ? -13.881 -8.539 66.805 1.00 42.25 410 ASN A C 1
ATOM 3215 O O . ASN A 1 410 ? -14.991 -8.503 67.339 1.00 42.25 410 ASN A O 1
ATOM 3219 N N . ARG A 1 411 ? -13.733 -8.391 65.485 1.00 35.62 411 ARG A N 1
ATOM 3220 C CA . ARG A 1 411 ? -14.831 -8.647 64.543 1.00 35.62 411 ARG A CA 1
ATOM 3221 C C . ARG A 1 411 ? -14.493 -9.861 63.697 1.00 35.62 411 ARG A C 1
ATOM 3223 O O . ARG A 1 411 ? -13.696 -9.814 62.767 1.00 35.62 411 ARG A O 1
ATOM 3230 N N . LYS A 1 412 ? -15.134 -10.960 64.080 1.00 34.53 412 LYS A N 1
ATOM 3231 C CA . LYS A 1 412 ? -15.259 -12.203 63.330 1.00 34.53 412 LYS A CA 1
ATOM 3232 C C . LYS A 1 412 ? -16.042 -11.904 62.048 1.00 34.53 412 LYS A C 1
ATOM 3234 O O . LYS A 1 412 ? -17.164 -11.413 62.115 1.00 34.53 412 LYS A O 1
ATOM 3239 N N . PHE A 1 413 ? -15.424 -12.154 60.900 1.00 37.97 413 PHE A N 1
ATOM 3240 C CA . PHE A 1 413 ? -16.039 -12.000 59.585 1.00 37.97 413 PHE A CA 1
ATOM 3241 C C . PHE A 1 413 ? -16.957 -13.205 59.328 1.00 37.97 413 PHE A C 1
ATOM 3243 O O . PHE A 1 413 ? -16.481 -14.339 59.265 1.00 37.97 413 PHE A O 1
ATOM 3250 N N . GLU A 1 414 ? -18.265 -12.974 59.223 1.00 40.03 414 GLU A N 1
ATOM 3251 C CA . GLU A 1 414 ? -19.231 -13.964 58.732 1.00 40.03 414 GLU A CA 1
ATOM 3252 C C . GLU A 1 414 ? -19.444 -13.762 57.223 1.00 40.03 414 GLU A C 1
ATOM 3254 O O . GLU A 1 414 ? -19.685 -12.631 56.791 1.00 40.03 414 GLU A O 1
ATOM 3259 N N . PRO A 1 415 ? -19.353 -14.819 56.396 1.00 44.03 415 PRO A N 1
ATOM 3260 C CA . PRO A 1 415 ? -19.660 -14.718 54.977 1.00 44.03 415 PRO A CA 1
ATOM 3261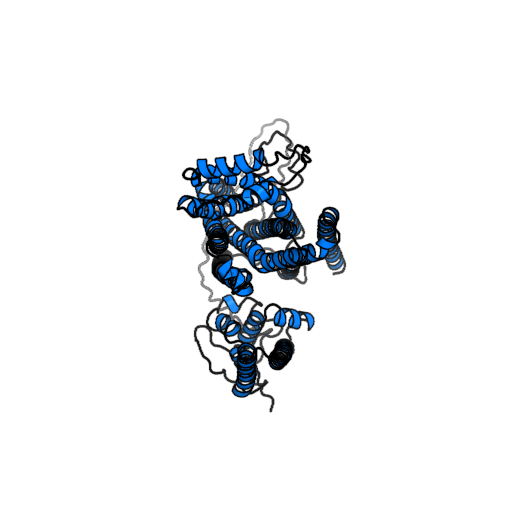 C C . PRO A 1 415 ? -21.184 -14.634 54.775 1.00 44.03 415 PRO A C 1
ATOM 3263 O O . PRO A 1 415 ? -21.927 -15.384 55.413 1.00 44.03 415 PRO A O 1
ATOM 3266 N N . PRO A 1 416 ? -21.684 -13.771 53.873 1.00 44.59 416 PRO A N 1
ATOM 3267 C CA . PRO A 1 416 ? -23.109 -13.694 53.598 1.00 44.59 416 PRO A CA 1
ATOM 3268 C C . PRO A 1 416 ? -23.556 -14.921 52.795 1.00 44.59 416 PRO A C 1
ATOM 3270 O O . PRO A 1 416 ? -23.380 -15.005 51.582 1.00 44.59 416 PRO A O 1
ATOM 3273 N N . THR A 1 417 ? -24.175 -15.877 53.481 1.00 49.88 417 THR A N 1
ATOM 3274 C CA . THR A 1 417 ? -25.068 -16.863 52.871 1.00 49.88 417 THR A CA 1
ATOM 3275 C C . THR A 1 417 ? -26.419 -16.210 52.610 1.00 49.88 417 THR A C 1
ATOM 3277 O O . THR A 1 417 ? -27.169 -15.969 53.558 1.00 49.88 417 THR A O 1
ATOM 3280 N N . LYS A 1 418 ? -26.725 -15.938 51.339 1.00 41.97 418 LYS A N 1
ATOM 3281 C CA . LYS A 1 418 ? -28.060 -16.072 50.731 1.00 41.97 418 LYS A CA 1
ATOM 3282 C C . LYS A 1 418 ? -27.981 -15.705 49.250 1.00 41.97 418 LYS A C 1
ATOM 3284 O O . LYS A 1 418 ? -27.817 -14.541 48.897 1.00 41.97 418 LYS A O 1
ATOM 3289 N N . GLU A 1 419 ? -28.122 -16.721 48.405 1.00 45.50 419 GLU A N 1
ATOM 3290 C CA . GLU A 1 419 ? -28.517 -16.576 47.007 1.00 45.50 419 GLU A CA 1
ATOM 3291 C C . GLU A 1 419 ? -29.938 -16.001 46.985 1.00 45.50 419 GLU A C 1
ATOM 3293 O O . GLU A 1 419 ? -30.925 -16.715 47.148 1.00 45.50 419 GLU A O 1
ATOM 3298 N N . ALA A 1 420 ? -30.039 -14.677 46.879 1.00 41.00 420 ALA A N 1
ATOM 3299 C CA . ALA A 1 420 ? -31.256 -14.039 46.417 1.00 41.00 420 ALA A CA 1
ATOM 3300 C C . ALA A 1 420 ? -31.176 -14.002 44.893 1.00 41.00 420 ALA A C 1
ATOM 3302 O O . ALA A 1 420 ? -30.331 -13.317 44.315 1.00 41.00 420 ALA A O 1
ATOM 3303 N N . ASP A 1 421 ? -32.044 -14.794 44.282 1.00 41.62 421 ASP A N 1
ATOM 3304 C CA . ASP A 1 421 ? -32.348 -14.833 42.862 1.00 41.62 421 ASP A CA 1
ATOM 3305 C C . ASP A 1 421 ? -32.842 -13.447 42.412 1.00 41.62 421 ASP A C 1
ATOM 3307 O O . ASP A 1 421 ? -34.029 -13.126 42.448 1.00 41.62 421 ASP A O 1
ATOM 3311 N N . VAL A 1 422 ? -31.899 -12.567 42.068 1.00 39.97 422 VAL A N 1
ATOM 3312 C CA . VAL A 1 422 ? -32.176 -11.334 41.333 1.00 39.97 422 VAL A CA 1
ATOM 3313 C C . VAL A 1 422 ? -32.171 -11.717 39.862 1.00 39.97 422 VAL A C 1
ATOM 3315 O O . VAL A 1 422 ? -31.197 -11.516 39.135 1.00 39.97 422 VAL A O 1
ATOM 3318 N N . THR A 1 423 ? -33.287 -12.283 39.420 1.00 36.47 423 THR A N 1
ATOM 3319 C CA . THR A 1 423 ? -33.665 -12.283 38.011 1.00 36.47 423 THR A CA 1
ATOM 3320 C C . THR A 1 423 ? -33.875 -10.827 37.607 1.00 36.47 423 THR A C 1
ATOM 3322 O O . THR A 1 423 ? -34.957 -10.253 37.722 1.00 36.47 423 THR A O 1
ATOM 3325 N N . VAL A 1 424 ? -32.788 -10.186 37.172 1.00 36.72 424 VAL A N 1
ATOM 3326 C CA . VAL A 1 424 ? -32.856 -8.927 36.440 1.00 36.72 424 VAL A CA 1
ATOM 3327 C C . VAL A 1 424 ? -33.590 -9.251 35.147 1.00 36.72 424 VAL A C 1
ATOM 3329 O O . VAL A 1 424 ? -33.009 -9.789 34.206 1.00 36.72 424 VAL A O 1
ATOM 3332 N N . ASN A 1 425 ? -34.886 -8.950 35.114 1.00 37.03 425 ASN A N 1
ATOM 3333 C CA . ASN A 1 425 ? -35.606 -8.765 33.867 1.00 37.03 425 ASN A CA 1
ATOM 3334 C C . ASN A 1 425 ? -34.906 -7.615 33.135 1.00 37.03 425 ASN A C 1
ATOM 3336 O O . ASN A 1 425 ? -35.176 -6.439 33.386 1.00 37.03 425 ASN A O 1
ATOM 3340 N N . ILE A 1 426 ? -33.958 -7.966 32.265 1.00 43.62 426 ILE A N 1
ATOM 3341 C CA . ILE A 1 426 ? -33.471 -7.100 31.199 1.00 43.62 426 ILE A CA 1
ATOM 3342 C C . ILE A 1 426 ? -34.672 -6.939 30.271 1.00 43.62 426 ILE A C 1
ATOM 3344 O O . ILE A 1 426 ? -34.873 -7.716 29.345 1.00 43.62 426 ILE A O 1
ATOM 3348 N N . GLY A 1 427 ? -35.548 -5.994 30.607 1.00 38.03 427 GLY A N 1
ATOM 3349 C CA . GLY A 1 427 ? -36.571 -5.542 29.685 1.00 38.03 427 GLY A CA 1
ATOM 3350 C C . GLY A 1 427 ? -35.866 -5.001 28.450 1.00 38.03 427 GLY A C 1
ATOM 3351 O O . GLY A 1 427 ? -35.009 -4.126 28.578 1.00 38.03 427 GLY A O 1
ATOM 3352 N N . ASP A 1 428 ? -36.223 -5.553 27.293 1.00 42.78 428 ASP A N 1
ATOM 3353 C CA . ASP A 1 428 ? -35.836 -5.147 25.942 1.00 42.78 428 ASP A CA 1
ATOM 3354 C C . ASP A 1 428 ? -36.083 -3.644 25.699 1.00 42.78 428 ASP A C 1
ATOM 3356 O O . ASP A 1 428 ? -37.057 -3.236 25.069 1.00 42.78 428 ASP A O 1
ATOM 3360 N N . SER A 1 429 ? -35.197 -2.788 26.205 1.00 42.94 429 SER A N 1
ATOM 3361 C CA . SER A 1 429 ? -35.155 -1.350 25.918 1.00 42.94 429 SER A CA 1
ATOM 3362 C C . SER A 1 429 ? -34.126 -0.998 24.836 1.00 42.94 429 SER A C 1
ATOM 3364 O O . SER A 1 429 ? -33.826 0.175 24.622 1.00 42.94 429 SER A O 1
ATOM 3366 N N . ASP A 1 430 ? -33.629 -1.998 24.099 1.00 44.81 430 ASP A N 1
ATOM 3367 C CA . ASP A 1 430 ? -32.608 -1.846 23.051 1.00 44.81 430 ASP A CA 1
ATOM 3368 C C . ASP A 1 430 ? -33.187 -1.547 21.649 1.00 44.81 430 ASP A C 1
ATOM 3370 O O . ASP A 1 430 ? -32.459 -1.471 20.660 1.00 44.81 430 ASP A O 1
ATOM 3374 N N . SER A 1 431 ? -34.499 -1.308 21.528 1.00 52.62 431 SER A N 1
ATOM 3375 C CA . SER A 1 431 ? -35.141 -0.925 20.259 1.00 52.62 431 SER A CA 1
ATOM 3376 C C . SER A 1 431 ? -35.015 0.570 19.920 1.00 52.62 431 SER A C 1
ATOM 3378 O O . SER A 1 431 ? -35.733 1.074 19.053 1.00 52.62 431 SER A O 1
ATOM 3380 N N . GLN A 1 432 ? -34.128 1.321 20.581 1.00 56.75 432 GLN A N 1
ATOM 3381 C CA . GLN A 1 432 ? -33.800 2.685 20.161 1.00 56.75 432 GLN A CA 1
ATOM 3382 C C . GLN A 1 432 ? -32.815 2.639 18.987 1.00 56.75 432 GLN A C 1
ATOM 3384 O O . GLN A 1 432 ? -31.599 2.678 19.152 1.00 56.75 432 GLN A O 1
ATOM 3389 N N . GLY A 1 433 ? -33.365 2.558 17.774 1.00 81.12 433 GLY A N 1
ATOM 3390 C CA . GLY A 1 433 ? -32.597 2.704 16.536 1.00 81.12 433 GLY A CA 1
ATOM 3391 C C . GLY A 1 433 ? -32.627 1.502 15.597 1.00 81.12 433 GLY A C 1
ATOM 3392 O O . GLY A 1 433 ? -31.679 1.334 14.838 1.00 81.12 433 GLY A O 1
ATOM 3393 N N . ALA A 1 434 ? -33.681 0.681 15.612 1.00 89.12 434 ALA A N 1
ATOM 3394 C CA . ALA A 1 434 ? -33.982 -0.279 14.547 1.00 89.12 434 ALA A CA 1
ATOM 3395 C C . ALA A 1 434 ? -35.419 -0.075 14.032 1.00 89.12 434 ALA A C 1
ATOM 3397 O O . ALA A 1 434 ? -36.283 0.371 14.785 1.00 89.12 434 ALA A O 1
ATOM 3398 N N . ASP A 1 435 ? -35.664 -0.327 12.746 1.00 90.56 435 ASP A N 1
ATOM 3399 C CA . ASP A 1 435 ? -37.000 -0.268 12.139 1.00 90.56 435 ASP A CA 1
ATOM 3400 C C . ASP A 1 435 ? -37.834 -1.530 12.451 1.00 90.56 435 ASP A C 1
ATOM 3402 O O . ASP A 1 435 ? -37.380 -2.456 13.126 1.00 90.56 435 ASP A O 1
ATOM 3406 N N . SER A 1 436 ? -39.060 -1.601 11.923 1.00 89.69 436 SER A N 1
ATOM 3407 C CA . SER A 1 436 ? -39.946 -2.766 12.081 1.00 89.69 436 SER A CA 1
ATOM 3408 C C . SER A 1 436 ? -39.408 -4.062 11.457 1.00 89.69 436 SER A C 1
ATOM 3410 O O . SER A 1 436 ? -39.947 -5.131 11.725 1.00 89.69 436 SER A O 1
ATOM 3412 N N . ASN A 1 437 ? -38.369 -3.984 10.621 1.00 90.31 437 ASN A N 1
ATOM 3413 C CA . ASN A 1 437 ? -37.689 -5.130 10.023 1.00 90.31 437 ASN A CA 1
ATOM 3414 C C . ASN A 1 437 ? -36.409 -5.522 10.792 1.00 90.31 437 ASN A C 1
ATOM 3416 O O . ASN A 1 437 ? -35.685 -6.411 10.342 1.00 90.31 437 ASN A O 1
ATOM 3420 N N . GLY A 1 438 ? -36.102 -4.859 11.914 1.00 91.75 438 GLY A N 1
ATOM 3421 C CA . GLY A 1 438 ? -34.866 -5.055 12.676 1.00 91.75 438 GLY A CA 1
ATOM 3422 C C . GLY A 1 438 ? -33.627 -4.416 12.034 1.00 91.75 438 GLY A C 1
ATOM 3423 O O . GLY A 1 438 ? -32.502 -4.695 12.451 1.00 91.75 438 GLY A O 1
ATOM 3424 N N . ILE A 1 439 ? -33.801 -3.557 11.025 1.00 93.12 439 ILE A N 1
ATOM 3425 C CA . ILE A 1 439 ? -32.708 -2.847 10.361 1.00 93.12 439 ILE A CA 1
ATOM 3426 C C . ILE A 1 439 ? -32.351 -1.603 11.164 1.00 93.12 439 ILE A C 1
ATOM 3428 O O . ILE A 1 439 ? -33.195 -0.759 11.450 1.00 93.12 439 ILE A O 1
ATOM 3432 N N . VAL A 1 440 ? -31.068 -1.468 11.497 1.00 92.94 440 VAL A N 1
ATOM 3433 C CA . VAL A 1 440 ? -30.545 -0.320 12.245 1.00 92.94 440 VAL A CA 1
ATOM 3434 C C . VAL A 1 440 ? -30.841 0.988 11.498 1.00 92.94 440 VAL A C 1
ATOM 3436 O O . VAL A 1 440 ? -30.495 1.124 10.330 1.00 92.94 440 VAL A O 1
ATOM 3439 N N . THR A 1 441 ? -31.427 1.970 12.176 1.00 93.88 441 THR A N 1
ATOM 3440 C CA . THR A 1 441 ? -31.678 3.332 11.691 1.00 93.88 441 THR A CA 1
ATOM 3441 C C . THR A 1 441 ? -30.739 4.326 12.378 1.00 93.88 441 THR A C 1
ATOM 3443 O O . THR A 1 441 ? -30.099 4.026 13.386 1.00 93.88 441 THR A O 1
ATOM 3446 N N . GLY A 1 442 ? -30.554 5.510 11.794 1.00 92.12 442 GLY A N 1
ATOM 3447 C CA . GLY A 1 442 ? -29.696 6.556 12.367 1.00 92.12 442 GLY A CA 1
ATOM 3448 C C . GLY A 1 442 ? -28.187 6.321 12.218 1.00 92.12 442 GLY A C 1
ATOM 3449 O O . GLY A 1 442 ? -27.401 7.237 12.450 1.00 92.12 442 GLY A O 1
ATOM 3450 N N . ARG A 1 443 ? -27.747 5.129 11.791 1.00 91.00 443 ARG A N 1
ATOM 3451 C CA . ARG A 1 443 ? -26.339 4.813 11.495 1.00 91.00 443 ARG A CA 1
ATOM 3452 C C . ARG A 1 443 ? -26.197 3.639 10.527 1.00 91.00 443 ARG A C 1
ATOM 3454 O O . ARG A 1 443 ? -27.090 2.809 10.392 1.00 91.00 443 ARG A O 1
ATOM 3461 N N . TRP A 1 444 ? -25.034 3.531 9.888 1.00 94.38 444 TRP A N 1
ATOM 3462 C CA . TRP A 1 444 ? -24.681 2.343 9.107 1.00 94.38 444 TRP A CA 1
ATOM 3463 C C . TRP A 1 444 ? -24.484 1.128 10.023 1.00 94.38 444 TRP A C 1
ATOM 3465 O O . TRP A 1 444 ? -23.858 1.250 11.075 1.00 94.38 444 TRP A O 1
ATOM 3475 N N . LYS A 1 445 ? -24.949 -0.054 9.589 1.00 92.00 445 LYS A N 1
ATOM 3476 C CA . LYS A 1 445 ? -24.771 -1.319 10.336 1.00 92.00 445 LYS A CA 1
ATOM 3477 C C . LYS A 1 445 ? -23.291 -1.671 10.499 1.00 92.00 445 LYS A C 1
ATOM 3479 O O . LYS A 1 445 ? -22.864 -2.146 11.543 1.00 92.00 445 LYS A O 1
ATOM 3484 N N . THR A 1 446 ? -22.508 -1.418 9.455 1.00 90.69 446 THR A N 1
ATOM 3485 C CA . THR A 1 446 ? -21.061 -1.633 9.431 1.00 90.69 446 THR A CA 1
ATOM 3486 C C . THR A 1 446 ? -20.356 -0.390 8.897 1.00 90.69 446 THR A C 1
ATOM 3488 O O . THR A 1 446 ? -20.922 0.389 8.124 1.00 90.69 446 THR A O 1
ATOM 3491 N N . GLY A 1 447 ? -19.084 -0.206 9.254 1.00 86.56 447 GLY A N 1
ATOM 3492 C CA . GLY A 1 447 ? -18.243 0.812 8.619 1.00 86.56 447 GLY A CA 1
ATOM 3493 C C . GLY A 1 447 ? -18.006 0.528 7.127 1.00 86.56 447 GLY A C 1
ATOM 3494 O O . GLY A 1 447 ? -18.272 -0.574 6.645 1.00 86.56 447 GLY A O 1
ATOM 3495 N N . LEU A 1 448 ? -17.442 1.500 6.400 1.00 84.25 448 LEU A N 1
ATOM 3496 C CA . LEU A 1 448 ? -17.172 1.397 4.954 1.00 84.25 448 LEU A CA 1
ATOM 3497 C C . LEU A 1 448 ? -16.280 0.192 4.587 1.00 84.25 448 LEU A C 1
ATOM 3499 O O . LEU A 1 448 ? -16.437 -0.405 3.529 1.00 84.25 448 LEU A O 1
ATOM 3503 N N . PHE A 1 449 ? -15.370 -0.196 5.485 1.00 78.44 449 PHE A N 1
ATOM 3504 C CA . PHE A 1 449 ? -14.488 -1.364 5.338 1.00 78.44 449 PHE A CA 1
ATOM 3505 C C . PHE A 1 449 ? -14.914 -2.562 6.207 1.00 78.44 449 PHE A C 1
ATOM 3507 O O . PHE A 1 449 ? -14.166 -3.532 6.354 1.00 78.44 449 PHE A O 1
ATOM 3514 N N . GLY A 1 450 ? -16.115 -2.511 6.792 1.00 72.62 450 GLY A N 1
ATOM 3515 C CA . GLY A 1 450 ? -16.667 -3.586 7.624 1.00 72.62 450 GLY A CA 1
ATOM 3516 C C . GLY A 1 450 ? -16.991 -4.861 6.841 1.00 72.62 450 GLY A C 1
ATOM 3517 O O . GLY A 1 450 ? -17.103 -5.930 7.421 1.00 72.62 450 GLY A O 1
ATOM 3518 N N . PHE A 1 451 ? -17.026 -4.801 5.503 1.00 77.94 451 PHE A N 1
ATOM 3519 C CA . PHE A 1 451 ? -17.161 -5.996 4.661 1.00 77.94 451 PHE A CA 1
ATOM 3520 C C . PHE A 1 451 ? -16.029 -7.015 4.863 1.00 77.94 451 PHE A C 1
ATOM 3522 O O . PHE A 1 451 ? -16.161 -8.169 4.463 1.00 77.94 451 PHE A O 1
ATOM 3529 N N . THR A 1 452 ? -14.912 -6.605 5.477 1.00 71.25 452 THR A N 1
ATOM 3530 C CA . THR A 1 452 ? -13.803 -7.506 5.818 1.00 71.25 452 THR A CA 1
ATOM 3531 C C . THR A 1 452 ? -14.196 -8.592 6.821 1.00 71.25 452 THR A C 1
ATOM 3533 O O . THR A 1 452 ? -13.595 -9.665 6.787 1.00 71.25 452 THR A O 1
ATOM 3536 N N . ASP A 1 453 ? -15.249 -8.367 7.609 1.00 71.50 453 ASP A N 1
ATOM 3537 C CA . ASP A 1 453 ? -15.778 -9.331 8.581 1.00 71.50 453 ASP A CA 1
ATOM 3538 C C . ASP A 1 453 ? -16.634 -10.419 7.897 1.00 71.50 453 ASP A C 1
ATOM 3540 O O . ASP A 1 453 ? -16.839 -11.504 8.430 1.00 71.50 453 ASP A O 1
ATOM 3544 N N . SER A 1 454 ? -17.094 -10.167 6.666 1.00 79.81 454 SER A N 1
ATOM 3545 C CA . SER A 1 454 ? -17.799 -11.120 5.796 1.00 79.81 454 SER A CA 1
ATOM 3546 C C . SER A 1 454 ? -17.213 -11.077 4.385 1.00 79.81 454 SER A C 1
ATOM 3548 O O . SER A 1 454 ? -17.910 -10.824 3.400 1.00 79.81 454 SER A O 1
ATOM 3550 N N . MET A 1 455 ? -15.895 -11.287 4.286 1.00 78.81 455 MET A N 1
ATOM 3551 C CA . MET A 1 455 ? -15.160 -11.191 3.018 1.00 78.81 455 MET A CA 1
ATOM 3552 C C . MET A 1 455 ? -15.777 -12.075 1.924 1.00 78.81 455 MET A C 1
ATOM 3554 O O . MET A 1 455 ? -15.842 -11.659 0.769 1.00 78.81 455 MET A O 1
ATOM 3558 N N . VAL A 1 456 ? -16.289 -13.246 2.311 1.00 79.44 456 VAL A N 1
ATOM 3559 C CA . VAL A 1 456 ? -17.106 -14.129 1.475 1.00 79.44 456 VAL A CA 1
ATOM 3560 C C . VAL A 1 456 ? -18.498 -14.246 2.121 1.00 79.44 456 VAL A C 1
ATOM 3562 O O . VAL A 1 456 ? -18.568 -14.586 3.303 1.00 79.44 456 VAL A O 1
ATOM 3565 N N . PRO A 1 457 ? -19.599 -13.960 1.401 1.00 83.62 457 PRO A N 1
ATOM 3566 C CA . PRO A 1 457 ? -19.657 -13.557 -0.012 1.00 83.62 457 PRO A CA 1
ATOM 3567 C C . PRO A 1 457 ? -19.428 -12.053 -0.268 1.00 83.62 457 PRO A C 1
ATOM 3569 O O . PRO A 1 457 ? -19.010 -11.680 -1.361 1.00 83.62 457 PRO A O 1
ATOM 3572 N N . ASN A 1 458 ? -19.688 -11.183 0.713 1.00 89.25 458 ASN A N 1
ATOM 3573 C CA . ASN A 1 458 ? -19.963 -9.762 0.470 1.00 89.25 458 ASN A CA 1
ATOM 3574 C C . ASN A 1 458 ? -18.794 -8.990 -0.158 1.00 89.25 458 ASN A C 1
ATOM 3576 O O . ASN A 1 458 ? -18.961 -8.328 -1.183 1.00 89.25 458 ASN A O 1
ATOM 3580 N N . GLY A 1 459 ? -17.601 -9.091 0.433 1.00 83.69 459 GLY A N 1
ATOM 3581 C CA . GLY A 1 459 ? -16.419 -8.383 -0.064 1.00 83.69 459 GLY A CA 1
ATOM 3582 C C . GLY A 1 459 ? -16.040 -8.798 -1.485 1.00 83.69 459 GLY A C 1
ATOM 3583 O O . GLY A 1 459 ? -15.876 -7.950 -2.359 1.00 83.69 459 GLY A O 1
ATOM 3584 N N . VAL A 1 460 ? -15.941 -10.108 -1.728 1.00 79.75 460 VAL A N 1
ATOM 3585 C CA . VAL A 1 460 ? -15.584 -10.661 -3.043 1.00 79.75 460 VAL A CA 1
ATOM 3586 C C . VAL A 1 460 ? -16.646 -10.322 -4.087 1.00 79.75 460 VAL A C 1
ATOM 3588 O O . VAL A 1 460 ? -16.301 -9.825 -5.156 1.00 79.75 460 VAL A O 1
ATOM 3591 N N . MET A 1 461 ? -17.933 -10.516 -3.789 1.00 89.88 461 MET A N 1
ATOM 3592 C CA . MET A 1 461 ? -19.001 -10.246 -4.756 1.00 89.88 461 MET A CA 1
ATOM 3593 C C . MET A 1 461 ? -19.154 -8.754 -5.053 1.00 89.88 461 MET A C 1
ATOM 3595 O O . MET A 1 461 ? -19.365 -8.397 -6.206 1.00 89.88 461 MET A O 1
ATOM 3599 N N . SER A 1 462 ? -18.967 -7.870 -4.073 1.00 92.50 462 SER A N 1
ATOM 3600 C CA . SER A 1 462 ? -19.025 -6.421 -4.310 1.00 92.50 462 SER A CA 1
ATOM 3601 C C . SER A 1 462 ? -17.862 -5.912 -5.167 1.00 92.50 462 SER A C 1
ATOM 3603 O O . SER A 1 462 ? -18.012 -4.918 -5.875 1.00 92.50 462 SER A O 1
ATOM 3605 N N . CYS A 1 463 ? -16.704 -6.579 -5.120 1.00 81.38 463 CYS A N 1
ATOM 3606 C CA . CYS A 1 463 ? -15.541 -6.254 -5.949 1.00 81.38 463 CYS A CA 1
ATOM 3607 C C . CYS A 1 463 ? -15.624 -6.871 -7.351 1.00 81.38 463 CYS A C 1
ATOM 3609 O O . CYS A 1 463 ? -15.363 -6.188 -8.336 1.00 81.38 463 CYS A O 1
ATOM 3611 N N . CYS A 1 464 ? -15.958 -8.159 -7.441 1.00 82.81 464 CYS A N 1
ATOM 3612 C CA . CYS A 1 464 ? -15.892 -8.923 -8.687 1.00 82.81 464 CYS A CA 1
ATOM 3613 C C . CYS A 1 464 ? -17.204 -8.889 -9.480 1.00 82.81 464 CYS A C 1
ATOM 3615 O O . CYS A 1 464 ? -17.177 -8.943 -10.705 1.00 82.81 464 CYS A O 1
ATOM 3617 N N . CYS A 1 465 ? -18.342 -8.777 -8.792 1.00 91.56 465 CYS A N 1
ATOM 3618 C CA . CYS A 1 465 ? -19.684 -8.832 -9.373 1.00 91.56 465 CYS A CA 1
ATOM 3619 C C . CYS A 1 465 ? -20.585 -7.703 -8.823 1.00 91.56 465 CYS A C 1
ATOM 3621 O O . CYS A 1 465 ? -21.682 -7.986 -8.327 1.00 91.56 465 CYS A O 1
ATOM 3623 N N . PRO A 1 466 ? -20.166 -6.420 -8.896 1.00 94.00 466 PRO A N 1
ATOM 3624 C CA . PRO A 1 466 ? -20.889 -5.311 -8.271 1.00 94.00 466 PRO A CA 1
ATOM 3625 C C . PRO A 1 466 ? -22.337 -5.200 -8.759 1.00 94.00 466 PRO A C 1
ATOM 3627 O O . PRO A 1 466 ? -23.226 -4.931 -7.958 1.00 94.00 466 PRO A O 1
ATOM 3630 N N . GLY A 1 467 ? -22.598 -5.476 -10.043 1.00 95.50 467 GLY A N 1
ATOM 3631 C CA . GLY A 1 467 ? -23.951 -5.445 -10.603 1.00 95.50 467 GLY A CA 1
ATOM 3632 C C . GLY A 1 467 ? -24.911 -6.442 -9.953 1.00 95.50 467 GLY A C 1
ATOM 3633 O O . GLY A 1 467 ? -26.084 -6.131 -9.762 1.00 95.50 467 GLY A O 1
ATOM 3634 N N . LEU A 1 468 ? -24.410 -7.610 -9.544 1.00 96.31 468 LEU A N 1
ATOM 3635 C CA . LEU A 1 468 ? -25.215 -8.625 -8.872 1.00 96.31 468 LEU A CA 1
ATOM 3636 C C . LEU A 1 468 ? -25.577 -8.183 -7.451 1.00 96.31 468 LEU A C 1
ATOM 3638 O O . LEU A 1 468 ? -26.746 -8.235 -7.076 1.00 96.31 468 LEU A O 1
ATOM 3642 N N . VAL A 1 469 ? -24.606 -7.666 -6.692 1.00 97.12 469 VAL A N 1
ATOM 3643 C CA . VAL A 1 469 ? -24.857 -7.155 -5.334 1.00 97.12 469 VAL A CA 1
ATOM 3644 C C . VAL A 1 469 ? -25.798 -5.948 -5.368 1.00 97.12 469 VAL A C 1
ATOM 3646 O O . VAL A 1 469 ? -26.716 -5.847 -4.561 1.00 97.12 469 VAL A O 1
ATOM 3649 N N . VAL A 1 470 ? -25.639 -5.056 -6.348 1.00 97.75 470 VAL A N 1
ATOM 3650 C CA . VAL A 1 470 ? -26.545 -3.916 -6.552 1.00 97.75 470 VAL A CA 1
ATOM 3651 C C . VAL A 1 470 ? -27.956 -4.393 -6.899 1.00 97.75 470 VAL A C 1
ATOM 3653 O O . VAL A 1 470 ? -28.914 -3.876 -6.331 1.00 97.75 470 VAL A O 1
ATOM 3656 N N . ALA A 1 471 ? -28.103 -5.418 -7.744 1.00 97.44 471 ALA A N 1
ATOM 3657 C CA . ALA A 1 471 ? -29.402 -6.023 -8.032 1.00 97.44 471 ALA A CA 1
ATOM 3658 C C . ALA A 1 471 ? -30.053 -6.629 -6.776 1.00 97.44 471 ALA A C 1
ATOM 3660 O O . ALA A 1 471 ? -31.254 -6.447 -6.567 1.00 97.44 471 ALA A O 1
ATOM 3661 N N . GLN A 1 472 ? -29.276 -7.295 -5.910 1.00 97.25 472 GLN A N 1
ATOM 3662 C CA . GLN A 1 472 ? -29.762 -7.816 -4.625 1.00 97.25 472 GLN A CA 1
ATOM 3663 C C . GLN A 1 472 ? -30.222 -6.683 -3.696 1.00 97.25 472 GLN A C 1
ATOM 3665 O O . GLN A 1 472 ? -31.313 -6.767 -3.136 1.00 97.25 472 GLN A O 1
ATOM 3670 N N . ILE A 1 473 ? -29.442 -5.603 -3.571 1.00 97.69 473 ILE A N 1
ATOM 3671 C CA . ILE A 1 473 ? -29.805 -4.415 -2.779 1.00 97.69 473 ILE A CA 1
ATOM 3672 C C . ILE A 1 473 ? -31.098 -3.782 -3.311 1.00 97.69 473 ILE A C 1
ATOM 3674 O O . ILE A 1 473 ? -32.021 -3.520 -2.540 1.00 97.69 473 ILE A O 1
ATOM 3678 N N . SER A 1 474 ? -31.189 -3.546 -4.623 1.00 96.88 474 SER A N 1
ATOM 3679 C CA . SER A 1 474 ? -32.355 -2.916 -5.250 1.00 96.88 474 SER A CA 1
ATOM 3680 C C . SER A 1 474 ? -33.628 -3.743 -5.085 1.00 96.88 474 SER A C 1
ATOM 3682 O O . SER A 1 474 ? -34.672 -3.170 -4.777 1.00 96.88 474 SER A O 1
ATOM 3684 N N . ALA A 1 475 ? -33.545 -5.069 -5.231 1.00 96.62 475 ALA A N 1
ATOM 3685 C CA . ALA A 1 475 ? -34.678 -5.967 -5.014 1.00 96.62 475 ALA A CA 1
ATOM 3686 C C . ALA A 1 475 ? -35.089 -6.027 -3.532 1.00 96.62 475 ALA A C 1
ATOM 3688 O O . ALA A 1 475 ? -36.278 -5.969 -3.211 1.00 96.62 475 ALA A O 1
ATOM 3689 N N . ARG A 1 476 ? -34.108 -6.067 -2.619 1.00 95.81 476 ARG A N 1
ATOM 3690 C CA . ARG A 1 476 ? -34.337 -6.078 -1.165 1.00 95.81 476 ARG A CA 1
ATOM 3691 C C . ARG A 1 476 ? -35.054 -4.815 -0.683 1.00 95.81 476 ARG A C 1
ATOM 3693 O O . ARG A 1 476 ? -35.896 -4.905 0.202 1.00 95.81 476 ARG A O 1
ATOM 3700 N N . LEU A 1 477 ? -34.766 -3.667 -1.297 1.00 95.62 477 LEU A N 1
ATOM 3701 C CA . LEU A 1 477 ? -35.406 -2.377 -1.008 1.00 95.62 477 LEU A CA 1
ATOM 3702 C C . LEU A 1 477 ? -36.679 -2.106 -1.823 1.00 95.62 477 LEU A C 1
ATOM 3704 O O . LEU A 1 477 ? -37.235 -1.020 -1.702 1.00 95.62 477 LEU A O 1
ATOM 3708 N N . GLY A 1 478 ? -37.099 -3.023 -2.700 1.00 94.75 478 GLY A N 1
ATOM 3709 C CA . GLY A 1 478 ? -38.276 -2.821 -3.550 1.00 94.75 478 GLY A CA 1
ATOM 3710 C C . GLY A 1 478 ? -38.123 -1.694 -4.580 1.00 94.75 478 GLY A C 1
ATOM 3711 O O . GLY A 1 478 ? -39.121 -1.177 -5.065 1.00 94.75 478 GLY A O 1
ATOM 3712 N N . LEU A 1 479 ? -36.890 -1.290 -4.912 1.00 94.06 479 LEU A N 1
ATOM 3713 C CA . LEU A 1 479 ? -36.622 -0.178 -5.835 1.00 94.06 479 LEU A CA 1
ATOM 3714 C C . LEU A 1 479 ? -36.733 -0.593 -7.304 1.00 94.06 479 LEU A C 1
ATOM 3716 O O . LEU A 1 479 ? -37.168 0.196 -8.137 1.00 94.06 479 LEU A O 1
ATOM 3720 N N . MET A 1 480 ? -36.265 -1.798 -7.634 1.00 95.00 480 MET A N 1
ATOM 3721 C CA . MET A 1 480 ? -36.274 -2.329 -8.997 1.00 95.00 480 MET A CA 1
ATOM 3722 C C . MET A 1 480 ? -36.181 -3.860 -8.956 1.00 95.00 480 MET A C 1
ATOM 3724 O O . MET A 1 480 ? -35.464 -4.390 -8.100 1.00 95.00 480 MET A O 1
ATOM 3728 N N . PRO A 1 481 ? -36.850 -4.594 -9.867 1.00 95.62 481 PRO A N 1
ATOM 3729 C CA . PRO A 1 481 ? -36.761 -6.048 -9.885 1.00 95.62 481 PRO A CA 1
ATOM 3730 C C . PRO A 1 481 ? -35.336 -6.522 -10.190 1.00 95.62 481 PRO A C 1
ATOM 3732 O O . PRO A 1 481 ? -34.665 -5.983 -11.074 1.00 95.62 481 PRO A O 1
ATOM 3735 N N . PHE A 1 482 ? -34.909 -7.585 -9.507 1.00 96.38 482 PHE A N 1
ATOM 3736 C CA . PHE A 1 482 ? -33.555 -8.146 -9.587 1.00 96.38 482 PHE A CA 1
ATOM 3737 C C . PHE A 1 482 ? -33.056 -8.340 -11.031 1.00 96.38 482 PHE A C 1
ATOM 3739 O O . PHE A 1 482 ? -31.999 -7.830 -11.402 1.00 96.38 482 PHE A O 1
ATOM 3746 N N . TYR A 1 483 ? -33.849 -9.010 -11.875 1.00 96.69 483 TYR A N 1
ATOM 3747 C CA . TYR A 1 483 ? -33.466 -9.316 -13.258 1.00 96.69 483 TYR A CA 1
ATOM 3748 C C . TYR A 1 483 ? -33.317 -8.079 -14.150 1.00 96.69 483 TYR A C 1
ATOM 3750 O O . TYR A 1 483 ? -32.523 -8.105 -15.086 1.00 96.69 483 TYR A O 1
ATOM 3758 N N . HIS A 1 484 ? -34.023 -6.984 -13.854 1.00 97.00 484 HIS A N 1
ATOM 3759 C CA . HIS A 1 484 ? -33.890 -5.758 -14.638 1.00 97.00 484 HIS A CA 1
ATOM 3760 C C . HIS A 1 484 ? -32.550 -5.071 -14.356 1.00 97.00 484 HIS A C 1
ATOM 3762 O O . HIS A 1 484 ? -31.838 -4.702 -15.288 1.00 97.00 484 HIS A O 1
ATOM 3768 N N . VAL A 1 485 ? -32.168 -4.948 -13.078 1.00 96.50 485 VAL A N 1
ATOM 3769 C CA . VAL A 1 485 ? -30.860 -4.386 -12.695 1.00 96.50 485 VAL A CA 1
ATOM 3770 C C . VAL A 1 485 ? -29.727 -5.258 -13.237 1.00 96.50 485 VAL A C 1
ATOM 3772 O O . VAL A 1 485 ? -28.760 -4.737 -13.793 1.00 96.50 485 VAL A O 1
ATOM 3775 N N . LEU A 1 486 ? -29.872 -6.584 -13.143 1.00 95.94 486 LEU A N 1
ATOM 3776 C CA . LEU A 1 486 ? -28.895 -7.524 -13.687 1.00 95.94 486 LEU A CA 1
ATOM 3777 C C . LEU A 1 486 ? -28.754 -7.385 -15.212 1.00 95.94 486 LEU A C 1
ATOM 3779 O O . LEU A 1 486 ? -27.632 -7.369 -15.712 1.00 95.94 486 LEU A O 1
ATOM 3783 N N . GLY A 1 487 ? -29.863 -7.216 -15.941 1.00 96.12 487 GLY A N 1
ATOM 3784 C CA . GLY A 1 487 ? -29.859 -6.968 -17.385 1.00 96.12 487 GLY A CA 1
ATOM 3785 C C . GLY A 1 487 ? -29.138 -5.674 -17.775 1.00 96.12 487 GLY A C 1
ATOM 3786 O O . GLY A 1 487 ? -28.351 -5.680 -18.718 1.00 96.12 487 GLY A O 1
ATOM 3787 N N . ILE A 1 488 ? -29.328 -4.588 -17.014 1.00 96.25 488 ILE A N 1
ATOM 3788 C CA . ILE A 1 488 ? -28.630 -3.308 -17.238 1.00 96.25 488 ILE A CA 1
ATOM 3789 C C . ILE A 1 488 ? -27.112 -3.480 -17.090 1.00 96.25 488 ILE A C 1
ATOM 3791 O O . ILE A 1 488 ? -26.356 -3.077 -17.975 1.00 96.25 488 ILE A O 1
ATOM 3795 N N . PHE A 1 489 ? -26.653 -4.112 -16.005 1.00 94.75 489 PHE A N 1
ATOM 3796 C CA . PHE A 1 489 ? -25.223 -4.372 -15.811 1.00 94.75 489 PHE A CA 1
ATOM 3797 C C . PHE A 1 489 ? -24.668 -5.361 -16.843 1.00 94.75 489 PHE A C 1
ATOM 3799 O O . PHE A 1 489 ? -23.563 -5.159 -17.339 1.00 94.75 489 PHE A O 1
ATOM 3806 N N . GLY A 1 490 ? -25.434 -6.389 -17.219 1.00 94.50 490 GLY A N 1
ATOM 3807 C CA . GLY A 1 490 ? -25.075 -7.309 -18.301 1.00 94.50 490 GLY A CA 1
ATOM 3808 C C . GLY A 1 490 ? -24.861 -6.584 -19.633 1.00 94.50 490 GLY A C 1
ATOM 3809 O O . GLY A 1 490 ? -23.849 -6.807 -20.296 1.00 94.50 490 GLY A O 1
ATOM 3810 N N . GLY A 1 491 ? -25.752 -5.650 -19.980 1.00 96.69 491 GLY A N 1
ATOM 3811 C CA . GLY A 1 491 ? -25.608 -4.784 -21.152 1.00 96.69 491 GLY A CA 1
ATOM 3812 C C . GLY A 1 491 ? -24.367 -3.888 -21.086 1.00 96.69 491 GLY A C 1
ATOM 3813 O O . GLY A 1 491 ? -23.650 -3.768 -22.077 1.00 96.69 491 GLY A O 1
ATOM 3814 N N . LEU A 1 492 ? -24.059 -3.320 -19.913 1.00 94.00 492 LEU A N 1
ATOM 3815 C CA . LEU A 1 492 ? -22.841 -2.528 -19.702 1.00 94.00 492 LEU A CA 1
ATOM 3816 C C . LEU A 1 492 ? -21.566 -3.362 -19.907 1.00 94.00 492 LEU A C 1
ATOM 3818 O O . LEU A 1 492 ? -20.630 -2.899 -20.558 1.00 94.00 492 LEU A O 1
ATOM 3822 N N . TYR A 1 493 ? -21.525 -4.592 -19.384 1.00 91.31 493 TYR A N 1
ATOM 3823 C CA . TYR A 1 493 ? -20.386 -5.492 -19.582 1.00 91.31 493 TYR A CA 1
ATOM 3824 C C . TYR A 1 493 ? -20.235 -5.914 -21.045 1.00 91.31 493 TYR A C 1
ATOM 3826 O O . TYR A 1 493 ? -19.119 -5.922 -21.563 1.00 91.31 493 TYR A O 1
ATOM 3834 N N . LEU A 1 494 ? -21.340 -6.210 -21.734 1.00 95.19 494 LEU A N 1
ATOM 3835 C CA . LEU A 1 494 ? -21.319 -6.515 -23.164 1.00 95.19 494 LEU A CA 1
ATOM 3836 C C . LEU A 1 494 ? -20.784 -5.329 -23.982 1.00 95.19 494 LEU A C 1
ATOM 3838 O O . LEU A 1 494 ? -19.925 -5.515 -24.841 1.00 95.19 494 LEU A O 1
ATOM 3842 N N . LEU A 1 495 ? -21.233 -4.108 -23.676 1.00 95.00 495 LEU A N 1
ATOM 3843 C CA . LEU A 1 495 ? -20.733 -2.886 -24.307 1.00 95.00 495 LEU A CA 1
ATOM 3844 C C . LEU A 1 495 ? -19.227 -2.694 -24.069 1.00 95.00 495 LEU A C 1
ATOM 3846 O O . LEU A 1 495 ? -18.509 -2.343 -25.002 1.00 95.00 495 LEU A O 1
ATOM 3850 N N . ALA A 1 496 ? -18.738 -2.976 -22.858 1.00 88.69 496 ALA A N 1
ATOM 3851 C CA . ALA A 1 496 ? -17.310 -2.923 -22.546 1.00 88.69 496 ALA A CA 1
ATOM 3852 C C . ALA A 1 496 ? -16.497 -3.924 -23.387 1.00 88.69 496 ALA A C 1
ATOM 3854 O O . ALA A 1 496 ? -15.443 -3.575 -23.917 1.00 88.69 496 ALA A O 1
ATOM 3855 N N . ILE A 1 497 ? -17.000 -5.153 -23.557 1.00 87.25 497 ILE A N 1
ATOM 3856 C CA . ILE A 1 497 ? -16.363 -6.175 -24.403 1.00 87.25 497 ILE A CA 1
ATOM 3857 C C . ILE A 1 497 ? -16.316 -5.712 -25.864 1.00 87.25 497 ILE A C 1
ATOM 3859 O O . ILE A 1 497 ? -15.274 -5.843 -26.508 1.00 87.25 497 ILE A O 1
ATOM 3863 N N . ILE A 1 498 ? -17.408 -5.141 -26.384 1.00 91.62 498 ILE A N 1
ATOM 3864 C CA . ILE A 1 498 ? -17.465 -4.601 -27.751 1.00 91.62 498 ILE A CA 1
ATOM 3865 C C . ILE A 1 498 ? -16.465 -3.451 -27.921 1.00 91.62 498 ILE A C 1
ATOM 3867 O O . ILE A 1 498 ? -15.722 -3.443 -28.901 1.00 91.62 498 ILE A O 1
ATOM 3871 N N . ALA A 1 499 ? -16.398 -2.514 -26.972 1.00 91.12 499 ALA A N 1
ATOM 3872 C CA . ALA A 1 499 ? -15.462 -1.389 -27.010 1.00 91.12 499 ALA A CA 1
ATOM 3873 C C . ALA A 1 499 ? -14.002 -1.871 -27.092 1.00 91.12 499 ALA A C 1
ATOM 3875 O O . ALA A 1 499 ? -13.281 -1.523 -28.028 1.00 91.12 499 ALA A O 1
ATOM 3876 N N . VAL A 1 500 ? -13.612 -2.790 -26.199 1.00 85.50 500 VAL A N 1
ATOM 3877 C CA . VAL A 1 500 ? -12.259 -3.372 -26.174 1.00 85.50 500 VAL A CA 1
ATOM 3878 C C . VAL A 1 500 ? -11.949 -4.172 -27.441 1.00 85.50 500 VAL A C 1
ATOM 3880 O O . VAL A 1 500 ? -10.830 -4.102 -27.937 1.00 85.50 500 VAL A O 1
ATOM 3883 N N . SER A 1 501 ? -12.919 -4.922 -27.972 1.00 85.44 501 SER A N 1
ATOM 3884 C CA . SER A 1 501 ? -12.697 -5.803 -29.129 1.00 85.44 501 SER A CA 1
ATOM 3885 C C . SER A 1 501 ? -12.650 -5.050 -30.458 1.00 85.44 501 SER A C 1
ATOM 3887 O O . SER A 1 501 ? -11.978 -5.482 -31.389 1.00 85.44 501 SER A O 1
ATOM 3889 N N . THR A 1 502 ? -13.394 -3.948 -30.577 1.00 92.81 502 THR A N 1
ATOM 3890 C CA . THR A 1 502 ? -13.522 -3.200 -31.839 1.00 92.81 502 THR A CA 1
ATOM 3891 C C . THR A 1 502 ? -12.532 -2.048 -31.965 1.00 92.81 502 THR A C 1
ATOM 3893 O O . THR A 1 502 ? -12.309 -1.585 -33.081 1.00 92.81 502 THR A O 1
ATOM 3896 N N . HIS A 1 503 ? -11.955 -1.570 -30.852 1.00 85.25 503 HIS A N 1
ATOM 3897 C CA . HIS A 1 503 ? -11.091 -0.380 -30.807 1.00 85.25 503 HIS A CA 1
ATOM 3898 C C . HIS A 1 503 ? -11.718 0.863 -31.474 1.00 85.25 503 HIS A C 1
ATOM 3900 O O . HIS A 1 503 ? -11.022 1.715 -32.027 1.00 85.25 503 HIS A O 1
ATOM 3906 N N . SER A 1 504 ? -13.050 0.957 -31.461 1.00 92.44 504 SER A N 1
ATOM 3907 C CA . SER A 1 504 ? -13.793 2.061 -32.064 1.00 92.44 504 SER A CA 1
ATOM 3908 C C . SER A 1 504 ? -14.060 3.154 -31.035 1.00 92.44 504 SER A C 1
ATOM 3910 O O . SER A 1 504 ? -14.714 2.913 -30.018 1.00 92.44 504 SER A O 1
ATOM 3912 N N . GLY A 1 505 ? -13.658 4.389 -31.354 1.00 86.38 505 GLY A N 1
ATOM 3913 C CA . GLY A 1 505 ? -13.875 5.546 -30.480 1.00 86.38 505 GLY A CA 1
ATOM 3914 C C . GLY A 1 505 ? -15.349 5.812 -30.141 1.00 86.38 505 GLY A C 1
ATOM 3915 O O . GLY A 1 505 ? -15.642 6.366 -29.084 1.00 86.38 505 GLY A O 1
ATOM 3916 N N . PHE A 1 506 ? -16.290 5.379 -30.990 1.00 94.62 506 PHE A N 1
ATOM 3917 C CA . PHE A 1 506 ? -17.725 5.468 -30.701 1.00 94.62 506 PHE A CA 1
ATOM 3918 C C . PHE A 1 506 ? -18.138 4.558 -29.533 1.00 94.62 506 PHE A C 1
ATOM 3920 O O . PHE A 1 506 ? -18.818 5.014 -28.612 1.00 94.62 506 PHE A O 1
ATOM 3927 N N . PHE A 1 507 ? -17.717 3.287 -29.547 1.00 90.56 507 PHE A N 1
ATOM 3928 C CA . PHE A 1 507 ? -18.041 2.341 -28.475 1.00 90.56 507 PHE A CA 1
ATOM 3929 C C . PHE A 1 507 ? -17.299 2.682 -27.182 1.00 90.56 507 PHE A C 1
ATOM 3931 O O . PHE A 1 507 ? -17.890 2.561 -26.110 1.00 90.56 507 PHE A O 1
ATOM 3938 N N . ASP A 1 508 ? -16.068 3.192 -27.278 1.00 84.12 508 ASP A N 1
ATOM 3939 C CA . ASP A 1 508 ? -15.338 3.726 -26.125 1.00 84.12 508 ASP A CA 1
ATOM 3940 C C . ASP A 1 508 ? -16.091 4.897 -25.478 1.00 84.12 508 ASP A C 1
ATOM 3942 O O . ASP A 1 508 ? -16.307 4.903 -24.264 1.00 84.12 508 ASP A O 1
ATOM 3946 N N . PHE A 1 509 ? -16.549 5.871 -26.274 1.00 89.69 509 PHE A N 1
ATOM 3947 C CA . PHE A 1 509 ? -17.342 6.997 -25.773 1.00 89.69 509 PHE A CA 1
ATOM 3948 C C . PHE A 1 509 ? -18.638 6.528 -25.100 1.00 89.69 509 PHE A C 1
ATOM 3950 O O . PHE A 1 509 ? -18.950 6.963 -23.989 1.00 89.69 509 PHE A O 1
ATOM 3957 N N . LEU A 1 510 ? -19.378 5.620 -25.747 1.00 94.12 510 LEU A N 1
ATOM 3958 C CA . LEU A 1 510 ? -20.632 5.096 -25.211 1.00 94.12 510 LEU A CA 1
ATOM 3959 C C . LEU A 1 510 ? -20.406 4.331 -23.900 1.00 94.12 510 LEU A C 1
ATOM 3961 O O . LEU A 1 510 ? -21.156 4.519 -22.943 1.00 94.12 510 LEU A O 1
ATOM 3965 N N . PHE A 1 511 ? -19.345 3.523 -23.822 1.00 93.69 511 PHE A N 1
ATOM 3966 C CA . PHE A 1 511 ? -18.953 2.826 -22.600 1.00 93.69 511 PHE A CA 1
ATOM 3967 C C . PHE A 1 511 ? -18.668 3.806 -21.457 1.00 93.69 511 PHE A C 1
ATOM 3969 O O . PHE A 1 511 ? -19.228 3.654 -20.370 1.00 93.69 511 PHE A O 1
ATOM 3976 N N . TRP A 1 512 ? -17.858 4.842 -21.700 1.00 91.94 512 TRP A N 1
ATOM 3977 C CA . TRP A 1 512 ? -17.549 5.856 -20.688 1.00 91.94 512 TRP A CA 1
ATOM 3978 C C . TRP A 1 512 ? -18.792 6.617 -20.226 1.00 91.94 512 TRP A C 1
ATOM 3980 O O . TRP A 1 512 ? -18.966 6.828 -19.024 1.00 91.94 512 TRP A O 1
ATOM 3990 N N . LEU A 1 513 ? -19.689 6.973 -21.148 1.00 93.31 513 LEU A N 1
ATOM 3991 C CA . LEU A 1 513 ? -20.963 7.605 -20.814 1.00 93.31 513 LEU A CA 1
ATOM 3992 C C . LEU A 1 513 ? -21.808 6.705 -19.898 1.00 93.31 513 LEU A C 1
ATOM 3994 O O . LEU A 1 513 ? -22.269 7.149 -18.843 1.00 93.31 513 LEU A O 1
ATOM 3998 N N . CYS A 1 514 ? -21.967 5.425 -20.248 1.00 93.38 514 CYS A N 1
ATOM 3999 C CA . CYS A 1 514 ? -22.711 4.466 -19.432 1.00 93.38 514 CYS A CA 1
ATOM 4000 C C . CYS A 1 514 ? -22.039 4.192 -18.074 1.00 93.38 514 CYS A C 1
ATOM 4002 O O . CYS A 1 514 ? -22.737 4.019 -17.071 1.00 93.38 514 CYS A O 1
ATOM 4004 N N . ALA A 1 515 ? -20.705 4.195 -18.004 1.00 87.75 515 ALA A N 1
ATOM 4005 C CA . ALA A 1 515 ? -19.957 4.052 -16.757 1.00 87.75 515 ALA A CA 1
ATOM 4006 C C . ALA A 1 515 ? -20.188 5.244 -15.810 1.00 87.75 515 ALA A C 1
ATOM 4008 O O . ALA A 1 515 ? -20.443 5.041 -14.620 1.00 87.75 515 ALA A O 1
ATOM 4009 N N . VAL A 1 516 ? -20.185 6.478 -16.332 1.00 87.00 516 VAL A N 1
ATOM 4010 C CA . VAL A 1 516 ? -20.507 7.691 -15.557 1.00 87.00 516 VAL A CA 1
ATOM 4011 C C . VAL A 1 516 ? -21.942 7.639 -15.035 1.00 87.00 516 VAL A C 1
ATOM 4013 O O . VAL A 1 516 ? -22.168 7.870 -13.846 1.00 87.00 516 VAL A O 1
ATOM 4016 N N . ILE A 1 517 ? -22.909 7.277 -15.886 1.00 92.56 517 ILE A N 1
ATOM 4017 C CA . ILE A 1 517 ? -24.314 7.118 -15.478 1.00 92.56 517 ILE A CA 1
ATOM 4018 C C . ILE A 1 517 ? -24.434 6.067 -14.369 1.00 92.56 517 ILE A C 1
ATOM 4020 O O . ILE A 1 517 ? -25.070 6.321 -13.347 1.00 92.56 517 ILE A O 1
ATOM 4024 N N . SER A 1 518 ? -23.767 4.921 -14.518 1.00 91.62 518 SER A N 1
ATOM 4025 C CA . SER A 1 518 ? -23.778 3.848 -13.517 1.00 91.62 518 SER A CA 1
ATOM 4026 C C . SER A 1 518 ? -23.217 4.315 -12.172 1.00 91.62 518 SER A C 1
ATOM 4028 O O . SER A 1 518 ? -23.805 4.041 -11.125 1.00 91.62 518 SER A O 1
ATOM 4030 N N . ALA A 1 519 ? -22.124 5.081 -12.177 1.00 86.50 519 ALA A N 1
ATOM 4031 C CA . ALA A 1 519 ? -21.546 5.638 -10.958 1.00 86.50 519 ALA A CA 1
ATOM 4032 C C . ALA A 1 519 ? -22.482 6.657 -10.273 1.00 86.50 519 ALA A C 1
ATOM 4034 O O . ALA A 1 519 ? -22.632 6.633 -9.048 1.00 86.50 519 ALA A O 1
ATOM 4035 N N . LEU A 1 520 ? -23.186 7.494 -11.046 1.00 91.50 520 LEU A N 1
ATOM 4036 C CA . LEU A 1 520 ? -24.222 8.395 -10.523 1.00 91.50 520 LEU A CA 1
ATOM 4037 C C . LEU A 1 520 ? -25.419 7.625 -9.942 1.00 91.50 520 LEU A C 1
ATOM 4039 O O . LEU A 1 520 ? -25.950 8.012 -8.899 1.00 91.50 520 LEU A O 1
ATOM 4043 N N . CYS A 1 521 ? -25.825 6.516 -10.566 1.00 95.00 521 CYS A N 1
ATOM 4044 C CA . CYS A 1 521 ? -26.861 5.629 -10.038 1.00 95.00 521 CYS A CA 1
ATOM 4045 C C . CYS A 1 521 ? -26.447 4.995 -8.702 1.00 95.00 521 CYS A C 1
ATOM 4047 O O . CYS A 1 521 ? -27.265 4.955 -7.784 1.00 95.00 521 CYS A O 1
ATOM 4049 N N . LEU A 1 522 ? -25.190 4.562 -8.551 1.00 94.94 522 LEU A N 1
ATOM 4050 C CA . LEU A 1 522 ? -24.669 4.034 -7.282 1.00 94.94 522 LEU A CA 1
ATOM 4051 C C . LEU A 1 522 ? -24.648 5.097 -6.179 1.00 94.94 522 LEU A C 1
ATOM 4053 O O . LEU A 1 522 ? -25.090 4.830 -5.061 1.00 94.94 522 LEU A O 1
ATOM 4057 N N . MET A 1 523 ? -24.212 6.317 -6.503 1.00 95.38 523 MET A N 1
ATOM 4058 C CA . MET A 1 523 ? -24.283 7.458 -5.586 1.00 95.38 523 MET A CA 1
ATOM 4059 C C . MET A 1 523 ? -25.728 7.728 -5.150 1.00 95.38 523 MET A C 1
ATOM 4061 O O . MET A 1 523 ? -26.001 7.894 -3.959 1.00 95.38 523 MET A O 1
ATOM 4065 N N . ARG A 1 524 ? -26.672 7.735 -6.101 1.00 96.50 524 ARG A N 1
ATOM 4066 C CA . ARG A 1 524 ? -28.097 7.937 -5.816 1.00 96.50 524 ARG A CA 1
ATOM 4067 C C . ARG A 1 524 ? -28.667 6.810 -4.956 1.00 96.50 524 ARG A C 1
ATOM 4069 O O . ARG A 1 524 ? -29.435 7.098 -4.044 1.00 96.50 524 ARG A O 1
ATOM 4076 N N . LEU A 1 525 ? -28.295 5.556 -5.217 1.00 97.12 525 LEU A N 1
ATOM 4077 C CA . LEU A 1 525 ? -28.714 4.403 -4.418 1.00 97.12 525 LEU A CA 1
ATOM 4078 C C . LEU A 1 525 ? -28.238 4.539 -2.968 1.00 97.12 525 LEU A C 1
ATOM 4080 O O . LEU A 1 525 ? -29.038 4.397 -2.045 1.00 97.12 525 LEU A O 1
ATOM 4084 N N . ARG A 1 526 ? -26.964 4.895 -2.766 1.00 97.00 526 ARG A N 1
ATOM 4085 C CA . ARG A 1 526 ? -26.400 5.124 -1.433 1.00 97.00 526 ARG A CA 1
ATOM 4086 C C . ARG A 1 526 ? -27.122 6.239 -0.689 1.00 97.00 526 ARG A C 1
ATOM 4088 O O . ARG A 1 526 ? -27.517 6.053 0.461 1.00 97.00 526 ARG A O 1
ATOM 4095 N N . TRP A 1 527 ? -27.344 7.367 -1.360 1.00 96.94 527 TRP A N 1
ATOM 4096 C CA . TRP A 1 527 ? -28.105 8.473 -0.792 1.00 96.94 527 TRP A CA 1
ATOM 4097 C C . TRP A 1 527 ? -29.540 8.043 -0.438 1.00 96.94 527 TRP A C 1
ATOM 4099 O O . TRP A 1 527 ? -30.009 8.334 0.661 1.00 96.94 527 TRP A O 1
ATOM 4109 N N . ARG A 1 528 ? -30.222 7.292 -1.312 1.00 96.62 528 ARG A N 1
ATOM 4110 C CA . ARG A 1 528 ? -31.580 6.781 -1.061 1.00 96.62 528 ARG A CA 1
ATOM 4111 C C . ARG A 1 528 ? -31.628 5.917 0.200 1.00 96.62 528 ARG A C 1
ATOM 4113 O O . ARG A 1 528 ? -32.481 6.155 1.048 1.00 96.62 528 ARG A O 1
ATOM 4120 N N . ILE A 1 529 ? -30.700 4.972 0.356 1.00 97.06 529 ILE A N 1
ATOM 4121 C CA . ILE A 1 529 ? -30.582 4.140 1.567 1.00 97.06 529 ILE A CA 1
ATOM 4122 C C . ILE A 1 529 ? -30.387 5.026 2.795 1.00 97.06 529 ILE A C 1
ATOM 4124 O O . ILE A 1 529 ? -31.125 4.913 3.767 1.00 97.06 529 ILE A O 1
ATOM 4128 N N . ARG A 1 530 ? -29.460 5.983 2.716 1.00 96.56 530 ARG A N 1
ATOM 4129 C CA . ARG A 1 530 ? -29.193 6.926 3.801 1.00 96.56 530 ARG A CA 1
ATOM 4130 C C . ARG A 1 530 ? -30.453 7.692 4.226 1.00 96.56 530 ARG A C 1
ATOM 4132 O O . ARG A 1 530 ? -30.693 7.840 5.418 1.00 96.56 530 ARG A O 1
ATOM 4139 N N . THR A 1 531 ? -31.273 8.136 3.270 1.00 96.12 531 THR A N 1
ATOM 4140 C CA . THR A 1 531 ? -32.552 8.803 3.568 1.00 96.12 531 THR A CA 1
ATOM 4141 C C . THR A 1 531 ? -33.618 7.860 4.114 1.00 96.12 531 THR A C 1
ATOM 4143 O O . THR A 1 531 ? -34.340 8.257 5.017 1.00 96.12 531 THR A O 1
ATOM 4146 N N . LEU A 1 532 ? -33.712 6.627 3.601 1.00 94.81 532 LEU A N 1
ATOM 4147 C CA . LEU A 1 532 ? -34.717 5.647 4.032 1.00 94.81 532 LEU A CA 1
ATOM 4148 C C . LEU A 1 532 ? -34.507 5.197 5.482 1.00 94.81 532 LEU A C 1
ATOM 4150 O O . LEU A 1 532 ? -35.482 4.949 6.181 1.00 94.81 532 LEU A O 1
ATOM 4154 N N . PHE A 1 533 ? -33.253 5.120 5.930 1.00 95.31 533 PHE A N 1
ATOM 4155 C CA . PHE A 1 533 ? -32.893 4.682 7.283 1.00 95.31 533 PHE A CA 1
ATOM 4156 C C . PHE A 1 533 ? -32.424 5.835 8.185 1.00 95.31 533 PHE A C 1
ATOM 4158 O O . PHE A 1 533 ? -31.808 5.599 9.224 1.00 95.31 533 PHE A O 1
ATOM 4165 N N . SER A 1 534 ? -32.692 7.089 7.798 1.00 95.56 534 SER A N 1
ATOM 4166 C CA . SER A 1 534 ? -32.355 8.297 8.573 1.00 95.56 534 SER A CA 1
ATOM 4167 C C . SER A 1 534 ? -30.883 8.387 9.009 1.00 95.56 534 SER A C 1
ATOM 4169 O O . SER A 1 534 ? -30.568 8.894 10.081 1.00 95.56 534 SER A O 1
ATOM 4171 N N . ILE A 1 535 ? -29.955 7.890 8.189 1.00 95.06 535 ILE A N 1
ATOM 4172 C CA . ILE A 1 535 ? -28.520 7.885 8.495 1.00 95.06 535 ILE A CA 1
ATOM 4173 C C . ILE A 1 535 ? -27.935 9.290 8.206 1.00 95.06 535 ILE A C 1
ATOM 4175 O O . ILE A 1 535 ? -28.133 9.839 7.115 1.00 95.06 535 ILE A O 1
ATOM 4179 N N . PRO A 1 536 ? -27.187 9.911 9.136 1.00 92.56 536 PRO A N 1
ATOM 4180 C CA . PRO A 1 536 ? -26.569 11.213 8.904 1.00 92.56 536 PRO A CA 1
ATOM 4181 C C . PRO A 1 536 ? -25.477 11.137 7.823 1.00 92.56 536 PRO A C 1
ATOM 4183 O O . PRO A 1 536 ? -24.757 10.147 7.704 1.00 92.56 536 PRO A O 1
ATOM 4186 N N . GLY A 1 537 ? -25.351 12.196 7.017 1.00 91.81 537 GLY A N 1
ATOM 4187 C CA . GLY A 1 537 ? -24.341 12.307 5.960 1.00 91.81 537 GLY A CA 1
ATOM 4188 C C . GLY A 1 537 ? -24.668 13.396 4.936 1.00 91.81 537 GLY A C 1
ATOM 4189 O O . GLY A 1 537 ? -25.665 14.108 5.063 1.00 91.81 537 GLY A O 1
ATOM 4190 N N . SER A 1 538 ? -23.837 13.522 3.901 1.00 91.62 538 SER A N 1
ATOM 4191 C CA . SER A 1 538 ? -23.988 14.525 2.834 1.00 91.62 538 SER A CA 1
ATOM 4192 C C . SER A 1 538 ? -23.884 13.895 1.443 1.00 91.62 538 SER A C 1
ATOM 4194 O O . SER A 1 538 ? -23.268 12.843 1.285 1.00 91.62 538 SER A O 1
ATOM 4196 N N . HIS A 1 539 ? -24.425 14.553 0.409 1.00 88.75 539 HIS A N 1
ATOM 4197 C CA . HIS A 1 539 ? -24.291 14.072 -0.978 1.00 88.75 539 HIS A CA 1
ATOM 4198 C C . HIS A 1 539 ? -22.831 13.999 -1.436 1.00 88.75 539 HIS A C 1
ATOM 4200 O O . HIS A 1 539 ? -22.476 13.112 -2.204 1.00 88.75 539 HIS A O 1
ATOM 4206 N N . ALA A 1 540 ? -21.981 14.909 -0.951 1.00 81.38 540 ALA A N 1
ATOM 4207 C CA . ALA A 1 540 ? -20.555 14.904 -1.259 1.00 81.38 540 ALA A CA 1
ATOM 4208 C C . ALA A 1 540 ? -19.858 13.661 -0.685 1.00 81.38 540 ALA A C 1
ATOM 4210 O O . ALA A 1 540 ? -19.007 13.073 -1.346 1.00 81.38 540 ALA A O 1
ATOM 4211 N N . GLU A 1 541 ? -20.248 13.231 0.517 1.00 83.50 541 GLU A N 1
ATOM 4212 C CA . GLU A 1 541 ? -19.758 11.987 1.113 1.00 83.50 541 GLU A CA 1
ATOM 4213 C C . GLU A 1 541 ? -20.224 10.761 0.316 1.00 83.50 541 GLU A C 1
ATOM 4215 O O . GLU A 1 541 ? -19.422 9.877 0.011 1.00 83.50 541 GLU A O 1
ATOM 4220 N N . ASP A 1 542 ? -21.497 10.740 -0.087 1.00 90.44 542 ASP A N 1
ATOM 4221 C CA . ASP A 1 542 ? -22.057 9.654 -0.894 1.00 90.44 542 ASP A CA 1
ATOM 4222 C C . ASP A 1 542 ? -21.379 9.559 -2.272 1.00 90.44 542 ASP A C 1
ATOM 4224 O O . ASP A 1 542 ? -21.075 8.455 -2.737 1.00 90.44 542 ASP A O 1
ATOM 4228 N N . ALA A 1 543 ? -21.076 10.703 -2.894 1.00 83.81 543 ALA A N 1
ATOM 4229 C CA . ALA A 1 543 ? -20.295 10.790 -4.123 1.00 83.81 543 ALA A CA 1
ATOM 4230 C C . ALA A 1 543 ? -18.874 10.258 -3.903 1.00 83.81 543 ALA A C 1
ATOM 4232 O O . ALA A 1 543 ? -18.453 9.322 -4.582 1.00 83.81 543 ALA A O 1
ATOM 4233 N N . ALA A 1 544 ? -18.152 10.798 -2.917 1.00 77.06 544 ALA A N 1
ATOM 4234 C CA . ALA A 1 544 ? -16.766 10.433 -2.645 1.00 77.06 544 ALA A CA 1
ATOM 4235 C C . ALA A 1 544 ? -16.602 8.925 -2.415 1.00 77.06 544 ALA A C 1
ATOM 4237 O O . ALA A 1 544 ? -15.705 8.310 -2.987 1.00 77.06 544 ALA A O 1
ATOM 4238 N N . PHE A 1 545 ? -17.483 8.292 -1.637 1.00 85.38 545 PHE A N 1
ATOM 4239 C CA . PHE A 1 545 ? -17.389 6.850 -1.404 1.00 85.38 545 PHE A CA 1
ATOM 4240 C C . PHE A 1 545 ? -17.799 6.010 -2.611 1.00 85.38 545 PHE A C 1
ATOM 4242 O O . PHE A 1 545 ? -17.179 4.974 -2.853 1.00 85.38 545 PHE A O 1
ATOM 4249 N N . SER A 1 546 ? -18.788 6.451 -3.389 1.00 87.94 546 SER A N 1
ATOM 4250 C CA . SER A 1 546 ? -19.227 5.723 -4.586 1.00 87.94 546 SER A CA 1
ATOM 4251 C C . SER A 1 546 ? -18.184 5.772 -5.707 1.00 87.94 546 SER A C 1
ATOM 4253 O O . SER A 1 546 ? -17.977 4.762 -6.374 1.00 87.94 546 SER A O 1
ATOM 4255 N N . PHE A 1 547 ? -17.480 6.899 -5.872 1.00 77.25 547 PHE A N 1
ATOM 4256 C CA . PHE A 1 547 ? -16.429 7.053 -6.883 1.00 77.25 547 PHE A CA 1
ATOM 4257 C C . PHE A 1 547 ? -15.070 6.492 -6.437 1.00 77.25 547 PHE A C 1
ATOM 4259 O O . PHE A 1 547 ? -14.401 5.832 -7.226 1.00 77.25 547 PHE A O 1
ATOM 4266 N N . CYS A 1 548 ? -14.652 6.715 -5.185 1.00 70.00 548 CYS A N 1
ATOM 4267 C CA . CYS A 1 548 ? -13.302 6.350 -4.731 1.00 70.00 548 CYS A CA 1
ATOM 4268 C C . CYS A 1 548 ? -13.195 4.932 -4.139 1.00 70.00 548 CYS A C 1
ATOM 4270 O O . CYS A 1 548 ? -12.099 4.384 -4.078 1.00 70.00 548 CYS A O 1
ATOM 4272 N N . CYS A 1 549 ? -14.297 4.338 -3.663 1.00 81.12 549 CYS A N 1
ATOM 4273 C CA . CYS A 1 549 ? -14.318 3.002 -3.039 1.00 81.12 549 CYS A CA 1
ATOM 4274 C C . CYS A 1 549 ? -15.639 2.288 -3.369 1.00 81.12 549 CYS A C 1
ATOM 4276 O O . CYS A 1 549 ? -16.344 1.817 -2.474 1.00 81.12 549 CYS A O 1
ATOM 4278 N N . GLY A 1 550 ? -16.006 2.246 -4.656 1.00 86.12 550 GLY A N 1
ATOM 4279 C CA . GLY A 1 550 ? -17.319 1.773 -5.108 1.00 86.12 550 GLY A CA 1
ATOM 4280 C C . GLY A 1 550 ? -17.701 0.397 -4.555 1.00 86.12 550 GLY A C 1
ATOM 4281 O O . GLY A 1 550 ? -18.782 0.241 -3.994 1.00 86.12 550 GLY A O 1
ATOM 4282 N N . CYS A 1 551 ? -16.789 -0.578 -4.598 1.00 91.25 551 CYS A N 1
ATOM 4283 C CA . CYS A 1 551 ? -17.024 -1.914 -4.043 1.00 91.25 551 CYS A CA 1
ATOM 4284 C C . CYS A 1 551 ? -17.241 -1.908 -2.519 1.00 91.25 551 CYS A C 1
ATOM 4286 O O . CYS A 1 551 ? -18.110 -2.615 -2.021 1.00 91.25 551 CYS A O 1
ATOM 4288 N N . CYS A 1 552 ? -16.510 -1.075 -1.776 1.00 90.06 552 CYS A N 1
ATOM 4289 C CA . CYS A 1 552 ? -16.638 -0.916 -0.325 1.00 90.06 552 CYS A CA 1
ATOM 4290 C C . CYS A 1 552 ? -18.001 -0.313 0.033 1.00 90.06 552 CYS A C 1
ATOM 4292 O O . CYS A 1 552 ? -18.671 -0.757 0.962 1.00 90.06 552 CYS A O 1
ATOM 4294 N N . SER A 1 553 ? -18.418 0.693 -0.741 1.00 94.81 553 SER A N 1
ATOM 4295 C CA . SER A 1 553 ? -19.723 1.336 -0.616 1.00 94.81 553 SER A CA 1
ATOM 4296 C C . SER A 1 553 ? -20.854 0.345 -0.898 1.00 94.81 553 SER A C 1
ATOM 4298 O O . SER A 1 553 ? -21.779 0.242 -0.095 1.00 94.81 553 SER A O 1
ATOM 4300 N N . ILE A 1 554 ? -20.750 -0.437 -1.980 1.00 97.50 554 ILE A N 1
ATOM 4301 C CA . ILE A 1 554 ? -21.699 -1.510 -2.313 1.00 97.50 554 ILE A CA 1
ATOM 4302 C C . ILE A 1 554 ? -21.762 -2.536 -1.182 1.00 97.50 554 ILE A C 1
ATOM 4304 O O . ILE A 1 554 ? -22.853 -2.841 -0.711 1.00 97.50 554 ILE A O 1
ATOM 4308 N N . ALA A 1 555 ? -20.615 -2.991 -0.677 1.00 95.75 555 ALA A N 1
ATOM 4309 C CA . ALA A 1 555 ? -20.563 -3.975 0.393 1.00 95.75 555 ALA A CA 1
ATOM 4310 C C . ALA A 1 555 ? -21.167 -3.453 1.709 1.00 95.75 555 ALA A C 1
ATOM 4312 O O . ALA A 1 555 ? -21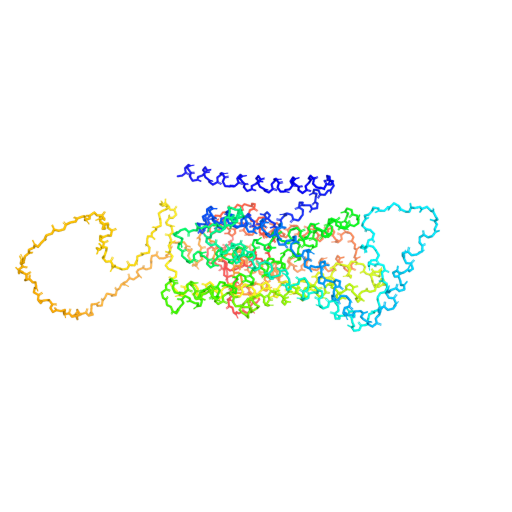.879 -4.182 2.398 1.00 95.75 555 ALA A O 1
ATOM 4313 N N . GLN A 1 556 ? -20.929 -2.180 2.047 1.00 96.06 556 GLN A N 1
ATOM 4314 C CA . GLN A 1 556 ? -21.543 -1.525 3.204 1.00 96.06 556 GLN A CA 1
ATOM 4315 C C . GLN A 1 556 ? -23.068 -1.436 3.054 1.00 96.06 556 GLN A C 1
ATOM 4317 O O . GLN A 1 556 ? -23.793 -1.758 3.996 1.00 96.06 556 GLN A O 1
ATOM 4322 N N . MET A 1 557 ? -23.560 -1.023 1.880 1.00 97.81 557 MET A N 1
ATOM 4323 C CA . MET A 1 557 ? -24.997 -0.985 1.589 1.00 97.81 557 MET A CA 1
ATOM 4324 C C . MET A 1 557 ? -25.609 -2.387 1.673 1.00 97.81 557 MET A C 1
ATOM 4326 O O . MET A 1 557 ? -26.650 -2.556 2.303 1.00 97.81 557 MET A O 1
ATOM 4330 N N . ALA A 1 558 ? -24.933 -3.392 1.111 1.00 97.19 558 ALA A N 1
ATOM 4331 C CA . ALA A 1 558 ? -25.365 -4.784 1.116 1.00 97.19 558 ALA A CA 1
ATOM 4332 C C . ALA A 1 558 ? -25.507 -5.350 2.533 1.00 97.19 558 ALA A C 1
ATOM 4334 O O . ALA A 1 558 ? -26.508 -6.011 2.818 1.00 97.19 558 ALA A O 1
ATOM 4335 N N . SER A 1 559 ? -24.536 -5.069 3.413 1.00 95.69 559 SER A N 1
ATOM 4336 C CA . SER A 1 559 ? -24.584 -5.453 4.829 1.00 95.69 559 SER A CA 1
ATOM 4337 C C . SER A 1 559 ? -25.689 -4.722 5.575 1.00 95.69 559 SER A C 1
ATOM 4339 O O . SER A 1 559 ? -26.359 -5.327 6.405 1.00 95.69 559 SER A O 1
ATOM 4341 N N . HIS A 1 560 ? -25.885 -3.435 5.288 1.00 96.62 560 HIS A N 1
ATOM 4342 C CA . HIS A 1 560 ? -26.880 -2.623 5.976 1.00 96.62 560 HIS A CA 1
ATOM 4343 C C . HIS A 1 560 ? -28.311 -3.090 5.704 1.00 96.62 560 HIS A C 1
ATOM 4345 O O . HIS A 1 560 ? -29.074 -3.233 6.648 1.00 96.62 560 HIS A O 1
ATOM 4351 N N . VAL A 1 561 ? -28.646 -3.399 4.448 1.00 96.75 561 VAL A N 1
ATOM 4352 C CA . VAL A 1 561 ? -29.989 -3.891 4.073 1.00 96.75 561 VAL A CA 1
ATOM 4353 C C . VAL A 1 561 ? -30.128 -5.416 4.179 1.00 96.75 561 VAL A C 1
ATOM 4355 O O . VAL A 1 561 ? -31.153 -5.983 3.796 1.00 96.75 561 VAL A O 1
ATOM 4358 N N . GLU A 1 562 ? -29.073 -6.088 4.649 1.00 95.69 562 GLU A N 1
ATOM 4359 C CA . GLU A 1 562 ? -28.990 -7.545 4.800 1.00 95.69 562 GLU A CA 1
ATOM 4360 C C . GLU A 1 562 ? -29.347 -8.317 3.523 1.00 95.69 562 GLU A C 1
ATOM 4362 O O . GLU A 1 562 ? -30.048 -9.331 3.553 1.00 95.69 562 GLU A O 1
ATOM 4367 N N . SER A 1 563 ? -28.868 -7.819 2.380 1.00 95.56 563 SER A N 1
ATOM 4368 C CA . SER A 1 563 ? -29.169 -8.372 1.047 1.00 95.56 563 SER A CA 1
ATOM 4369 C C . SER A 1 563 ? -28.557 -9.754 0.774 1.00 95.56 563 SER A C 1
ATOM 4371 O O . SER A 1 563 ? -28.957 -10.405 -0.188 1.00 95.56 563 SER A O 1
ATOM 4373 N N . TYR A 1 564 ? -27.632 -10.211 1.621 1.00 94.50 564 TYR A N 1
ATOM 4374 C CA . TYR A 1 564 ? -26.959 -11.509 1.539 1.00 94.50 564 TYR A CA 1
ATOM 4375 C C . TYR A 1 564 ? -27.000 -12.234 2.892 1.00 94.50 564 TYR A C 1
ATOM 4377 O O . TYR A 1 564 ? -27.293 -11.630 3.926 1.00 94.50 564 TYR A O 1
ATOM 4385 N N . GLU A 1 565 ? -26.665 -13.524 2.885 1.00 91.81 565 GLU A N 1
ATOM 4386 C CA . GLU A 1 565 ? -26.506 -14.342 4.089 1.00 91.81 565 GLU A CA 1
ATOM 4387 C C . GLU A 1 565 ? -25.010 -14.581 4.381 1.00 91.81 565 GLU A C 1
ATOM 4389 O O . GLU A 1 565 ? -24.281 -15.060 3.506 1.00 91.81 565 GLU A O 1
ATOM 4394 N N . PRO A 1 566 ? -24.496 -14.207 5.570 1.00 86.81 566 PRO A N 1
ATOM 4395 C CA . PRO A 1 566 ? -23.099 -14.449 5.926 1.00 86.81 566 PRO A CA 1
ATOM 4396 C C . PRO A 1 566 ? -22.739 -15.938 5.857 1.00 86.81 566 PRO A C 1
ATOM 4398 O O . PRO A 1 566 ? -23.454 -16.781 6.382 1.00 86.81 566 PRO A O 1
ATOM 4401 N N . GLY A 1 567 ? -21.613 -16.268 5.219 1.00 82.50 567 GLY A N 1
ATOM 4402 C CA . GLY A 1 567 ? -21.148 -17.654 5.081 1.00 82.50 567 GLY A CA 1
ATOM 4403 C C . GLY A 1 567 ? -21.805 -18.461 3.954 1.00 82.50 567 GLY A C 1
ATOM 4404 O O . GLY A 1 567 ? -21.273 -19.511 3.601 1.00 82.50 567 GLY A O 1
ATOM 4405 N N . ALA A 1 568 ? -22.879 -17.964 3.330 1.00 85.94 568 ALA A N 1
ATOM 4406 C CA . ALA A 1 568 ? -23.525 -18.608 2.187 1.00 85.94 568 ALA A CA 1
ATOM 4407 C C . ALA A 1 568 ? -23.270 -17.825 0.890 1.00 85.94 568 ALA A C 1
ATOM 4409 O O . ALA A 1 568 ? -23.458 -16.613 0.825 1.00 85.94 568 ALA A O 1
ATOM 4410 N N . PHE A 1 569 ? -22.846 -18.511 -0.173 1.00 84.94 569 PHE A N 1
ATOM 4411 C CA . PHE A 1 569 ? -22.603 -17.893 -1.479 1.00 84.94 569 PHE A CA 1
ATOM 4412 C C . PHE A 1 569 ? -23.853 -18.011 -2.361 1.00 84.94 569 PHE A C 1
ATOM 4414 O O . PHE A 1 569 ? -23.960 -18.918 -3.185 1.00 84.94 569 PHE A O 1
ATOM 4421 N N . THR A 1 570 ? -24.833 -17.129 -2.149 1.00 88.81 570 THR A N 1
ATOM 4422 C CA . THR A 1 570 ? -26.110 -17.148 -2.878 1.00 88.81 570 THR A CA 1
ATOM 4423 C C . THR A 1 570 ? -26.199 -16.013 -3.897 1.00 88.81 570 THR A C 1
ATOM 4425 O O . THR A 1 570 ? -25.938 -14.846 -3.607 1.00 88.81 570 THR A O 1
ATOM 4428 N N . PHE A 1 571 ? -26.584 -16.362 -5.125 1.00 91.25 571 PHE A N 1
ATOM 4429 C CA . PHE A 1 571 ? -26.797 -15.392 -6.205 1.00 91.25 571 PHE A CA 1
ATOM 4430 C C . PHE A 1 571 ? -28.229 -14.852 -6.255 1.00 91.25 571 PHE A C 1
ATOM 4432 O O . PHE A 1 571 ? -28.473 -13.802 -6.845 1.00 91.25 571 PHE A O 1
ATOM 4439 N N . ALA A 1 572 ? -29.176 -15.569 -5.649 1.00 92.00 572 ALA A N 1
ATOM 4440 C CA . ALA A 1 572 ? -30.572 -15.166 -5.605 1.00 92.00 572 ALA A CA 1
ATOM 4441 C C . ALA A 1 572 ? -30.768 -13.949 -4.678 1.00 92.00 572 ALA A C 1
ATOM 4443 O O . ALA A 1 572 ? -30.059 -13.823 -3.674 1.00 92.00 572 ALA A O 1
ATOM 4444 N N . PRO A 1 573 ? -31.714 -13.044 -4.985 1.00 93.69 573 PRO A N 1
ATOM 4445 C CA . PRO A 1 573 ? -32.089 -11.980 -4.065 1.00 93.69 573 PRO A CA 1
ATOM 4446 C C . PRO A 1 573 ? -32.848 -12.555 -2.863 1.00 93.69 573 PRO A C 1
ATOM 4448 O O . PRO A 1 573 ? -33.614 -13.511 -2.992 1.00 93.69 573 PRO A O 1
ATOM 4451 N N . ARG A 1 574 ? -32.686 -11.935 -1.691 1.00 93.56 574 ARG A N 1
ATOM 4452 C CA . ARG A 1 574 ? -33.599 -12.160 -0.560 1.00 93.56 574 ARG A CA 1
ATOM 4453 C C . ARG A 1 574 ? -34.941 -11.466 -0.820 1.00 93.56 574 ARG A C 1
ATOM 4455 O O . ARG A 1 574 ? -35.036 -10.596 -1.687 1.00 93.56 574 ARG A O 1
ATOM 4462 N N . SER A 1 575 ? -35.967 -11.839 -0.055 1.00 94.00 575 SER A N 1
ATOM 4463 C CA . SER A 1 575 ? -37.293 -11.208 -0.120 1.00 94.00 575 SER A CA 1
ATOM 4464 C C . SER A 1 575 ? -37.205 -9.688 0.051 1.00 94.00 575 SER A C 1
ATOM 4466 O O . SER A 1 575 ? -36.281 -9.187 0.684 1.00 94.00 575 SER A O 1
ATOM 4468 N N . THR A 1 576 ? -38.140 -8.925 -0.499 1.00 94.38 576 THR A N 1
ATOM 4469 C CA . THR A 1 576 ? -38.201 -7.475 -0.258 1.00 94.38 576 THR A CA 1
ATOM 4470 C C . THR A 1 576 ? -38.551 -7.191 1.209 1.00 94.38 576 THR A C 1
ATOM 4472 O O . THR A 1 576 ? -39.329 -7.932 1.811 1.00 94.38 576 THR A O 1
ATOM 4475 N N . LEU A 1 577 ? -37.956 -6.150 1.804 1.00 92.06 577 LEU A N 1
ATOM 4476 C CA . LEU A 1 577 ? -38.281 -5.709 3.165 1.00 92.06 577 LEU A CA 1
ATOM 4477 C C . LEU A 1 577 ? -39.745 -5.249 3.240 1.00 92.06 577 LEU A C 1
ATOM 4479 O O . LEU A 1 577 ? -40.213 -4.507 2.370 1.00 92.06 577 LEU A O 1
ATOM 4483 N N . GLN A 1 578 ? -40.466 -5.672 4.281 1.00 88.06 578 GLN A N 1
ATOM 4484 C CA . GLN A 1 578 ? -41.855 -5.257 4.472 1.00 88.06 578 GLN A CA 1
ATOM 4485 C C . GLN A 1 578 ? -41.904 -3.744 4.733 1.00 88.06 578 GLN A C 1
ATOM 4487 O O . GLN A 1 578 ? -41.056 -3.197 5.437 1.00 88.06 578 GLN A O 1
ATOM 4492 N N . GLY A 1 579 ? -42.863 -3.054 4.112 1.00 83.88 579 GLY A N 1
ATOM 4493 C CA . GLY A 1 579 ? -42.993 -1.592 4.195 1.00 83.88 579 GLY A CA 1
ATOM 4494 C C . GLY A 1 579 ? -42.142 -0.792 3.198 1.00 83.88 579 GLY A C 1
ATOM 4495 O O . GLY A 1 579 ? -42.315 0.419 3.110 1.00 83.88 579 GLY A O 1
ATOM 4496 N N . TYR A 1 580 ? -41.280 -1.445 2.407 1.00 80.50 580 TYR A N 1
ATOM 4497 C CA . TYR A 1 580 ? -40.452 -0.790 1.379 1.00 80.50 580 TYR A CA 1
ATOM 4498 C C . TYR A 1 580 ? -40.848 -1.148 -0.063 1.00 80.50 580 TYR A C 1
ATOM 4500 O O . TYR A 1 580 ? -40.231 -0.672 -1.014 1.00 80.50 580 TYR A O 1
ATOM 4508 N N . SER A 1 581 ? -41.889 -1.964 -0.255 1.00 73.31 581 SER A N 1
ATOM 4509 C CA . SER A 1 581 ? -42.464 -2.223 -1.577 1.00 73.31 581 SER A CA 1
ATOM 4510 C C . SER A 1 581 ? -43.189 -0.978 -2.093 1.00 73.31 581 SER A C 1
ATOM 4512 O O . SER A 1 581 ? -44.204 -0.573 -1.525 1.00 73.31 581 SER A O 1
ATOM 4514 N N . PHE A 1 582 ? -42.690 -0.385 -3.176 1.00 63.50 582 PHE A N 1
ATOM 4515 C CA . PHE A 1 582 ? -43.457 0.594 -3.941 1.00 63.50 582 PHE A CA 1
ATOM 4516 C C . PHE A 1 582 ? -44.496 -0.182 -4.763 1.00 63.50 582 PHE A C 1
ATOM 4518 O O . PHE A 1 582 ? -44.115 -0.893 -5.692 1.00 63.50 582 PHE A O 1
ATOM 4525 N N . ASN A 1 583 ? -45.771 -0.111 -4.363 1.00 51.00 583 ASN A N 1
ATOM 4526 C CA . ASN A 1 583 ? -46.888 -0.533 -5.216 1.00 51.00 583 ASN A CA 1
ATOM 4527 C C . ASN A 1 583 ? -47.064 0.434 -6.384 1.00 51.00 583 ASN A C 1
ATOM 4529 O O . ASN A 1 583 ? -46.913 1.657 -6.149 1.00 51.00 583 ASN A O 1
#

pLDDT: mean 78.59, std 19.26, range [30.91, 98.0]

InterPro domains:
  IPR006461 PLAC8 motif-containing protein [PF04749] (444-559)
  IPR006461 PLAC8 motif-containing protein [PTHR15907] (441-562)
  IPR006461 PLAC8 motif-containing protein [TIGR01571] (443-562)
  IPR026898 Intramembrane metalloprotease PrsW [PF13367] (213-314)

Radius of gyration: 30.86 Å; chains: 1; bounding box: 89×46×110 Å

Secondary structure (DSSP, 8-state):
-HHHHHHHHHHHHHHHHHHHHHHHHHHHHS-GGGHHHHHHHHHHHHHHHHHHHHHHHHHT--HHHHHHHHHHHHIIIIIIHHHHHHHHHHHHHHHHHHHTGGGHHHHHHHHHHHHHS--SSS-----S-HHHHHHHH------HHHHHHHHHIIIIIIIIHHHHHHHHHHHTTTS---SSS--TTHHHH----SS--THHHHHHHHHHHHHHHHHHHHHHHHHHHHHSSSHHHHHHHHHHHHHTHHHHHHHHHHHHHHHHHHHHHHHHTTS-HHHHHHHHHHHHHSHHHHHHHHHHHHHHHHHHHHHHHHHHHH--HHHHHHSHHIIIIIHHHHHHHHHHHHHHHHHHHHHHHHHHHHHHTT-----B-TTT--B--------------------------------------------------------TTB-TTS-B-SS-SS-TTGGGGGIIIIIHHHHH-HHHHHHHHHHHTTSS-HHHHHHHHHHHHHHHHHHHHH--HHHHHHHHHHHHHHHHHHHHHHHHHHHHTT----HHHHHHHHHHSHHHHHHHHHHHTT-S-TT----SPPPPPTT----

Sequence (583 aa):
MTLLATLQRYSSRQYAMALLVFSLFLAIIGQIQVLPVLFVLSLPVFLFFHWVFRQQQHHGVTDREIEQLFRTFLGGAFIITALAMVGQMTLGPLLAALCFFDQRDSIETQLRKYFNGSGDGRAAPAHGMKLGKILMSLKVDKTLGYFLFLFGLAFIVAALVEEFLKYWVVQGTCCCRSPRSGCCIRNLFCCKSKNGSVPAFSVLKQRQQRHGALGFSVMENTAYSLMAATFRDKIETAIIRSISSTPLHCICGGITGVRMAERLLAHRQGGSEQRGTNAAKADLGRWRTKISIIFPAVLVHGTFDMLLFLVMALVTKKMENAHRTFYQVVLPTALCSVVILGSFVYLRRKLHAMENKMNETRYMHVAVDLESGQRIGAVNGGFSDEMDFFGNDNDDDDSEDESFVRESANRKFEPPTKEADVTVNIGDSDSQGADSNGIVTGRWKTGLFGFTDSMVPNGVMSCCCPGLVVAQISARLGLMPFYHVLGIFGGLYLLAIIAVSTHSGFFDFLFWLCAVISALCLMRLRWRIRTLFSIPGSHAEDAAFSFCCGCCSIAQMASHVESYEPGAFTFAPRSTLQGYSFN

Organism: NCBI:txid4796

Foldseek 3Di:
DVVVVVVLVVLVVVVVVVVVVVLVVVCVVDPVLCSLLLVLLCVVVVVVVVVVSVVCVVQVDDSVLVVLLVLLLQCLQPVLQVQLVVLLVPVLVVLLCVLCVVVVVVQVVLVCCVVVVVPPPDDDPPDDDCPVVSVVPRDDDPDPSVLSSLLCCLQPSPQPSSLLSLLVSLLVVVPPPDPPDPPPCCVSRPDPPPDDDCVVVLVSSLSSLLSSLLSNLSNVLSVVLVPDDDSVSSNVSSNLSSVFVNLLSNLLSNQLSLLLSVLLVVLVVPDDPVRSNVVSNVQCVDPVSSCVSNVVSSVLRSQLSSQVVCLVVVDDPVNCVVPVCCSVPVRNSVSSVVSSVVSVLVSVVSVVVSVVVSVVVDPPPLPCPPVPSDRPPDPDPDPDPDDPPPPDPDDDDDDDDDDDDDDDDDDDDDDDDDPDPPPPPPPPPV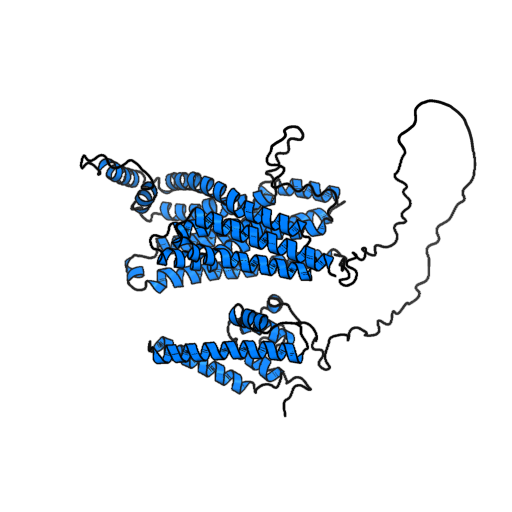PPAADPLRFGFQAQPAPLQRCSVQCPPQVVCLVPPVLLLVLLLCQQLQNDHSVVSNVLVVVLVVLVVCCVVVVDPVSVVVSVVSVVVVLVVQLVSLVVLCVVRVYDDDSVVSSCCSVVPVSSSSSSSCVRSVQDDRPDRDSDHDHHRPPSNDD